Protein AF-A0AAV7V2H5-F1 (afdb_monomer)

Foldseek 3Di:
DPQFEAEDEQAEDQEAEEEQAEGQHAYYENAEYQYAEYENHEHQAHEYEQHEYQEYEYENADHQYYEYENYEHQYYEYENAYYCEAYYEHYYYQEYYYENAEYQEAEAEQHEYQYYEYEQHEHQYHEYENHEYAEYEYYNAEHQEAEYEQHEYAEYEYYNAEHQEYEYENAYYQYYEYEQHEHQAYEYEQAAYQYAEYENADYQHAEYENHEYAEHEYEQHDHQEAEYEQHEYAEEEYEQAYYQAAEYENAYYQEYEYENAEYQYYEYEQHEYQYYEYEQHEYQEHEYEQHEYAEYEYEQHEYQYAEYENADYQYAEYEHAYYQEAEEENAEYQYAEEEQHEHQYHEYEQHEYQEYEYEQHEHQEEEYYQYEYQYEEYYNYEYVYYYYYNYDYVYYDYDDYDD

pLDDT: mean 89.17, std 8.46, range [40.84, 98.25]

Solvent-accessible surface area (backbone atoms only — not comparable to full-atom values): 16074 Å² total; per-residue (Å²): 135,83,86,50,73,42,75,48,69,70,44,74,38,68,66,42,79,47,67,72,44,74,26,53,36,32,40,40,33,45,35,37,23,47,33,34,40,40,34,45,35,39,23,47,34,35,40,40,35,48,34,36,24,46,30,38,39,40,35,44,36,40,23,49,32,32,40,38,34,46,37,36,26,47,32,36,42,38,36,44,35,38,22,43,31,34,41,36,38,43,34,42,28,48,30,40,41,38,34,45,35,38,17,49,34,32,40,38,35,45,36,39,26,49,31,37,40,38,34,44,36,37,21,48,32,36,39,39,34,45,36,36,28,46,35,38,39,40,35,44,35,38,21,48,34,34,39,39,33,46,35,37,30,49,33,40,40,39,34,45,34,38,21,47,32,35,40,38,34,44,35,38,27,50,29,36,40,42,34,45,37,38,22,48,33,34,40,38,35,44,35,40,23,48,30,38,42,36,36,44,37,38,23,49,33,35,42,38,35,44,37,37,28,45,32,38,40,41,33,44,36,38,26,45,35,33,41,40,33,42,37,36,24,48,34,35,39,40,33,45,36,38,19,47,34,32,40,39,33,44,36,38,32,48,30,37,40,40,34,45,36,37,24,48,32,36,39,39,35,43,36,41,21,49,29,37,40,38,36,45,35,37,22,48,33,37,39,39,34,42,35,37,24,45,34,36,42,37,36,45,36,37,27,45,31,35,41,38,35,45,35,39,23,47,31,37,41,35,38,44,32,39,20,46,34,33,41,38,33,46,35,37,25,46,32,36,41,40,34,44,37,37,22,48,33,34,40,39,33,44,34,36,24,48,32,37,40,40,34,44,36,36,25,47,34,35,41,40,34,43,35,36,24,48,33,37,42,42,35,48,37,36,23,76,36,76,49,78,41,66,72,46,56,78,40,78,51,79,45,70,73,46,107

Sequence (403 aa):
MVDSFYGLTDVKGRYVLWTDVKGRYVLWTDVKGGFVLWTEVKGGSVLWTDVKGGSVLWTDVEGGFVLWTDVKGGFVLRTDVKGGFVLRTDVKSGFVLCTDVKGGFVLWTDVKSGFVLWTDVKGGFVLWTGVKGGFVLWTGVKGGFVLWTDVKGRCLLWTDVKGGFVLWTDVKSGFVLWTDVKGGFVLWTDVKSGFVLRTDVKGRYVLWTDVKGGFVLWTDVNGRYVLWTDVKGGFVLWTDVKGGFVLWTDVKGGSVLWTDVKGGFVLWTDVKSGFVLWTDVKGGFVLWTDVEGGLVLWTDVKGGFVLRTDVKGGFVLRTDVKGGFVLWTDVKGGFVLWTDVKGRFVLWTDVKGGFVLWTDVKGGFVLWTGVKGGFVLWTGVKGGFVLWTGVKGGFVLWTDVKG

Radius of gyration: 29.66 Å; Cα contacts (8 Å, |Δi|>4): 1358; chains: 1; bounding box: 69×32×95 Å

Mean predicted aligned error: 6.35 Å

Organism: Pleurodeles waltl (NCBI:txid8319)

Structure (mmCIF, N/CA/C/O backbone):
data_AF-A0AAV7V2H5-F1
#
_entry.id   AF-A0AAV7V2H5-F1
#
loop_
_atom_site.group_PDB
_atom_site.id
_atom_site.type_symbol
_atom_site.label_atom_id
_atom_site.label_alt_id
_atom_site.label_comp_id
_atom_site.label_asym_id
_atom_site.label_entity_id
_atom_site.label_seq_id
_atom_site.pdbx_PDB_ins_code
_atom_site.Cartn_x
_atom_site.Cartn_y
_atom_site.Cartn_z
_atom_site.occupancy
_atom_site.B_iso_or_equiv
_atom_site.auth_seq_id
_atom_site.auth_comp_id
_atom_site.auth_asym_id
_atom_site.auth_atom_id
_atom_site.pdbx_PDB_model_num
ATOM 1 N N . MET A 1 1 ? 16.436 -17.379 -49.171 1.00 40.84 1 MET A N 1
ATOM 2 C CA . MET A 1 1 ? 16.169 -16.267 -48.236 1.00 40.84 1 MET A CA 1
ATOM 3 C C . MET A 1 1 ? 17.506 -15.847 -47.661 1.00 40.84 1 MET A C 1
ATOM 5 O O . MET A 1 1 ? 18.135 -16.669 -47.015 1.00 40.84 1 MET A O 1
ATOM 9 N N . VAL A 1 2 ? 17.988 -14.647 -47.983 1.00 42.12 2 VAL A N 1
ATOM 10 C CA . VAL A 1 2 ? 19.193 -14.095 -47.350 1.00 42.12 2 VAL A CA 1
ATOM 11 C C . VAL A 1 2 ? 18.746 -13.534 -46.002 1.00 42.12 2 VAL A C 1
ATOM 13 O O . VAL A 1 2 ? 17.879 -12.663 -45.967 1.00 42.12 2 VAL A O 1
ATOM 16 N N . ASP A 1 3 ? 19.266 -14.078 -44.906 1.00 50.59 3 ASP A N 1
ATOM 17 C CA . ASP A 1 3 ? 19.029 -13.567 -43.556 1.00 50.59 3 ASP A CA 1
ATOM 18 C C . ASP A 1 3 ? 19.600 -12.146 -43.440 1.00 50.59 3 ASP A C 1
ATOM 20 O O . ASP A 1 3 ? 20.806 -11.951 -43.317 1.00 50.59 3 ASP A O 1
ATOM 24 N N . SER A 1 4 ? 18.743 -11.126 -43.530 1.00 67.19 4 SER A N 1
ATOM 25 C CA . SER A 1 4 ? 19.170 -9.726 -43.467 1.00 67.19 4 SER A CA 1
ATOM 26 C C . SER A 1 4 ? 19.500 -9.329 -42.021 1.00 67.19 4 SER A C 1
ATOM 28 O O . SER A 1 4 ? 18.593 -9.105 -41.206 1.00 67.19 4 SER A O 1
ATOM 30 N N . PHE A 1 5 ? 20.795 -9.254 -41.715 1.00 73.31 5 PHE A N 1
ATOM 31 C CA . PHE A 1 5 ? 21.367 -8.737 -40.471 1.00 73.31 5 PHE A CA 1
ATOM 32 C C . PHE A 1 5 ? 21.775 -7.266 -40.655 1.00 73.31 5 PHE A C 1
ATOM 34 O O . PHE A 1 5 ? 22.492 -6.947 -41.602 1.00 73.31 5 PHE A O 1
ATOM 41 N N . TYR A 1 6 ? 21.337 -6.378 -39.759 1.00 79.56 6 TYR A N 1
ATOM 42 C CA . TYR A 1 6 ? 21.760 -4.975 -39.714 1.00 79.56 6 TYR A CA 1
ATOM 43 C C . TYR A 1 6 ? 22.497 -4.718 -38.394 1.00 79.56 6 TYR A C 1
ATOM 45 O O . TYR A 1 6 ? 21.892 -4.786 -37.327 1.00 79.56 6 TYR A O 1
ATOM 53 N N . GLY A 1 7 ? 23.802 -4.446 -38.447 1.00 80.94 7 GLY A N 1
ATOM 54 C CA . GLY A 1 7 ? 24.637 -4.276 -37.255 1.00 80.94 7 GLY A CA 1
ATOM 55 C C . GLY A 1 7 ? 25.653 -3.149 -37.408 1.00 80.94 7 GLY A C 1
ATOM 56 O O . GLY A 1 7 ? 26.342 -3.085 -38.424 1.00 80.94 7 GLY A O 1
ATOM 57 N N . LEU A 1 8 ? 25.755 -2.275 -36.404 1.00 81.44 8 LEU A N 1
ATOM 58 C CA . LEU A 1 8 ? 26.730 -1.180 -36.345 1.00 81.44 8 LEU A CA 1
ATOM 59 C C . LEU A 1 8 ? 27.410 -1.120 -34.973 1.00 81.44 8 LEU A C 1
ATOM 61 O O . LEU A 1 8 ? 26.755 -1.243 -33.939 1.00 81.44 8 LEU A O 1
ATOM 65 N N . THR A 1 9 ? 28.717 -0.868 -34.979 1.00 86.25 9 THR A N 1
ATOM 66 C CA . THR A 1 9 ? 29.566 -0.792 -33.783 1.00 86.25 9 THR A CA 1
ATOM 67 C C . THR A 1 9 ? 30.399 0.494 -33.804 1.00 86.25 9 THR A C 1
ATOM 69 O O . THR A 1 9 ? 30.778 0.961 -34.878 1.00 86.25 9 THR A O 1
ATOM 72 N N . ASP A 1 10 ? 30.704 1.062 -32.634 1.00 88.25 10 ASP A N 1
ATOM 73 C CA . ASP A 1 10 ? 31.625 2.205 -32.464 1.00 88.25 10 ASP A CA 1
ATOM 74 C C . ASP A 1 10 ? 31.236 3.502 -33.210 1.00 88.25 10 ASP A C 1
ATOM 76 O O . ASP A 1 10 ? 32.075 4.249 -33.725 1.00 88.25 10 ASP A O 1
ATOM 80 N N . VAL A 1 11 ? 29.945 3.837 -33.232 1.00 89.00 11 VAL A N 1
ATOM 81 C CA . VAL A 1 11 ? 29.456 5.055 -33.902 1.00 89.00 11 VAL A CA 1
ATOM 82 C C . VAL A 1 11 ? 29.643 6.289 -33.013 1.00 89.00 11 VAL A C 1
ATOM 84 O O . VAL A 1 11 ? 29.137 6.343 -31.891 1.00 89.00 11 VAL A O 1
ATOM 87 N N . LYS A 1 12 ? 30.325 7.325 -33.523 1.00 90.00 12 LYS A N 1
ATOM 88 C CA . LYS A 1 12 ? 30.563 8.593 -32.810 1.00 90.00 12 LYS A CA 1
ATOM 89 C C . LYS A 1 12 ? 30.179 9.798 -33.666 1.00 90.00 12 LYS A C 1
ATOM 91 O O . LYS A 1 12 ? 30.574 9.878 -34.823 1.00 90.00 12 LYS A O 1
ATOM 96 N N . GLY A 1 13 ? 29.480 10.774 -33.089 1.00 88.25 13 GLY A N 1
ATOM 97 C CA . GLY A 1 13 ? 29.159 12.020 -33.793 1.00 88.25 13 GLY A CA 1
ATOM 98 C C . GLY A 1 13 ? 28.482 13.066 -32.913 1.00 88.25 13 GLY A C 1
ATOM 99 O O . GLY A 1 13 ? 27.953 12.759 -31.851 1.00 88.25 13 GLY A O 1
ATOM 100 N N . ARG A 1 14 ? 28.473 14.334 -33.341 1.00 86.88 14 ARG A N 1
ATOM 101 C CA . ARG A 1 14 ? 27.709 15.381 -32.632 1.00 86.88 14 ARG A CA 1
ATOM 102 C C . ARG A 1 14 ? 26.203 15.105 -32.701 1.00 86.88 14 ARG A C 1
ATOM 104 O O . ARG A 1 14 ? 25.517 15.234 -31.689 1.00 86.88 14 ARG A O 1
ATOM 111 N N . TYR A 1 15 ? 25.746 14.675 -33.874 1.00 90.81 15 TYR A N 1
ATOM 112 C CA . TYR A 1 15 ? 24.390 14.228 -34.170 1.00 90.81 15 TYR A CA 1
ATOM 113 C C . TYR A 1 15 ? 24.478 12.843 -34.798 1.00 90.81 15 TYR A C 1
ATOM 115 O O . TYR A 1 15 ? 25.269 12.648 -35.721 1.00 90.81 15 TYR A O 1
ATOM 123 N N . VAL A 1 16 ? 23.693 11.895 -34.297 1.00 90.81 16 VAL A N 1
ATOM 124 C CA . VAL A 1 16 ? 23.623 10.543 -34.847 1.00 90.81 16 VAL A CA 1
ATOM 125 C C . VAL A 1 16 ? 22.156 10.175 -35.042 1.00 90.81 16 VAL A C 1
ATOM 127 O O . VAL A 1 16 ? 21.385 10.187 -34.083 1.00 90.81 16 VAL A O 1
ATOM 130 N N . LEU A 1 17 ? 21.765 9.925 -36.292 1.00 90.81 17 LEU A N 1
ATOM 131 C CA . LEU A 1 17 ? 20.373 9.763 -36.704 1.00 90.81 17 LEU A CA 1
ATOM 132 C C . LEU A 1 17 ? 20.204 8.492 -37.530 1.00 90.81 17 LEU A C 1
ATOM 134 O O . LEU A 1 17 ? 20.962 8.262 -38.472 1.00 90.81 17 LEU A O 1
ATOM 138 N N . TRP A 1 18 ? 19.159 7.732 -37.213 1.00 92.50 18 TRP A N 1
ATOM 139 C CA . TRP A 1 18 ? 18.682 6.623 -38.028 1.00 92.50 18 TRP A CA 1
ATOM 140 C C . TRP A 1 18 ? 17.173 6.699 -38.228 1.00 92.50 18 TRP A C 1
ATOM 142 O O . TRP A 1 18 ? 16.413 7.005 -37.304 1.00 92.50 18 TRP A O 1
ATOM 152 N N . THR A 1 19 ? 16.760 6.385 -39.447 1.00 90.56 19 THR A N 1
ATOM 153 C CA . THR A 1 19 ? 15.376 6.437 -39.917 1.00 90.56 19 THR A CA 1
ATOM 154 C C . THR A 1 19 ? 15.102 5.200 -40.762 1.00 90.56 19 THR A C 1
ATOM 156 O O . THR A 1 19 ? 15.973 4.805 -41.539 1.00 90.56 19 THR A O 1
ATOM 159 N N . ASP A 1 20 ? 13.911 4.625 -40.627 1.00 90.69 20 ASP A N 1
ATOM 160 C CA . ASP A 1 20 ? 13.424 3.475 -41.401 1.00 90.69 20 ASP A CA 1
ATOM 161 C C . ASP A 1 20 ? 14.406 2.287 -41.451 1.00 90.69 20 ASP A C 1
ATOM 163 O O . ASP A 1 20 ? 14.822 1.808 -42.511 1.00 90.69 20 ASP A O 1
ATOM 167 N N . VAL A 1 21 ? 14.820 1.806 -40.275 1.00 89.69 21 VAL A N 1
ATOM 168 C CA . VAL A 1 21 ? 15.734 0.660 -40.174 1.00 89.69 21 VAL A CA 1
ATOM 169 C C . VAL A 1 21 ? 14.926 -0.625 -40.076 1.00 89.69 21 VAL A C 1
ATOM 171 O O . VAL A 1 21 ? 14.206 -0.843 -39.102 1.00 89.69 21 VAL A O 1
ATOM 174 N N . LYS A 1 22 ? 15.091 -1.515 -41.057 1.00 89.88 22 LYS A N 1
ATOM 175 C CA . LYS A 1 22 ? 14.412 -2.814 -41.109 1.00 89.88 22 LYS A CA 1
ATOM 176 C C . LYS A 1 22 ? 15.419 -3.961 -41.189 1.00 89.88 22 LYS A C 1
ATOM 178 O O . LYS A 1 22 ? 16.345 -3.923 -41.995 1.00 89.88 22 LYS A O 1
ATOM 183 N N . GLY A 1 23 ? 15.218 -5.012 -40.397 1.00 87.69 23 GLY A N 1
ATOM 184 C CA . GLY A 1 23 ? 16.037 -6.226 -40.471 1.00 87.69 23 GLY A CA 1
ATOM 185 C C . GLY A 1 23 ? 15.508 -7.350 -39.587 1.00 87.69 23 GLY A C 1
ATOM 186 O O . GLY A 1 23 ? 14.756 -7.113 -38.651 1.00 87.69 23 GLY A O 1
ATOM 187 N N . ARG A 1 24 ? 15.899 -8.603 -39.846 1.00 87.00 24 ARG A N 1
ATOM 188 C CA . ARG A 1 24 ? 15.522 -9.724 -38.964 1.00 87.00 24 ARG A CA 1
ATOM 189 C C . ARG A 1 24 ? 16.191 -9.574 -37.595 1.00 87.00 24 ARG A C 1
ATOM 191 O O . ARG A 1 24 ? 15.552 -9.794 -36.568 1.00 87.00 24 ARG A O 1
ATOM 198 N N . TYR A 1 25 ? 17.447 -9.139 -37.614 1.00 88.31 25 TYR A N 1
ATOM 199 C CA . TYR A 1 25 ? 18.257 -8.804 -36.451 1.00 88.31 25 TYR A CA 1
ATOM 200 C C . TYR A 1 25 ? 18.827 -7.405 -36.647 1.00 88.31 25 TYR A C 1
ATOM 202 O O . TYR A 1 25 ? 19.444 -7.139 -37.682 1.00 88.31 25 TYR A O 1
ATOM 210 N N . VAL A 1 26 ? 18.607 -6.529 -35.671 1.00 90.75 26 VAL A N 1
ATOM 211 C CA . VAL A 1 26 ? 19.059 -5.141 -35.698 1.00 90.75 26 VAL A CA 1
ATOM 212 C C . VAL A 1 26 ? 19.857 -4.854 -34.424 1.00 90.75 26 VAL A C 1
ATOM 214 O O . VAL A 1 26 ? 19.330 -5.005 -33.321 1.00 90.75 26 VAL A O 1
ATOM 217 N N . LEU A 1 27 ? 21.130 -4.485 -34.569 1.00 91.12 27 LEU A N 1
ATOM 218 C CA . LEU A 1 27 ? 22.079 -4.341 -33.463 1.00 91.12 27 LEU A CA 1
ATOM 219 C C . LEU A 1 27 ? 22.860 -3.026 -33.544 1.00 91.12 27 LEU A C 1
ATOM 221 O O . LEU A 1 27 ? 23.481 -2.724 -34.563 1.00 91.12 27 LEU A O 1
ATOM 225 N N . TRP A 1 28 ? 22.918 -2.305 -32.427 1.00 93.62 28 TRP A N 1
ATOM 226 C CA . TRP A 1 28 ? 23.845 -1.195 -32.227 1.00 93.62 28 TRP A CA 1
ATOM 227 C C . TRP A 1 28 ? 24.652 -1.376 -30.953 1.00 93.62 28 TRP A C 1
ATOM 229 O O . TRP A 1 28 ? 24.076 -1.599 -29.887 1.00 93.62 28 TRP A O 1
ATOM 239 N N . THR A 1 29 ? 25.964 -1.188 -31.059 1.00 91.81 29 THR A N 1
ATOM 240 C CA . THR A 1 29 ? 26.870 -1.164 -29.909 1.00 91.81 29 THR A CA 1
ATOM 241 C C . THR A 1 29 ? 27.720 0.106 -29.911 1.00 91.81 29 THR A C 1
ATOM 243 O O . THR A 1 29 ? 28.061 0.650 -30.965 1.00 91.81 29 THR A O 1
ATOM 246 N N . ASP A 1 30 ? 28.053 0.600 -28.718 1.00 92.06 30 ASP A N 1
ATOM 247 C CA . ASP A 1 30 ? 29.001 1.704 -28.509 1.00 92.06 30 ASP A CA 1
ATOM 248 C C . ASP A 1 30 ? 28.660 3.013 -29.238 1.00 92.06 30 ASP A C 1
ATOM 250 O O . ASP A 1 30 ? 29.531 3.735 -29.730 1.00 92.06 30 ASP A O 1
ATOM 254 N N . VAL A 1 31 ? 27.377 3.371 -29.264 1.00 92.19 31 VAL A N 1
ATOM 255 C CA . VAL A 1 31 ? 26.918 4.620 -29.884 1.00 92.19 31 VAL A CA 1
ATOM 256 C C . VAL A 1 31 ? 27.137 5.801 -28.941 1.00 92.19 31 VAL A C 1
ATOM 258 O O . VAL A 1 31 ? 26.612 5.827 -27.825 1.00 92.19 31 VAL A O 1
ATOM 261 N N . LYS A 1 32 ? 27.878 6.816 -29.391 1.00 90.88 32 LYS A N 1
ATOM 262 C CA . LYS A 1 32 ? 28.159 8.039 -28.626 1.00 90.88 32 LYS A CA 1
ATOM 263 C C . LYS A 1 32 ? 27.816 9.289 -29.432 1.00 90.88 32 LYS A C 1
ATOM 265 O O . LYS A 1 32 ? 28.360 9.498 -30.515 1.00 90.88 32 LYS A O 1
ATOM 270 N N . GLY A 1 33 ? 27.003 10.183 -28.875 1.00 89.00 33 GLY A N 1
ATOM 271 C CA . GLY A 1 33 ? 26.803 11.489 -29.499 1.00 89.00 33 GLY A CA 1
ATOM 272 C C . GLY A 1 33 ? 26.141 12.555 -28.645 1.00 89.00 33 GLY A C 1
ATOM 273 O O . GLY A 1 33 ? 25.597 12.274 -27.588 1.00 89.00 33 GLY A O 1
ATOM 274 N N . GLY A 1 34 ? 26.198 13.813 -29.079 1.00 82.62 34 GLY A N 1
ATOM 275 C CA . GLY A 1 34 ? 25.507 14.905 -28.380 1.00 82.62 34 GLY A CA 1
ATOM 276 C C . GLY A 1 34 ? 23.988 14.716 -28.420 1.00 82.62 34 GLY A C 1
ATOM 277 O O . GLY A 1 34 ? 23.317 14.796 -27.390 1.00 82.62 34 GLY A O 1
ATOM 278 N N . PHE A 1 35 ? 23.475 14.382 -29.601 1.00 88.00 35 PHE A N 1
ATOM 279 C CA . PHE A 1 35 ? 22.086 14.021 -29.856 1.00 88.00 35 PHE A CA 1
ATOM 280 C C . PHE A 1 35 ? 22.041 12.708 -30.640 1.00 88.00 35 PHE A C 1
ATOM 282 O O . PHE A 1 35 ? 22.713 12.583 -31.666 1.00 88.00 35 PHE A O 1
ATOM 289 N N . VAL A 1 36 ? 21.270 11.739 -30.150 1.00 90.94 36 VAL A N 1
ATOM 290 C CA . VAL A 1 36 ? 21.142 10.407 -30.743 1.00 90.94 36 VAL A CA 1
ATOM 291 C C . VAL A 1 36 ? 19.660 10.076 -30.911 1.00 90.94 36 VAL A C 1
ATOM 293 O O . VAL A 1 36 ? 18.912 10.122 -29.933 1.00 90.94 36 VAL A O 1
ATOM 296 N N . LEU A 1 37 ? 19.235 9.760 -32.134 1.00 90.06 37 LEU A N 1
ATOM 297 C CA . LEU A 1 37 ? 17.834 9.508 -32.472 1.00 90.06 37 LEU A CA 1
ATOM 298 C C . LEU A 1 37 ? 17.691 8.288 -33.386 1.00 90.06 37 LEU A C 1
ATOM 300 O O . LEU A 1 37 ? 18.338 8.200 -34.430 1.00 90.06 37 LEU A O 1
ATOM 304 N N . TRP A 1 38 ? 16.784 7.393 -33.004 1.00 94.94 38 TRP A N 1
ATOM 305 C CA . TRP A 1 38 ? 16.260 6.334 -33.860 1.00 94.94 38 TRP A CA 1
ATOM 306 C C . TRP A 1 38 ? 14.767 6.530 -34.071 1.00 94.94 38 TRP A C 1
ATOM 308 O O . TRP A 1 38 ? 14.030 6.740 -33.107 1.00 94.94 38 TRP A O 1
ATOM 318 N N . THR A 1 39 ? 14.343 6.405 -35.322 1.00 92.69 39 THR A N 1
ATOM 319 C CA . THR A 1 39 ? 12.937 6.462 -35.725 1.00 92.69 39 THR A CA 1
ATOM 320 C C . THR A 1 39 ? 12.617 5.281 -36.633 1.00 92.69 39 THR A C 1
ATOM 322 O O . THR A 1 39 ? 13.463 4.880 -37.438 1.00 92.69 39 THR A O 1
ATOM 325 N N . GLU A 1 40 ? 11.415 4.725 -36.487 1.00 92.00 40 GLU A N 1
ATOM 326 C CA . GLU A 1 40 ? 10.887 3.651 -37.336 1.00 92.00 40 GLU A CA 1
ATOM 327 C C . GLU A 1 40 ? 11.832 2.442 -37.433 1.00 92.00 40 GLU A C 1
ATOM 329 O O . GLU A 1 40 ? 12.292 2.050 -38.507 1.00 92.00 40 GLU A O 1
ATOM 334 N N . VAL A 1 41 ? 12.151 1.840 -36.287 1.00 92.12 41 VAL A N 1
ATOM 335 C CA . VAL A 1 41 ? 13.022 0.659 -36.237 1.00 92.12 41 VAL A CA 1
ATOM 336 C C . VAL A 1 41 ? 12.171 -0.595 -36.134 1.00 92.12 41 VAL A C 1
ATOM 338 O O . VAL A 1 41 ? 11.445 -0.777 -35.157 1.00 92.12 41 VAL A O 1
ATOM 341 N N . LYS A 1 42 ? 12.291 -1.494 -37.114 1.00 90.50 42 LYS A N 1
ATOM 342 C CA . LYS A 1 42 ? 11.542 -2.754 -37.154 1.00 90.50 42 LYS A CA 1
ATOM 343 C C . LYS A 1 42 ? 12.463 -3.957 -37.276 1.00 90.50 42 LYS A C 1
ATOM 345 O O . LYS A 1 42 ? 13.288 -4.031 -38.189 1.00 90.50 42 LYS A O 1
ATOM 350 N N . GLY A 1 43 ? 12.262 -4.956 -36.422 1.00 89.06 43 GLY A N 1
ATOM 351 C CA . GLY A 1 43 ? 12.934 -6.235 -36.609 1.00 89.06 43 GLY A CA 1
ATOM 352 C C . GLY A 1 43 ? 12.446 -7.384 -35.747 1.00 89.06 43 GLY A C 1
ATOM 353 O O . GLY A 1 43 ? 11.661 -7.206 -34.830 1.00 89.06 43 GLY A O 1
ATOM 354 N N . GLY A 1 44 ? 12.908 -8.600 -36.038 1.00 83.75 44 GLY A N 1
ATOM 355 C CA . GLY A 1 44 ? 12.620 -9.761 -35.189 1.00 83.75 44 GLY A CA 1
ATOM 356 C C . GLY A 1 44 ? 13.228 -9.583 -33.795 1.00 83.75 44 GLY A C 1
ATOM 357 O O . GLY A 1 44 ? 12.521 -9.692 -32.792 1.00 83.75 44 GLY A O 1
ATOM 358 N N . SER A 1 45 ? 14.508 -9.211 -33.759 1.00 89.62 45 SER A N 1
ATOM 359 C CA . SER A 1 45 ? 15.231 -8.808 -32.550 1.00 89.62 45 SER A CA 1
ATOM 360 C C . SER A 1 45 ? 15.912 -7.459 -32.762 1.00 89.62 45 SER A C 1
ATOM 362 O O . SER A 1 45 ? 16.631 -7.286 -33.747 1.00 89.62 45 SER A O 1
ATOM 364 N N . VAL A 1 46 ? 15.721 -6.529 -31.828 1.00 91.50 46 VAL A N 1
ATOM 365 C CA . VAL A 1 46 ? 16.281 -5.175 -31.866 1.00 91.50 46 VAL A CA 1
ATOM 366 C C . VAL A 1 46 ? 17.036 -4.902 -30.563 1.00 91.50 46 VAL A C 1
ATOM 368 O O . VAL A 1 46 ? 16.454 -4.971 -29.478 1.00 91.50 46 VAL A O 1
ATOM 371 N N . LEU A 1 47 ? 18.336 -4.625 -30.662 1.00 91.62 47 LEU A N 1
ATOM 372 C CA . LEU A 1 47 ? 19.237 -4.492 -29.518 1.00 91.62 47 LEU A CA 1
ATOM 373 C C . LEU A 1 47 ? 20.077 -3.217 -29.608 1.00 91.62 47 LEU A C 1
ATOM 375 O O . LEU A 1 47 ? 20.728 -2.951 -30.617 1.00 91.62 47 LEU A O 1
ATOM 379 N N . TRP A 1 48 ? 20.118 -2.480 -28.501 1.00 94.31 48 TRP A N 1
ATOM 380 C CA . TRP A 1 48 ? 21.073 -1.403 -28.269 1.00 94.31 48 TRP A CA 1
ATOM 381 C C . TRP A 1 48 ? 21.888 -1.672 -27.014 1.00 94.31 48 TRP A C 1
ATOM 383 O O . TRP A 1 48 ? 21.318 -1.879 -25.939 1.00 94.31 48 TRP A O 1
ATOM 393 N N . THR A 1 49 ? 23.205 -1.569 -27.136 1.00 93.25 49 THR A N 1
ATOM 394 C CA . THR A 1 49 ? 24.128 -1.643 -26.008 1.00 93.25 49 THR A CA 1
ATOM 395 C C . THR A 1 49 ? 25.014 -0.401 -25.955 1.00 93.25 49 THR A C 1
ATOM 397 O O . THR A 1 49 ? 25.413 0.160 -26.980 1.00 93.25 49 THR A O 1
ATOM 400 N N . ASP A 1 50 ? 25.317 0.052 -24.740 1.00 92.56 50 ASP A N 1
ATOM 401 C CA . ASP A 1 50 ? 26.315 1.095 -24.478 1.00 92.56 50 ASP A CA 1
ATOM 402 C C . ASP A 1 50 ? 26.047 2.470 -25.118 1.00 92.56 50 ASP A C 1
ATOM 404 O O . ASP A 1 50 ? 26.970 3.233 -25.425 1.00 92.56 50 ASP A O 1
ATOM 408 N N . VAL A 1 51 ? 24.774 2.844 -25.256 1.00 92.50 51 VAL A N 1
ATOM 409 C CA . VAL A 1 51 ? 24.377 4.124 -25.858 1.00 92.50 51 VAL A CA 1
ATOM 410 C C . VAL A 1 51 ? 24.605 5.284 -24.889 1.00 92.50 51 VAL A C 1
ATOM 412 O O . VAL A 1 51 ? 24.022 5.333 -23.802 1.00 92.50 51 VAL A O 1
ATOM 415 N N . LYS A 1 52 ? 25.413 6.268 -25.294 1.00 91.25 52 LYS A N 1
ATOM 416 C CA . LYS A 1 52 ? 25.709 7.465 -24.495 1.00 91.25 52 LYS A CA 1
ATOM 417 C C . LYS A 1 52 ? 25.412 8.738 -25.283 1.00 91.25 52 LYS A C 1
ATOM 419 O O . LYS A 1 52 ? 25.920 8.915 -26.388 1.00 91.25 52 LYS A O 1
ATOM 424 N N . GLY A 1 53 ? 24.677 9.677 -24.694 1.00 88.38 53 GLY A N 1
ATOM 425 C CA . GLY A 1 53 ? 24.552 10.994 -25.308 1.00 88.38 53 GLY A CA 1
ATOM 426 C C . GLY A 1 53 ? 23.929 12.092 -24.468 1.00 88.38 53 GLY A C 1
ATOM 427 O O . GLY A 1 53 ? 23.410 11.841 -23.392 1.00 88.38 53 GLY A O 1
ATOM 428 N N . GLY A 1 54 ? 23.988 13.337 -24.935 1.00 81.31 54 GLY A N 1
ATOM 429 C CA . GLY A 1 54 ? 23.307 14.448 -24.258 1.00 81.31 54 GLY A CA 1
ATOM 430 C C . GLY A 1 54 ? 21.790 14.239 -24.251 1.00 81.31 54 GLY A C 1
ATOM 431 O O . GLY A 1 54 ? 21.157 14.312 -23.199 1.00 81.31 54 GLY A O 1
ATOM 432 N N . SER A 1 55 ? 21.233 13.888 -25.409 1.00 89.50 55 SER A N 1
ATOM 433 C CA . SER A 1 55 ? 19.847 13.438 -25.582 1.00 89.50 55 SER A CA 1
ATOM 434 C C . SER A 1 55 ? 19.809 12.137 -26.379 1.00 89.50 55 SER A C 1
ATOM 436 O O . SER A 1 55 ? 20.487 12.034 -27.401 1.00 89.50 55 SER A O 1
ATOM 438 N N . VAL A 1 56 ? 19.027 11.160 -25.918 1.00 91.56 56 VAL A N 1
ATOM 439 C CA . VAL A 1 56 ? 18.875 9.848 -26.562 1.00 91.56 56 VAL A CA 1
ATOM 440 C C . VAL A 1 56 ? 17.393 9.520 -26.738 1.00 91.56 56 VAL A C 1
ATOM 442 O O . VAL A 1 56 ? 16.653 9.430 -25.755 1.00 91.56 56 VAL A O 1
ATOM 445 N N . LEU A 1 57 ? 16.955 9.376 -27.985 1.00 91.50 57 LEU A N 1
ATOM 446 C CA . LEU A 1 57 ? 15.550 9.250 -28.356 1.00 91.50 57 LEU A CA 1
ATOM 447 C C . LEU A 1 57 ? 15.312 7.991 -29.198 1.00 91.50 57 LEU A C 1
ATOM 449 O O . LEU A 1 57 ? 16.075 7.699 -30.118 1.00 91.50 57 LEU A O 1
ATOM 453 N N . TRP A 1 58 ? 14.220 7.289 -28.905 1.00 94.88 58 TRP A N 1
ATOM 454 C CA . TRP A 1 58 ? 13.676 6.229 -29.754 1.00 94.88 58 TRP A CA 1
ATOM 455 C C . TRP A 1 58 ? 12.193 6.477 -29.998 1.00 94.88 58 TRP A C 1
ATOM 457 O O . TRP A 1 58 ? 11.446 6.656 -29.035 1.00 94.88 58 TRP A O 1
ATOM 467 N N . THR A 1 59 ? 11.773 6.441 -31.256 1.00 93.31 59 THR A N 1
ATOM 468 C CA . THR A 1 59 ? 10.362 6.512 -31.645 1.00 93.31 59 THR A CA 1
ATOM 469 C C . THR A 1 59 ? 10.036 5.350 -32.576 1.00 93.31 59 THR A C 1
ATOM 471 O O . THR A 1 59 ? 10.875 4.955 -33.391 1.00 93.31 59 THR A O 1
ATOM 474 N N . ASP A 1 60 ? 8.835 4.792 -32.443 1.00 93.31 60 ASP A N 1
ATOM 475 C CA . ASP A 1 60 ? 8.310 3.737 -33.319 1.00 93.31 60 ASP A CA 1
ATOM 476 C C . ASP A 1 60 ? 9.249 2.531 -33.439 1.00 93.31 60 ASP A C 1
ATOM 478 O O . ASP A 1 60 ? 9.763 2.196 -34.511 1.00 93.31 60 ASP A O 1
ATOM 482 N N . VAL A 1 61 ? 9.496 1.874 -32.305 1.00 92.50 61 VAL A N 1
ATOM 483 C CA . VAL A 1 61 ? 10.322 0.663 -32.249 1.00 92.50 61 VAL A CA 1
ATOM 484 C C . VAL A 1 61 ? 9.420 -0.558 -32.168 1.00 92.50 61 VAL A C 1
ATOM 486 O O . VAL A 1 61 ? 8.706 -0.744 -31.184 1.00 92.50 61 VAL A O 1
ATOM 489 N N . GLU A 1 62 ? 9.493 -1.431 -33.167 1.00 91.19 62 GLU A N 1
ATOM 490 C CA . GLU A 1 62 ? 8.708 -2.661 -33.223 1.00 91.19 62 GLU A CA 1
ATOM 491 C C . GLU A 1 62 ? 9.616 -3.890 -33.349 1.00 91.19 62 GLU A C 1
ATOM 493 O O . GLU A 1 62 ? 10.462 -3.976 -34.242 1.00 91.19 62 GLU A O 1
ATOM 498 N N . GLY A 1 63 ? 9.403 -4.890 -32.493 1.00 88.19 63 GLY A N 1
ATOM 499 C CA . GLY A 1 63 ? 10.013 -6.194 -32.710 1.00 88.19 63 GLY A CA 1
ATOM 500 C C . GLY A 1 63 ? 9.462 -7.345 -31.886 1.00 88.19 63 GLY A C 1
ATOM 501 O O . GLY A 1 63 ? 8.620 -7.172 -31.016 1.00 88.19 63 GLY A O 1
ATOM 502 N N . GLY A 1 64 ? 9.919 -8.565 -32.163 1.00 78.62 64 GLY A N 1
ATOM 503 C CA . GLY A 1 64 ? 9.612 -9.717 -31.309 1.00 78.62 64 GLY A CA 1
ATOM 504 C C . GLY A 1 64 ? 10.319 -9.600 -29.957 1.00 78.62 64 GLY A C 1
ATOM 505 O O . GLY A 1 64 ? 9.711 -9.803 -28.904 1.00 78.62 64 GLY A O 1
ATOM 506 N N . PHE A 1 65 ? 11.586 -9.191 -29.991 1.00 85.94 65 PHE A N 1
ATOM 507 C CA . PHE A 1 65 ? 12.429 -8.932 -28.830 1.00 85.94 65 PHE A CA 1
ATOM 508 C C . PHE A 1 65 ? 13.084 -7.557 -28.955 1.00 85.94 65 PHE A C 1
ATOM 510 O O . PHE A 1 65 ? 13.755 -7.283 -29.948 1.00 85.94 65 PHE A O 1
ATOM 517 N N . VAL A 1 66 ? 12.912 -6.702 -27.951 1.00 89.94 66 VAL A N 1
ATOM 518 C CA . VAL A 1 66 ? 13.486 -5.356 -27.915 1.00 89.94 66 VAL A CA 1
ATOM 519 C C . VAL A 1 66 ? 14.244 -5.174 -26.605 1.00 89.94 66 VAL A C 1
ATOM 521 O O . VAL A 1 66 ? 13.653 -5.286 -25.529 1.00 89.94 66 VAL A O 1
ATOM 524 N N . LEU A 1 67 ? 15.546 -4.901 -26.681 1.00 89.00 67 LEU A N 1
ATOM 525 C CA . LEU A 1 67 ? 16.418 -4.778 -25.513 1.00 89.00 67 LEU A CA 1
ATOM 526 C C . LEU A 1 67 ? 17.302 -3.533 -25.599 1.00 89.00 67 LEU A C 1
ATOM 528 O O . LEU A 1 67 ? 17.900 -3.229 -26.631 1.00 89.00 67 LEU A O 1
ATOM 532 N N . TRP A 1 68 ? 17.423 -2.846 -24.467 1.00 93.88 68 TRP A N 1
ATOM 533 C CA . TRP A 1 68 ? 18.408 -1.791 -24.269 1.00 93.88 68 TRP A CA 1
ATOM 534 C C . TRP A 1 68 ? 19.215 -2.029 -23.002 1.00 93.88 68 TRP A C 1
ATOM 536 O O . TRP A 1 68 ? 18.628 -2.172 -21.927 1.00 93.88 68 TRP A O 1
ATOM 546 N N . THR A 1 69 ? 20.535 -1.954 -23.120 1.00 92.56 69 THR A N 1
ATOM 547 C CA . THR A 1 69 ? 21.463 -2.036 -21.990 1.00 92.56 69 THR A CA 1
ATOM 548 C C . THR A 1 69 ? 22.382 -0.817 -21.958 1.00 92.56 69 THR A C 1
ATOM 550 O O . THR A 1 69 ? 22.724 -0.246 -22.998 1.00 92.56 69 THR A O 1
ATOM 553 N N . ASP A 1 70 ? 22.761 -0.391 -20.753 1.00 92.19 70 ASP A N 1
ATOM 554 C CA . ASP A 1 70 ? 23.754 0.664 -20.515 1.00 92.19 70 ASP A CA 1
ATOM 555 C C . ASP A 1 70 ? 23.473 1.994 -21.230 1.00 92.19 70 ASP A C 1
ATOM 557 O O . ASP A 1 70 ? 24.336 2.597 -21.875 1.00 92.19 70 ASP A O 1
ATOM 561 N N . VAL A 1 71 ? 22.251 2.502 -21.073 1.00 91.50 71 VAL A N 1
ATOM 562 C CA . VAL A 1 71 ? 21.842 3.776 -21.674 1.00 91.50 71 VAL A CA 1
ATOM 563 C C . VAL A 1 71 ? 22.144 4.934 -20.730 1.00 91.50 71 VAL A C 1
ATOM 565 O O . VAL A 1 71 ? 21.560 5.044 -19.646 1.00 91.50 71 VAL A O 1
ATOM 568 N N . LYS A 1 72 ? 23.007 5.853 -21.166 1.00 90.38 72 LYS A N 1
ATOM 569 C CA . LYS A 1 72 ? 23.393 7.043 -20.397 1.00 90.38 72 LYS A CA 1
ATOM 570 C C . LYS A 1 72 ? 23.074 8.318 -21.165 1.00 90.38 72 LYS A C 1
ATOM 572 O O . LYS A 1 72 ? 23.463 8.455 -22.321 1.00 90.38 72 LYS A O 1
ATOM 577 N N . GLY A 1 73 ? 22.446 9.292 -20.514 1.00 86.81 73 GLY A N 1
ATOM 578 C CA . GLY A 1 73 ? 22.345 10.618 -21.115 1.00 86.81 73 GLY A CA 1
ATOM 579 C C . GLY A 1 73 ? 21.731 11.710 -20.264 1.00 86.81 73 GLY A C 1
ATOM 580 O O . GLY A 1 73 ? 21.254 11.446 -19.175 1.00 86.81 73 GLY A O 1
ATOM 581 N N . GLY A 1 74 ? 21.744 12.958 -20.722 1.00 74.25 74 GLY A N 1
ATOM 582 C CA . GLY A 1 74 ? 21.049 14.044 -20.017 1.00 74.25 74 GLY A CA 1
ATOM 583 C C . GLY A 1 74 ? 19.532 13.839 -20.051 1.00 74.25 74 GLY A C 1
ATOM 584 O O . GLY A 1 74 ? 18.865 13.871 -19.015 1.00 74.25 74 GLY A O 1
ATOM 585 N N . PHE A 1 75 ? 19.018 13.522 -21.237 1.00 82.88 75 PHE A N 1
ATOM 586 C CA . PHE A 1 75 ? 17.609 13.266 -21.512 1.00 82.88 75 PHE A CA 1
ATOM 587 C C . PHE A 1 75 ? 17.444 11.947 -22.269 1.00 82.88 75 PHE A C 1
ATOM 589 O O . PHE A 1 75 ? 18.131 11.713 -23.263 1.00 82.88 75 PHE A O 1
ATOM 596 N N . VAL A 1 76 ? 16.543 11.081 -21.805 1.00 89.50 76 VAL A N 1
ATOM 597 C CA . VAL A 1 76 ? 16.207 9.831 -22.490 1.00 89.50 76 VAL A CA 1
ATOM 598 C C . VAL A 1 76 ? 14.701 9.742 -22.702 1.00 89.50 76 VAL A C 1
ATOM 600 O O . VAL A 1 76 ? 13.955 9.679 -21.727 1.00 89.50 76 VAL A O 1
ATOM 603 N N . LEU A 1 77 ? 14.268 9.678 -23.960 1.00 87.44 77 LEU A N 1
ATOM 604 C CA . LEU A 1 77 ? 12.860 9.562 -24.341 1.00 87.44 77 LEU A CA 1
ATOM 605 C C . LEU A 1 77 ? 12.626 8.317 -25.192 1.00 87.44 77 LEU A C 1
ATOM 607 O O . LEU A 1 77 ? 13.443 7.961 -26.044 1.00 87.44 77 LEU A O 1
ATOM 611 N N . ARG A 1 78 ? 11.491 7.663 -24.950 1.00 90.12 78 ARG A N 1
ATOM 612 C CA . ARG A 1 78 ? 10.974 6.579 -25.779 1.00 90.12 78 ARG A CA 1
ATOM 613 C C . ARG A 1 78 ? 9.486 6.735 -25.985 1.00 90.12 78 ARG A C 1
ATOM 615 O O . ARG A 1 78 ? 8.772 6.933 -25.004 1.00 90.12 78 ARG A O 1
ATOM 622 N N . THR A 1 79 ? 9.053 6.582 -27.222 1.00 91.06 79 THR A N 1
ATOM 623 C CA . THR A 1 79 ? 7.640 6.577 -27.589 1.00 91.06 79 THR A CA 1
ATOM 624 C C . THR A 1 79 ? 7.365 5.385 -28.495 1.00 91.06 79 THR A C 1
ATOM 626 O O . THR A 1 79 ? 8.242 4.962 -29.253 1.00 91.06 79 THR A O 1
ATOM 629 N N . ASP A 1 80 ? 6.165 4.821 -28.379 1.00 92.38 80 ASP A N 1
ATOM 630 C CA . ASP A 1 80 ? 5.643 3.802 -29.293 1.00 92.38 80 ASP A CA 1
ATOM 631 C C . ASP A 1 80 ? 6.552 2.574 -29.438 1.00 92.38 80 ASP A C 1
ATOM 633 O O . ASP A 1 80 ? 7.000 2.198 -30.522 1.00 92.38 80 ASP A O 1
ATOM 637 N N . VAL A 1 81 ? 6.825 1.918 -28.309 1.00 92.12 81 VAL A N 1
ATOM 638 C CA . VAL A 1 81 ? 7.620 0.685 -28.278 1.00 92.12 81 VAL A CA 1
ATOM 639 C C . VAL A 1 81 ? 6.691 -0.521 -28.238 1.00 92.12 81 VAL A C 1
ATOM 641 O O . VAL A 1 81 ? 5.933 -0.693 -27.280 1.00 92.12 81 VAL A O 1
ATOM 644 N N . LYS A 1 82 ? 6.786 -1.408 -29.230 1.00 90.81 82 LYS A N 1
ATOM 645 C CA . LYS A 1 82 ? 6.015 -2.656 -29.285 1.00 90.81 82 LYS A CA 1
ATOM 646 C C . LYS A 1 82 ? 6.936 -3.868 -29.356 1.00 90.81 82 LYS A C 1
ATOM 648 O O . LYS A 1 82 ? 7.820 -3.945 -30.205 1.00 90.81 82 LYS A O 1
ATOM 653 N N . GLY A 1 83 ? 6.701 -4.820 -28.461 1.00 87.81 83 GLY A N 1
ATOM 654 C CA . GLY A 1 83 ? 7.511 -6.019 -28.289 1.00 87.81 83 GLY A CA 1
ATOM 655 C C . GLY A 1 83 ? 6.680 -7.269 -28.011 1.00 87.81 83 GLY A C 1
ATOM 656 O O . GLY A 1 83 ? 5.628 -7.186 -27.390 1.00 87.81 83 GLY A O 1
ATOM 657 N N . GLY A 1 84 ? 7.176 -8.457 -28.349 1.00 76.50 84 GLY A N 1
ATOM 658 C CA . GLY A 1 84 ? 6.836 -9.646 -27.553 1.00 76.50 84 GLY A CA 1
ATOM 659 C C . GLY A 1 84 ? 7.482 -9.534 -26.166 1.00 76.50 84 GLY A C 1
ATOM 660 O O . GLY A 1 84 ? 6.809 -9.631 -25.139 1.00 76.50 84 GLY A O 1
ATOM 661 N N . PHE A 1 85 ? 8.773 -9.200 -26.160 1.00 79.62 85 PHE A N 1
ATOM 662 C CA . PHE A 1 85 ? 9.576 -8.873 -24.984 1.00 79.62 85 PHE A CA 1
ATOM 663 C C . PHE A 1 85 ? 10.160 -7.466 -25.124 1.00 79.62 85 PHE A C 1
ATOM 665 O O . PHE A 1 85 ? 10.785 -7.157 -26.136 1.00 79.62 85 PHE A O 1
ATOM 672 N N . VAL A 1 86 ? 9.979 -6.630 -24.104 1.00 90.06 86 VAL A N 1
ATOM 673 C CA . VAL A 1 86 ? 10.557 -5.285 -24.010 1.00 90.06 86 VAL A CA 1
ATOM 674 C C . VAL A 1 86 ? 11.376 -5.211 -22.728 1.00 90.06 86 VAL A C 1
ATOM 676 O O . VAL A 1 86 ? 10.822 -5.194 -21.630 1.00 90.06 86 VAL A O 1
ATOM 679 N N . LEU A 1 87 ? 12.696 -5.185 -22.860 1.00 88.44 87 LEU A N 1
ATOM 680 C CA . LEU A 1 87 ? 13.629 -5.255 -21.743 1.00 88.44 87 LEU A CA 1
ATOM 681 C C . LEU A 1 87 ? 14.510 -4.012 -21.695 1.00 88.44 87 LEU A C 1
ATOM 683 O O . LEU A 1 87 ? 15.008 -3.530 -22.717 1.00 88.44 87 LEU A O 1
ATOM 687 N N . ARG A 1 88 ? 14.756 -3.512 -20.489 1.00 89.50 88 ARG A N 1
ATOM 688 C CA . ARG A 1 88 ? 15.726 -2.448 -20.275 1.00 89.50 88 ARG A CA 1
ATOM 689 C C . ARG A 1 88 ? 16.500 -2.646 -18.991 1.00 89.50 88 ARG A C 1
ATOM 691 O O . ARG A 1 88 ? 15.893 -2.855 -17.944 1.00 89.50 88 ARG A O 1
ATOM 698 N N . THR A 1 89 ? 17.809 -2.462 -19.084 1.00 89.25 89 THR A N 1
ATOM 699 C CA . THR A 1 89 ? 18.714 -2.477 -17.938 1.00 89.25 89 THR A CA 1
ATOM 700 C C . THR A 1 89 ? 19.615 -1.243 -17.949 1.00 89.25 89 THR A C 1
ATOM 702 O O . THR A 1 89 ? 19.874 -0.648 -19.001 1.00 89.25 89 THR A O 1
ATOM 705 N N . ASP A 1 90 ? 20.063 -0.841 -16.761 1.00 91.38 90 ASP A N 1
ATOM 706 C CA . ASP A 1 90 ? 21.122 0.148 -16.545 1.00 91.38 90 ASP A CA 1
ATOM 707 C C . ASP A 1 90 ? 20.903 1.490 -17.246 1.00 91.38 90 ASP A C 1
ATOM 709 O O . ASP A 1 90 ? 21.608 1.894 -18.175 1.00 91.38 90 ASP A O 1
ATOM 713 N N . VAL A 1 91 ? 19.925 2.239 -16.745 1.00 91.62 91 VAL A N 1
ATOM 714 C CA . VAL A 1 91 ? 19.608 3.573 -17.257 1.00 91.62 91 VAL A CA 1
ATOM 715 C C . VAL A 1 91 ? 20.113 4.626 -16.303 1.00 91.62 91 VAL A C 1
ATOM 717 O O . VAL A 1 91 ? 19.723 4.647 -15.137 1.00 91.62 91 VAL A O 1
ATOM 720 N N . LYS A 1 92 ? 20.922 5.559 -16.798 1.00 92.12 92 LYS A N 1
ATOM 721 C CA . LYS A 1 92 ? 21.348 6.719 -16.009 1.00 92.12 92 LYS A CA 1
ATOM 722 C C . LYS A 1 92 ? 21.080 7.996 -16.783 1.00 92.12 92 LYS A C 1
ATOM 724 O O . LYS A 1 92 ? 21.707 8.223 -17.817 1.00 92.12 92 LYS A O 1
ATOM 729 N N . SER A 1 93 ? 20.187 8.842 -16.278 1.00 90.62 93 SER A N 1
ATOM 730 C CA . SER A 1 93 ? 19.951 10.137 -16.914 1.00 90.62 93 SER A CA 1
ATOM 731 C C . SER A 1 93 ? 19.469 11.245 -15.994 1.00 90.62 93 SER A C 1
ATOM 733 O O . SER A 1 93 ? 19.069 10.987 -14.869 1.00 90.62 93 SER A O 1
ATOM 735 N N . GLY A 1 94 ? 19.468 12.492 -16.464 1.00 79.81 94 GLY A N 1
ATOM 736 C CA . GLY A 1 94 ? 18.752 13.575 -15.780 1.00 79.81 94 GLY A CA 1
ATOM 737 C C . GLY A 1 94 ? 17.233 13.375 -15.835 1.00 79.81 94 GLY A C 1
ATOM 738 O O . GLY A 1 94 ? 16.560 13.538 -14.817 1.00 79.81 94 GLY A O 1
ATOM 739 N N . PHE A 1 95 ? 16.735 12.944 -16.999 1.00 86.38 95 PHE A N 1
ATOM 740 C CA . PHE A 1 95 ? 15.320 12.692 -17.281 1.00 86.38 95 PHE A CA 1
ATOM 741 C C . PHE A 1 95 ? 15.121 11.370 -18.037 1.00 86.38 95 PHE A C 1
ATOM 743 O O . PHE A 1 95 ? 15.853 11.087 -18.993 1.00 86.38 95 PHE A O 1
ATOM 750 N N . VAL A 1 96 ? 14.126 10.574 -17.641 1.00 92.00 96 VAL A N 1
ATOM 751 C CA . VAL A 1 96 ? 13.635 9.403 -18.389 1.00 92.00 96 VAL A CA 1
ATOM 752 C C . VAL A 1 96 ? 12.140 9.567 -18.651 1.00 92.00 96 VAL A C 1
ATOM 754 O O . VAL A 1 96 ? 11.359 9.650 -17.708 1.00 92.00 96 VAL A O 1
ATOM 757 N N . LEU A 1 97 ? 11.742 9.563 -19.919 1.00 91.88 97 LEU A N 1
ATOM 758 C CA . LEU A 1 97 ? 10.347 9.578 -20.353 1.00 91.88 97 LEU A CA 1
ATOM 759 C C . LEU A 1 97 ? 10.085 8.359 -21.232 1.00 91.88 97 LEU A C 1
ATOM 761 O O . LEU A 1 97 ? 10.845 8.095 -22.167 1.00 91.88 97 LEU A O 1
ATOM 765 N N . CYS A 1 98 ? 9.041 7.597 -20.938 1.00 91.81 98 CYS A N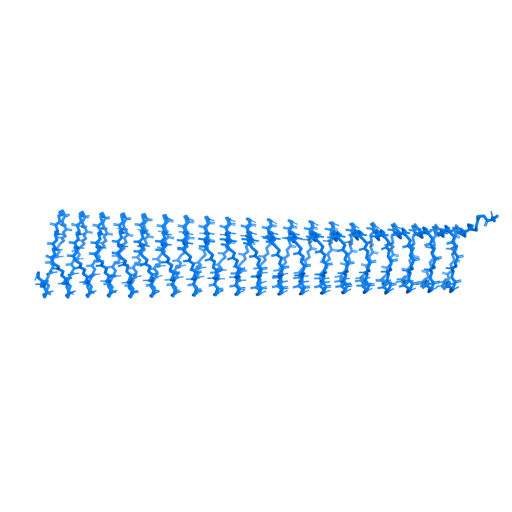 1
ATOM 766 C CA . CYS A 1 98 ? 8.655 6.430 -21.723 1.00 91.81 98 CYS A CA 1
ATOM 767 C C . CYS A 1 98 ? 7.138 6.382 -21.868 1.00 91.81 98 CYS A C 1
ATOM 769 O O . CYS A 1 98 ? 6.435 6.265 -20.866 1.00 91.81 98 CYS A O 1
ATOM 771 N N . THR A 1 99 ? 6.656 6.445 -23.102 1.00 93.75 99 THR A N 1
ATOM 772 C CA . THR A 1 99 ? 5.227 6.442 -23.421 1.00 93.75 99 THR A CA 1
ATOM 773 C C . THR A 1 99 ? 4.894 5.280 -24.351 1.00 93.75 99 THR A C 1
ATOM 775 O O . THR A 1 99 ? 5.748 4.819 -25.115 1.00 93.75 99 THR A O 1
ATOM 778 N N . ASP A 1 100 ? 3.662 4.782 -24.259 1.00 94.81 100 ASP A N 1
ATOM 779 C CA . ASP A 1 100 ? 3.085 3.808 -25.193 1.00 94.81 100 ASP A CA 1
ATOM 780 C C . ASP A 1 100 ? 3.921 2.536 -25.383 1.00 94.81 100 ASP A C 1
ATOM 782 O O . ASP A 1 100 ? 4.215 2.092 -26.495 1.00 94.81 100 ASP A O 1
ATOM 786 N N . VAL A 1 101 ? 4.289 1.905 -24.268 1.00 94.56 101 VAL A N 1
ATOM 787 C CA . VAL A 1 101 ? 5.021 0.634 -24.282 1.00 94.56 101 VAL A CA 1
ATOM 788 C C . VAL A 1 101 ? 4.034 -0.530 -24.256 1.00 94.56 101 VAL A C 1
ATOM 790 O O . VAL A 1 101 ? 3.268 -0.682 -23.303 1.00 94.56 101 VAL A O 1
ATOM 793 N N . LYS A 1 102 ? 4.069 -1.392 -25.273 1.00 93.50 102 LYS A N 1
ATOM 794 C CA . LYS A 1 102 ? 3.234 -2.598 -25.371 1.00 93.50 102 LYS A CA 1
ATOM 795 C C . LYS A 1 102 ? 4.115 -3.839 -25.484 1.00 93.50 102 LYS A C 1
ATOM 797 O O . LYS A 1 102 ? 4.930 -3.933 -26.395 1.00 93.50 102 LYS A O 1
ATOM 802 N N . GLY A 1 103 ? 3.939 -4.791 -24.573 1.00 90.56 103 GLY A N 1
ATOM 803 C CA . GLY A 1 103 ? 4.736 -6.016 -24.515 1.00 90.56 103 GLY A CA 1
ATOM 804 C C . GLY A 1 103 ? 3.934 -7.234 -24.072 1.00 90.56 103 GLY A C 1
ATOM 805 O O . GLY A 1 103 ? 3.032 -7.100 -23.259 1.00 90.56 103 GLY A O 1
ATOM 806 N N . GLY A 1 104 ? 4.273 -8.446 -24.507 1.00 84.31 104 GLY A N 1
ATOM 807 C CA . GLY A 1 104 ? 3.873 -9.644 -23.751 1.00 84.31 104 GLY A CA 1
ATOM 808 C C . GLY A 1 104 ? 4.531 -9.641 -22.363 1.00 84.31 104 GLY A C 1
ATOM 809 O O . GLY A 1 104 ? 3.869 -9.846 -21.343 1.00 84.31 104 GLY A O 1
ATOM 810 N N . PHE A 1 105 ? 5.818 -9.293 -22.340 1.00 89.06 105 PHE A N 1
ATOM 811 C CA . PHE A 1 105 ? 6.640 -9.098 -21.150 1.00 89.06 105 PHE A CA 1
ATOM 812 C C . PHE A 1 105 ? 7.370 -7.752 -21.230 1.00 89.06 105 PHE A C 1
ATOM 814 O O . PHE A 1 105 ? 8.044 -7.472 -22.222 1.00 89.06 105 PHE A O 1
ATOM 821 N N . VAL A 1 106 ? 7.250 -6.924 -20.194 1.00 93.75 106 VAL A N 1
ATOM 822 C CA . VAL A 1 106 ? 7.913 -5.619 -20.077 1.00 93.75 106 VAL A CA 1
ATOM 823 C C . VAL A 1 106 ? 8.716 -5.595 -18.778 1.00 93.75 106 VAL A C 1
ATOM 825 O O . VAL A 1 106 ? 8.140 -5.755 -17.704 1.00 93.75 106 VAL A O 1
ATOM 828 N N . LEU A 1 107 ? 10.029 -5.374 -18.858 1.00 92.69 107 LEU A N 1
ATOM 829 C CA . LEU A 1 107 ? 10.918 -5.319 -17.694 1.00 92.69 107 LEU A CA 1
ATOM 830 C C . LEU A 1 107 ? 11.849 -4.115 -17.759 1.00 92.69 107 LEU A C 1
ATOM 832 O O . LEU A 1 107 ? 12.487 -3.850 -18.779 1.00 92.69 107 LEU A O 1
ATOM 836 N N . TRP A 1 108 ? 11.965 -3.443 -16.622 1.00 94.50 108 TRP A N 1
ATOM 837 C CA . TRP A 1 108 ? 12.855 -2.315 -16.403 1.00 94.50 108 TRP A CA 1
ATOM 838 C C . TRP A 1 108 ? 13.673 -2.547 -15.144 1.00 94.50 108 TRP A C 1
ATOM 840 O O . TRP A 1 108 ? 13.100 -2.683 -14.065 1.00 94.50 108 TRP A O 1
ATOM 850 N N . THR A 1 109 ? 14.995 -2.543 -15.271 1.00 94.50 109 THR A N 1
ATOM 851 C CA . THR A 1 109 ? 15.911 -2.703 -14.141 1.00 94.50 109 THR A CA 1
ATOM 852 C C . THR A 1 109 ? 16.888 -1.534 -14.056 1.00 94.50 109 THR A C 1
ATOM 854 O O . THR A 1 109 ? 17.271 -0.940 -15.068 1.00 94.50 109 THR A O 1
ATOM 857 N N . ASP A 1 110 ? 17.277 -1.187 -12.829 1.00 94.81 110 ASP A N 1
ATOM 858 C CA . ASP A 1 110 ? 18.367 -0.252 -12.531 1.00 94.81 110 ASP A CA 1
ATOM 859 C C . ASP A 1 110 ? 18.239 1.116 -13.217 1.00 94.81 110 ASP A C 1
ATOM 861 O O . ASP A 1 110 ? 19.166 1.641 -13.842 1.00 94.81 110 ASP A O 1
ATOM 865 N N . VAL A 1 111 ? 17.069 1.736 -13.062 1.00 94.69 111 VAL A N 1
ATOM 866 C CA . VAL A 1 111 ? 16.804 3.084 -13.574 1.00 94.69 111 VAL A CA 1
ATOM 867 C C . VAL A 1 111 ? 17.189 4.119 -12.524 1.00 94.69 111 VAL A C 1
ATOM 869 O O . VAL A 1 111 ? 16.600 4.170 -11.447 1.00 94.69 111 VAL A O 1
ATOM 872 N N . LYS A 1 112 ? 18.157 4.982 -12.835 1.00 94.94 112 LYS A N 1
ATOM 873 C CA . LYS A 1 112 ? 18.604 6.086 -11.977 1.00 94.94 112 LYS A CA 1
ATOM 874 C C . LYS A 1 112 ? 18.397 7.412 -12.693 1.00 94.94 112 LYS A C 1
ATOM 876 O O . LYS A 1 112 ? 19.062 7.673 -13.697 1.00 94.94 112 LYS A O 1
ATOM 881 N N . SER A 1 113 ? 17.509 8.261 -12.176 1.00 93.38 113 SER A N 1
ATOM 882 C CA . SER A 1 113 ? 17.269 9.565 -12.795 1.00 93.38 113 SER A CA 1
ATOM 883 C C . SER A 1 113 ? 16.810 10.671 -11.855 1.00 93.38 113 SER A C 1
ATOM 885 O O . SER A 1 113 ? 16.266 10.407 -10.793 1.00 93.38 113 SER A O 1
ATOM 887 N N . GLY A 1 114 ? 17.004 11.935 -12.235 1.00 87.12 114 GLY A N 1
ATOM 888 C CA . GLY A 1 114 ? 16.417 13.064 -11.509 1.00 87.12 114 GLY A CA 1
ATOM 889 C C . GLY A 1 114 ? 14.888 13.049 -11.588 1.00 87.12 114 GLY A C 1
ATOM 890 O O . GLY A 1 114 ? 14.215 13.212 -10.567 1.00 87.12 114 GLY A O 1
ATOM 891 N N . PHE A 1 115 ? 14.362 12.774 -12.781 1.00 93.19 115 PHE A N 1
ATOM 892 C CA . PHE A 1 115 ? 12.938 12.696 -13.079 1.00 93.19 115 PHE A CA 1
ATOM 893 C C . PHE A 1 115 ? 12.639 11.478 -13.949 1.00 93.19 115 PHE A C 1
ATOM 895 O O . PHE A 1 115 ? 13.326 11.232 -14.941 1.00 93.19 115 PHE A O 1
ATOM 902 N N . VAL A 1 116 ? 11.583 10.745 -13.612 1.00 93.94 116 VAL A N 1
ATOM 903 C CA . VAL A 1 116 ? 11.143 9.595 -14.390 1.00 93.94 116 VAL A CA 1
ATOM 904 C C . VAL A 1 116 ? 9.631 9.609 -14.584 1.00 93.94 116 VAL A C 1
ATOM 906 O O . VAL A 1 116 ? 8.884 9.769 -13.621 1.00 93.94 116 VAL A O 1
ATOM 909 N N . LEU A 1 117 ? 9.192 9.384 -15.819 1.00 93.94 117 LEU A N 1
ATOM 910 C CA . LEU A 1 117 ? 7.789 9.242 -16.188 1.00 93.94 117 LEU A CA 1
ATOM 911 C C . LEU A 1 117 ? 7.594 8.031 -17.100 1.00 93.94 117 LEU A C 1
ATOM 913 O O . LEU A 1 117 ? 8.232 7.928 -18.151 1.00 93.94 117 LEU A O 1
ATOM 917 N N . TRP A 1 118 ? 6.658 7.167 -16.721 1.00 95.88 118 TRP A N 1
ATOM 918 C CA . TRP A 1 118 ? 6.093 6.143 -17.591 1.00 95.88 118 TRP A CA 1
ATOM 919 C C . TRP A 1 118 ? 4.604 6.381 -17.789 1.00 95.88 118 TRP A C 1
ATOM 921 O O . TRP A 1 118 ? 3.872 6.510 -16.807 1.00 95.88 118 TRP A O 1
ATOM 931 N N . THR A 1 119 ? 4.162 6.371 -19.042 1.00 95.94 119 THR A N 1
ATOM 932 C CA . THR A 1 119 ? 2.747 6.472 -19.402 1.00 95.94 119 THR A CA 1
ATOM 933 C C . THR A 1 119 ? 2.340 5.323 -20.320 1.00 95.94 119 THR A C 1
ATOM 935 O O . THR A 1 119 ? 3.120 4.869 -21.159 1.00 95.94 119 THR A O 1
ATOM 938 N N . ASP A 1 120 ? 1.112 4.837 -20.149 1.00 96.44 120 ASP A N 1
ATOM 939 C CA . ASP A 1 120 ? 0.468 3.870 -21.047 1.00 96.44 120 ASP A CA 1
ATOM 940 C C . ASP A 1 120 ? 1.263 2.577 -21.285 1.00 96.44 120 ASP A C 1
ATOM 942 O O . ASP A 1 120 ? 1.377 2.067 -22.403 1.00 96.44 120 ASP A O 1
ATOM 946 N N . VAL A 1 121 ? 1.781 1.994 -20.204 1.00 96.56 121 VAL A N 1
ATOM 947 C CA . VAL A 1 121 ? 2.498 0.714 -20.256 1.00 96.56 121 VAL A CA 1
ATOM 948 C C . VAL A 1 121 ? 1.509 -0.444 -20.177 1.00 96.56 121 VAL A C 1
ATOM 950 O O . VAL A 1 121 ? 0.761 -0.578 -19.207 1.00 96.56 121 VAL A O 1
ATOM 953 N N . LYS A 1 122 ? 1.509 -1.311 -21.189 1.00 95.19 122 LYS A N 1
ATOM 954 C CA . LYS A 1 122 ? 0.603 -2.460 -21.295 1.00 95.19 122 LYS A CA 1
ATOM 955 C C . LYS A 1 122 ? 1.388 -3.744 -21.515 1.00 95.19 122 LYS A C 1
ATOM 957 O O . LYS A 1 122 ? 2.192 -3.822 -22.442 1.00 95.19 122 LYS A O 1
ATOM 962 N N . GLY A 1 123 ? 1.094 -4.780 -20.736 1.00 92.94 123 GLY A N 1
ATOM 963 C CA . GLY A 1 123 ? 1.583 -6.112 -21.065 1.00 92.94 123 GLY A CA 1
ATOM 964 C C . GLY A 1 123 ? 1.029 -7.261 -20.248 1.00 92.94 123 GLY A C 1
ATOM 965 O O . GLY A 1 123 ? 0.299 -7.051 -19.292 1.00 92.94 123 GLY A O 1
ATOM 966 N N . GLY A 1 124 ? 1.347 -8.498 -20.626 1.00 89.56 124 GLY A N 1
ATOM 967 C CA . GLY A 1 124 ? 0.981 -9.669 -19.820 1.00 89.56 124 GLY A CA 1
ATOM 968 C C . GLY A 1 124 ? 1.662 -9.620 -18.450 1.00 89.56 124 GLY A C 1
ATOM 969 O O . GLY A 1 124 ? 1.000 -9.730 -17.418 1.00 89.56 124 GLY A O 1
ATOM 970 N N . PHE A 1 125 ? 2.966 -9.345 -18.466 1.00 92.12 125 PHE A N 1
ATOM 971 C CA . PHE A 1 125 ? 3.808 -9.125 -17.294 1.00 92.12 125 PHE A CA 1
ATOM 972 C C . PHE A 1 125 ? 4.497 -7.767 -17.404 1.00 92.12 125 PHE A C 1
ATOM 974 O O . PHE A 1 125 ? 5.107 -7.472 -18.432 1.00 92.12 125 PHE A O 1
ATOM 981 N N . VAL A 1 126 ? 4.418 -6.955 -16.353 1.00 96.06 126 VAL A N 1
ATOM 982 C CA . VAL A 1 126 ? 5.058 -5.639 -16.295 1.00 96.06 126 VAL A CA 1
ATOM 983 C C . VAL A 1 126 ? 5.829 -5.500 -14.984 1.00 96.06 126 VAL A C 1
ATOM 985 O O . VAL A 1 126 ? 5.240 -5.540 -13.906 1.00 96.06 126 VAL A O 1
ATOM 988 N N . LEU A 1 127 ? 7.153 -5.389 -15.069 1.00 95.44 127 LEU A N 1
ATOM 989 C CA . LEU A 1 127 ? 8.054 -5.421 -13.922 1.00 95.44 127 LEU A CA 1
ATOM 990 C C . LEU A 1 127 ? 8.993 -4.209 -13.921 1.00 95.44 127 LEU A C 1
ATOM 992 O O . LEU A 1 127 ? 9.640 -3.904 -14.924 1.00 95.44 127 LEU A O 1
ATOM 996 N N . TRP A 1 128 ? 9.129 -3.575 -12.760 1.00 97.12 128 TRP A N 1
ATOM 997 C CA . TRP A 1 128 ? 10.167 -2.587 -12.478 1.00 97.12 128 TRP A CA 1
ATOM 998 C C . TRP A 1 128 ? 10.963 -2.999 -11.251 1.00 97.12 128 TRP A C 1
ATOM 1000 O O . TRP A 1 128 ? 10.381 -3.265 -10.202 1.00 97.12 128 TRP A O 1
ATOM 1010 N N . THR A 1 129 ? 12.287 -2.987 -11.364 1.00 95.94 129 THR A N 1
ATOM 1011 C CA . THR A 1 129 ? 13.196 -3.292 -10.262 1.00 95.94 129 THR A CA 1
ATOM 1012 C C . THR A 1 129 ? 14.275 -2.214 -10.145 1.00 95.94 129 THR A C 1
ATOM 1014 O O . THR A 1 129 ? 14.817 -1.726 -11.140 1.00 95.94 129 THR A O 1
ATOM 1017 N N . GLY A 1 130 ? 14.581 -1.784 -8.921 1.00 94.75 130 GLY A N 1
ATOM 1018 C CA . GLY A 1 130 ? 15.710 -0.882 -8.670 1.00 94.75 130 GLY A CA 1
ATOM 1019 C C . GLY A 1 130 ? 15.558 0.516 -9.283 1.00 94.75 130 GLY A C 1
ATOM 1020 O O . GLY A 1 130 ? 16.520 1.074 -9.817 1.00 94.75 130 GLY A O 1
ATOM 1021 N N . VAL A 1 131 ? 14.366 1.111 -9.201 1.00 96.06 131 VAL A N 1
ATOM 1022 C CA . VAL A 1 131 ? 14.120 2.475 -9.694 1.00 96.06 131 VAL A CA 1
ATOM 1023 C C . VAL A 1 131 ? 14.494 3.493 -8.620 1.00 96.06 131 VAL A C 1
ATOM 1025 O O . VAL A 1 131 ? 13.945 3.490 -7.519 1.00 96.06 131 VAL A O 1
ATOM 1028 N N . LYS A 1 132 ? 15.418 4.400 -8.935 1.00 94.94 132 LYS A N 1
ATOM 1029 C CA . LYS A 1 132 ? 15.850 5.485 -8.051 1.00 94.94 132 LYS A CA 1
ATOM 1030 C C . LYS A 1 132 ? 15.688 6.825 -8.749 1.00 94.94 132 LYS A C 1
ATOM 1032 O O . LYS A 1 132 ? 16.311 7.051 -9.787 1.00 94.94 132 LYS A O 1
ATOM 1037 N N . GLY A 1 133 ? 14.945 7.750 -8.150 1.00 91.50 133 GLY A N 1
ATOM 1038 C CA . GLY A 1 133 ? 14.934 9.109 -8.671 1.00 91.50 133 GLY A CA 1
ATOM 1039 C C . GLY A 1 133 ? 14.394 10.199 -7.771 1.00 91.50 133 GLY A C 1
ATOM 1040 O O . GLY A 1 133 ? 13.876 9.941 -6.696 1.00 91.50 133 GLY A O 1
ATOM 1041 N N . GLY A 1 134 ? 14.562 11.455 -8.178 1.00 90.00 134 GLY A N 1
ATOM 1042 C CA . GLY A 1 134 ? 14.014 12.588 -7.432 1.00 90.00 134 GLY A CA 1
ATOM 1043 C C . GLY A 1 134 ? 12.487 12.558 -7.448 1.00 90.00 134 GLY A C 1
ATOM 1044 O O . GLY A 1 134 ? 11.860 12.516 -6.390 1.00 90.00 134 GLY A O 1
ATOM 1045 N N . PHE A 1 135 ? 11.918 12.526 -8.649 1.00 93.31 135 PHE A N 1
ATOM 1046 C CA . PHE A 1 135 ? 10.485 12.430 -8.904 1.00 93.31 135 PHE A CA 1
ATOM 1047 C C . PHE A 1 135 ? 10.214 11.256 -9.845 1.00 93.31 135 PHE A C 1
ATOM 1049 O O . PHE A 1 135 ? 10.880 11.142 -10.875 1.00 93.31 135 PHE A O 1
ATOM 1056 N N . VAL A 1 136 ? 9.273 10.380 -9.493 1.00 95.75 136 VAL A N 1
ATOM 1057 C CA . VAL A 1 136 ? 8.943 9.194 -10.294 1.00 95.75 136 VAL A CA 1
ATOM 1058 C C . VAL A 1 136 ? 7.429 9.059 -10.421 1.00 95.75 136 VAL A C 1
ATOM 1060 O O . VAL A 1 136 ? 6.724 9.011 -9.413 1.00 95.75 136 VAL A O 1
ATOM 1063 N N . LEU A 1 137 ? 6.945 8.990 -11.658 1.00 95.38 137 LEU A N 1
ATOM 1064 C CA . LEU A 1 137 ? 5.529 8.932 -11.997 1.00 95.38 137 LEU A CA 1
ATOM 1065 C C . LEU A 1 137 ? 5.238 7.751 -12.928 1.00 95.38 137 LEU A C 1
ATOM 1067 O O . LEU A 1 137 ? 5.894 7.576 -13.955 1.00 95.38 137 LEU A O 1
ATOM 1071 N N . TRP A 1 138 ? 4.213 6.977 -12.585 1.00 97.50 138 TRP A N 1
ATOM 1072 C CA . TRP A 1 138 ? 3.588 5.993 -13.462 1.00 97.50 138 TRP A CA 1
ATOM 1073 C C . TRP A 1 138 ? 2.120 6.342 -13.687 1.00 97.50 138 TRP A C 1
ATOM 1075 O O . TRP A 1 138 ? 1.367 6.542 -12.728 1.00 97.50 138 TRP A O 1
ATOM 1085 N N . THR A 1 139 ? 1.704 6.358 -14.949 1.00 96.88 139 THR A N 1
ATOM 1086 C CA . THR A 1 139 ? 0.311 6.566 -15.342 1.00 96.88 139 THR A CA 1
ATOM 1087 C C . THR A 1 139 ? -0.144 5.487 -16.322 1.00 96.88 139 THR A C 1
ATOM 1089 O O . THR A 1 139 ? 0.592 5.084 -17.224 1.00 96.88 139 THR A O 1
ATOM 1092 N N . GLY A 1 140 ? -1.358 4.968 -16.129 1.00 96.31 140 GLY A N 1
ATOM 1093 C CA . GLY A 1 140 ? -1.984 4.060 -17.093 1.00 96.31 140 GLY A CA 1
ATOM 1094 C C . GLY A 1 140 ? -1.253 2.726 -17.274 1.00 96.31 140 GLY A C 1
ATOM 1095 O O . GLY A 1 140 ? -1.067 2.267 -18.402 1.00 96.31 140 GLY A O 1
ATOM 1096 N N . VAL A 1 141 ? -0.847 2.079 -16.181 1.00 97.56 141 VAL A N 1
ATOM 1097 C CA . VAL A 1 141 ? -0.170 0.774 -16.236 1.00 97.56 141 VAL A CA 1
ATOM 1098 C C . VAL A 1 141 ? -1.199 -0.351 -16.219 1.00 97.56 141 VAL A C 1
ATOM 1100 O O . VAL A 1 141 ? -2.010 -0.443 -15.297 1.00 97.56 141 VAL A O 1
ATOM 1103 N N . LYS A 1 142 ? -1.167 -1.235 -17.219 1.00 96.81 142 LYS A N 1
ATOM 1104 C CA . LYS A 1 142 ? -2.089 -2.375 -17.312 1.00 96.81 142 LYS A CA 1
ATOM 1105 C C . LYS A 1 142 ? -1.346 -3.682 -17.556 1.00 96.81 142 LYS A C 1
ATOM 1107 O O . LYS A 1 142 ? -0.565 -3.775 -18.500 1.00 96.81 142 LYS A O 1
ATOM 1112 N N . GLY A 1 143 ? -1.667 -4.720 -16.789 1.00 94.94 143 GLY A N 1
ATOM 1113 C CA . GLY A 1 143 ? -1.205 -6.059 -17.130 1.00 94.94 143 GLY A CA 1
ATOM 1114 C C . GLY A 1 143 ? -1.813 -7.211 -16.353 1.00 94.94 143 GLY A C 1
ATOM 1115 O O . GLY A 1 143 ? -2.544 -7.007 -15.396 1.00 94.94 143 GLY A O 1
ATOM 1116 N N . GLY A 1 144 ? -1.542 -8.446 -16.770 1.00 93.56 144 GLY A N 1
ATOM 1117 C CA . GLY A 1 144 ? -1.961 -9.629 -16.008 1.00 93.56 144 GLY A CA 1
ATOM 1118 C C . GLY A 1 144 ? -1.272 -9.676 -14.642 1.00 93.56 144 GLY A C 1
ATOM 1119 O O . GLY A 1 144 ? -1.928 -9.867 -13.616 1.00 93.56 144 GLY A O 1
ATOM 1120 N N . PHE A 1 145 ? 0.032 -9.407 -14.639 1.00 95.50 145 PHE A N 1
ATOM 1121 C CA . PHE A 1 145 ? 0.881 -9.296 -13.460 1.00 95.50 145 PHE A CA 1
ATOM 1122 C C . PHE A 1 145 ? 1.693 -8.000 -13.524 1.00 95.50 145 PHE A C 1
ATOM 1124 O O . PHE A 1 145 ? 2.368 -7.742 -14.522 1.00 95.50 145 PHE A O 1
ATOM 1131 N N . VAL A 1 146 ? 1.634 -7.193 -12.468 1.00 97.50 146 VAL A N 1
ATOM 1132 C CA . VAL A 1 146 ? 2.335 -5.912 -12.377 1.00 97.50 146 VAL A CA 1
ATOM 1133 C C . VAL A 1 146 ? 3.114 -5.847 -11.065 1.00 97.50 146 VAL A C 1
ATOM 1135 O O . VAL A 1 146 ? 2.536 -6.032 -9.995 1.00 97.50 146 VAL A O 1
ATOM 1138 N N . LEU A 1 147 ? 4.419 -5.589 -11.142 1.00 97.06 147 LEU A N 1
ATOM 1139 C CA . LEU A 1 147 ? 5.319 -5.610 -9.992 1.00 97.06 147 LEU A CA 1
ATOM 1140 C C . LEU A 1 147 ? 6.274 -4.417 -9.991 1.00 97.06 147 LEU A C 1
ATOM 1142 O O . LEU A 1 147 ? 6.940 -4.137 -10.988 1.00 97.06 147 LEU A O 1
ATOM 1146 N N . TRP A 1 148 ? 6.409 -3.792 -8.828 1.00 98.19 148 TRP A N 1
ATOM 1147 C CA . TRP A 1 148 ? 7.485 -2.860 -8.515 1.00 98.19 148 TRP A CA 1
ATOM 1148 C C . TRP A 1 148 ? 8.288 -3.366 -7.325 1.00 98.19 148 TRP A C 1
ATOM 1150 O O . TRP A 1 148 ? 7.712 -3.640 -6.274 1.00 98.19 148 TRP A O 1
ATOM 1160 N N . THR A 1 149 ? 9.609 -3.416 -7.466 1.00 97.75 149 THR A N 1
ATOM 1161 C CA . THR A 1 149 ? 10.533 -3.728 -6.374 1.00 97.75 149 THR A CA 1
ATOM 1162 C C . THR A 1 149 ? 11.612 -2.654 -6.247 1.00 97.75 149 THR A C 1
ATOM 1164 O O . THR A 1 149 ? 12.091 -2.099 -7.242 1.00 97.75 149 THR A O 1
ATOM 1167 N N . ASP A 1 150 ? 12.010 -2.350 -5.010 1.00 97.44 150 ASP A N 1
ATOM 1168 C CA . ASP A 1 150 ? 13.120 -1.437 -4.707 1.00 97.44 150 ASP A CA 1
ATOM 1169 C C . ASP A 1 150 ? 12.971 -0.036 -5.327 1.00 97.44 150 ASP A C 1
ATOM 1171 O O . ASP A 1 150 ? 13.896 0.513 -5.939 1.00 97.44 150 ASP A O 1
ATOM 1175 N N . VAL A 1 151 ? 11.802 0.581 -5.147 1.00 97.62 151 VAL A N 1
ATOM 1176 C CA . VAL A 1 151 ? 11.534 1.930 -5.660 1.00 97.62 151 VAL A CA 1
ATOM 1177 C C . VAL A 1 151 ? 11.893 2.978 -4.613 1.00 97.62 151 VAL A C 1
ATOM 1179 O O . VAL A 1 151 ? 11.345 2.996 -3.509 1.00 97.62 151 VAL A O 1
ATOM 1182 N N . LYS A 1 152 ? 12.801 3.893 -4.959 1.00 97.25 152 LYS A N 1
ATOM 1183 C CA . LYS A 1 152 ? 13.279 4.946 -4.053 1.00 97.25 152 LYS A CA 1
ATOM 1184 C C . LYS A 1 152 ? 13.189 6.316 -4.706 1.00 97.25 152 LYS A C 1
ATOM 1186 O O . LYS A 1 152 ? 13.668 6.506 -5.821 1.00 97.25 152 LYS A O 1
ATOM 1191 N N . GLY A 1 153 ? 12.666 7.303 -3.987 1.00 94.25 153 GLY A N 1
ATOM 1192 C CA . GLY A 1 153 ? 12.726 8.680 -4.467 1.00 94.25 153 GLY A CA 1
ATOM 1193 C C . GLY A 1 153 ? 12.260 9.738 -3.489 1.00 94.25 153 GLY A C 1
ATOM 1194 O O . GLY A 1 153 ? 11.890 9.407 -2.373 1.00 94.25 153 GLY A O 1
ATOM 1195 N N . ARG A 1 154 ? 12.264 11.021 -3.864 1.00 95.81 154 ARG A N 1
ATOM 1196 C CA . ARG A 1 154 ? 11.699 12.071 -2.988 1.00 95.81 154 ARG A CA 1
ATOM 1197 C C . ARG A 1 154 ? 10.178 12.137 -3.085 1.00 95.81 154 ARG A C 1
ATOM 1199 O O . ARG A 1 154 ? 9.535 12.322 -2.058 1.00 95.81 154 ARG A O 1
ATOM 1206 N N . CYS A 1 155 ? 9.641 11.939 -4.286 1.00 96.31 155 CYS A N 1
ATOM 1207 C CA . CYS A 1 155 ? 8.210 11.880 -4.562 1.00 96.31 155 CYS A CA 1
ATOM 1208 C C . CYS A 1 155 ? 7.917 10.744 -5.548 1.00 96.31 155 CYS A C 1
ATOM 1210 O O . CYS A 1 155 ? 8.567 10.660 -6.596 1.00 96.31 155 CYS A O 1
ATOM 1212 N N . LEU A 1 156 ? 6.964 9.879 -5.200 1.00 97.62 156 LEU A N 1
ATOM 1213 C CA . LEU A 1 156 ? 6.524 8.752 -6.018 1.00 97.62 156 LEU A CA 1
ATOM 1214 C C . LEU A 1 156 ? 5.007 8.815 -6.229 1.00 97.62 156 LEU A C 1
ATOM 1216 O O . LEU A 1 156 ? 4.252 8.952 -5.263 1.00 97.62 156 LEU A O 1
ATOM 1220 N N . LEU A 1 157 ? 4.561 8.682 -7.475 1.00 97.50 157 LEU A N 1
ATOM 1221 C CA . LEU A 1 157 ? 3.147 8.730 -7.836 1.00 97.50 157 LEU A CA 1
ATOM 1222 C C . LEU A 1 157 ? 2.785 7.597 -8.803 1.00 97.50 157 LEU A C 1
ATOM 1224 O O . LEU A 1 157 ? 3.423 7.411 -9.838 1.00 97.50 157 LEU A O 1
ATOM 1228 N N . TRP A 1 158 ? 1.722 6.871 -8.470 1.00 98.25 158 TRP A N 1
ATOM 1229 C CA . TRP A 1 158 ? 1.072 5.899 -9.342 1.00 98.25 158 TRP A CA 1
ATOM 1230 C C . TRP A 1 158 ? -0.385 6.288 -9.567 1.00 98.25 158 TRP A C 1
ATOM 1232 O O . TRP A 1 158 ? -1.126 6.553 -8.617 1.00 98.25 158 TRP A O 1
ATOM 1242 N N . THR A 1 159 ? -0.794 6.278 -10.829 1.00 97.81 159 THR A N 1
ATOM 1243 C CA . THR A 1 159 ? -2.160 6.585 -11.264 1.00 97.81 159 THR A CA 1
ATOM 1244 C C . THR A 1 159 ? -2.628 5.518 -12.251 1.00 97.81 159 THR A C 1
ATOM 1246 O O . THR A 1 159 ? -1.849 5.056 -13.092 1.00 97.81 159 THR A O 1
ATOM 1249 N N . ASP A 1 160 ? -3.890 5.101 -12.138 1.00 97.75 160 ASP A N 1
ATOM 1250 C CA . ASP A 1 160 ? -4.531 4.159 -13.063 1.00 97.75 160 ASP A CA 1
ATOM 1251 C C . ASP A 1 160 ? -3.763 2.840 -13.257 1.00 97.75 160 ASP A C 1
ATOM 1253 O O . ASP A 1 160 ? -3.450 2.423 -14.379 1.00 97.75 160 ASP A O 1
ATOM 1257 N N . VAL A 1 161 ? -3.473 2.145 -12.157 1.00 97.94 161 VAL A N 1
ATOM 1258 C CA . VAL A 1 161 ? -2.806 0.837 -12.205 1.00 97.94 161 VAL A CA 1
ATOM 1259 C C . VAL A 1 161 ? -3.847 -0.274 -12.204 1.00 97.94 161 VAL A C 1
ATOM 1261 O O . VAL A 1 161 ? -4.650 -0.385 -11.277 1.00 97.94 161 VAL A O 1
ATOM 1264 N N . LYS A 1 162 ? -3.837 -1.126 -13.232 1.00 97.38 162 LYS A N 1
ATOM 1265 C CA . LYS A 1 162 ? -4.800 -2.226 -13.379 1.00 97.38 162 LYS A CA 1
ATOM 1266 C C . LYS A 1 162 ? -4.094 -3.551 -13.629 1.00 97.38 162 LYS A C 1
ATOM 1268 O O . LYS A 1 162 ? -3.295 -3.655 -14.556 1.00 97.38 162 LYS A O 1
ATOM 1273 N N . GLY A 1 163 ? -4.452 -4.592 -12.883 1.00 95.38 163 GLY A N 1
ATOM 1274 C CA . GLY A 1 163 ? -4.003 -5.932 -13.239 1.00 95.38 163 GLY A CA 1
ATOM 1275 C C . GLY A 1 163 ? -4.624 -7.091 -12.484 1.00 95.38 163 GLY A C 1
ATOM 1276 O O . GLY A 1 163 ? -5.346 -6.899 -11.518 1.00 95.38 163 GLY A O 1
ATOM 1277 N N . GLY A 1 164 ? -4.374 -8.320 -12.934 1.00 94.19 164 GLY A N 1
ATOM 1278 C CA . GLY A 1 164 ? -4.810 -9.514 -12.199 1.00 94.19 164 GLY A CA 1
ATOM 1279 C C . GLY A 1 164 ? -4.135 -9.586 -10.827 1.00 94.19 164 GLY A C 1
ATOM 1280 O O . GLY A 1 164 ? -4.810 -9.730 -9.807 1.00 94.19 164 GLY A O 1
ATOM 1281 N N . PHE A 1 165 ? -2.819 -9.380 -10.823 1.00 96.06 165 PHE A N 1
ATOM 1282 C CA . PHE A 1 165 ? -1.968 -9.263 -9.644 1.00 96.06 165 PHE A CA 1
ATOM 1283 C C . PHE A 1 165 ? -1.187 -7.955 -9.710 1.00 96.06 165 PHE A C 1
ATOM 1285 O O . PHE A 1 165 ? -0.574 -7.659 -10.736 1.00 96.06 165 PHE A O 1
ATOM 1292 N N . VAL A 1 166 ? -1.198 -7.188 -8.624 1.00 97.75 166 VAL A N 1
ATOM 1293 C CA . VAL A 1 166 ? -0.470 -5.924 -8.527 1.00 97.75 166 VAL A CA 1
ATOM 1294 C C . VAL A 1 166 ? 0.294 -5.887 -7.205 1.00 97.75 166 VAL A C 1
ATOM 1296 O O . VAL A 1 166 ? -0.309 -5.979 -6.136 1.00 97.75 166 VAL A O 1
ATOM 1299 N N . LEU A 1 167 ? 1.619 -5.787 -7.277 1.00 97.44 167 LEU A N 1
ATOM 1300 C CA . LEU A 1 167 ? 2.510 -5.898 -6.126 1.00 97.44 167 LEU A CA 1
ATOM 1301 C C . LEU A 1 167 ? 3.520 -4.747 -6.095 1.00 97.44 167 LEU A C 1
ATOM 1303 O O . LEU A 1 167 ? 4.148 -4.418 -7.099 1.00 97.44 167 LEU A O 1
ATOM 1307 N N . TRP A 1 168 ? 3.710 -4.173 -4.913 1.00 98.19 168 TRP A N 1
ATOM 1308 C CA . TRP A 1 168 ? 4.815 -3.271 -4.613 1.00 98.19 168 TRP A CA 1
ATOM 1309 C C . TRP A 1 168 ? 5.592 -3.788 -3.412 1.00 98.19 168 TRP A C 1
ATOM 1311 O O . TRP A 1 168 ? 4.994 -4.066 -2.373 1.00 98.19 168 TRP A O 1
ATOM 1321 N N . THR A 1 169 ? 6.914 -3.832 -3.535 1.00 97.88 169 THR A N 1
ATOM 1322 C CA . THR A 1 169 ? 7.824 -4.193 -2.447 1.00 97.88 169 THR A CA 1
ATOM 1323 C C . THR A 1 169 ? 8.926 -3.143 -2.303 1.00 97.88 169 THR A C 1
ATOM 1325 O O . THR A 1 169 ? 9.416 -2.591 -3.294 1.00 97.88 169 THR A O 1
ATOM 1328 N N . ASP A 1 170 ? 9.329 -2.856 -1.064 1.00 97.69 170 ASP A N 1
ATOM 1329 C CA . ASP A 1 170 ? 10.450 -1.959 -0.748 1.00 97.69 170 ASP A CA 1
ATOM 1330 C C . ASP A 1 170 ? 10.321 -0.548 -1.352 1.00 97.69 170 ASP A C 1
ATOM 1332 O O . ASP A 1 170 ? 11.218 -0.033 -2.031 1.00 97.69 170 ASP A O 1
ATOM 1336 N N . VAL A 1 171 ? 9.206 0.125 -1.067 1.00 97.75 171 VAL A N 1
ATOM 1337 C CA . VAL A 1 171 ? 8.968 1.500 -1.528 1.00 97.75 171 VAL A CA 1
ATOM 1338 C C . VAL A 1 171 ? 9.438 2.494 -0.469 1.00 97.75 171 VAL A C 1
ATOM 1340 O O . VAL A 1 171 ? 8.929 2.507 0.652 1.00 97.75 171 VAL A O 1
ATOM 1343 N N . LYS A 1 172 ? 10.401 3.361 -0.811 1.00 97.62 172 LYS A N 1
ATOM 1344 C CA . LYS A 1 172 ? 10.975 4.349 0.124 1.00 97.62 172 LYS A CA 1
ATOM 1345 C C . LYS A 1 172 ? 10.905 5.762 -0.449 1.00 97.62 172 LYS A C 1
ATOM 1347 O O . LYS A 1 172 ? 11.526 6.038 -1.476 1.00 97.62 172 LYS A O 1
ATOM 1352 N N . SER A 1 173 ? 10.190 6.674 0.217 1.00 96.06 173 SER A N 1
ATOM 1353 C CA . SER A 1 173 ? 10.091 8.057 -0.267 1.00 96.06 173 SER A CA 1
ATOM 1354 C C . SER A 1 173 ? 9.815 9.133 0.776 1.00 96.06 173 SER A C 1
ATOM 1356 O O . SER A 1 173 ? 9.370 8.836 1.871 1.00 96.06 173 SER A O 1
ATOM 1358 N N . GLY A 1 174 ? 10.013 10.408 0.438 1.00 93.50 174 GLY A N 1
ATOM 1359 C CA . GLY A 1 174 ? 9.464 11.514 1.230 1.00 93.50 174 GLY A CA 1
ATOM 1360 C C . GLY A 1 174 ? 7.936 11.577 1.137 1.00 93.50 174 GLY A C 1
ATOM 1361 O O . GLY A 1 174 ? 7.272 11.744 2.157 1.00 93.50 174 GLY A O 1
ATOM 1362 N N . PHE A 1 175 ? 7.399 11.356 -0.064 1.00 96.69 175 PHE A N 1
ATOM 1363 C CA . PHE A 1 175 ? 5.971 11.392 -0.372 1.00 96.69 175 PHE A CA 1
ATOM 1364 C C . PHE A 1 175 ? 5.598 10.254 -1.323 1.00 96.69 175 PHE A C 1
ATOM 1366 O O . PHE A 1 175 ? 6.258 10.068 -2.350 1.00 96.69 175 PHE A O 1
ATOM 1373 N N . VAL A 1 176 ? 4.520 9.531 -1.019 1.00 97.06 176 VAL A N 1
ATOM 1374 C CA . VAL A 1 176 ? 3.953 8.529 -1.922 1.00 97.06 176 VAL A CA 1
ATOM 1375 C C . VAL A 1 176 ? 2.450 8.690 -2.090 1.00 97.06 176 VAL A C 1
ATOM 1377 O O . VAL A 1 176 ? 1.714 8.767 -1.106 1.00 97.06 176 VAL A O 1
ATOM 1380 N N . LEU A 1 177 ? 2.003 8.654 -3.345 1.00 97.19 177 LEU A N 1
ATOM 1381 C CA . LEU A 1 177 ? 0.596 8.674 -3.720 1.00 97.19 177 LEU A CA 1
ATOM 1382 C C . LEU A 1 177 ? 0.262 7.518 -4.675 1.00 97.19 177 LEU A C 1
ATOM 1384 O O . LEU A 1 177 ? 0.916 7.326 -5.700 1.00 97.19 177 LEU A O 1
ATOM 1388 N N . TRP A 1 178 ? -0.786 6.768 -4.340 1.00 97.94 178 TRP A N 1
ATOM 1389 C CA . TRP A 1 178 ? -1.434 5.809 -5.235 1.00 97.94 178 TRP A CA 1
ATOM 1390 C C . TRP A 1 178 ? -2.883 6.218 -5.474 1.00 97.94 178 TRP A C 1
ATOM 1392 O O . TRP A 1 178 ? -3.622 6.442 -4.519 1.00 97.94 178 TRP A O 1
ATOM 1402 N N . THR A 1 179 ? -3.292 6.252 -6.736 1.00 97.75 179 THR A N 1
ATOM 1403 C CA . THR A 1 179 ? -4.669 6.560 -7.139 1.00 97.75 179 THR A CA 1
ATOM 1404 C C . THR A 1 179 ? -5.160 5.522 -8.143 1.00 97.75 179 THR A C 1
ATOM 1406 O O . THR A 1 179 ? -4.400 5.079 -9.012 1.00 97.75 179 THR A O 1
ATOM 1409 N N . ASP A 1 180 ? -6.421 5.111 -8.009 1.00 97.75 180 ASP A N 1
ATOM 1410 C CA . ASP A 1 180 ? -7.096 4.210 -8.949 1.00 97.75 180 ASP A CA 1
ATOM 1411 C C . ASP A 1 180 ? -6.365 2.877 -9.185 1.00 97.75 180 ASP A C 1
ATOM 1413 O O . ASP A 1 180 ? -6.097 2.459 -10.317 1.00 97.75 180 ASP A O 1
ATOM 1417 N N . VAL A 1 181 ? -6.070 2.162 -8.099 1.00 97.81 181 VAL A N 1
ATOM 1418 C CA . VAL A 1 181 ? -5.440 0.839 -8.174 1.00 97.81 181 VAL A CA 1
ATOM 1419 C C . VAL A 1 181 ? -6.513 -0.241 -8.195 1.00 97.81 181 VAL A C 1
ATOM 1421 O O . VAL A 1 181 ? -7.282 -0.391 -7.244 1.00 97.81 181 VAL A O 1
ATOM 1424 N N . LYS A 1 182 ? -6.561 -1.031 -9.270 1.00 97.19 182 LYS A N 1
ATOM 1425 C CA . LYS A 1 182 ? -7.557 -2.094 -9.447 1.00 97.19 182 LYS A CA 1
ATOM 1426 C C . LYS A 1 182 ? -6.888 -3.437 -9.731 1.00 97.19 182 LYS A C 1
ATOM 1428 O O . LYS A 1 182 ? -6.109 -3.547 -10.675 1.00 97.19 182 LYS A O 1
ATOM 1433 N N . GLY A 1 183 ? -7.248 -4.483 -8.990 1.00 94.75 183 GLY A N 1
ATOM 1434 C CA . GLY A 1 183 ? -6.812 -5.827 -9.353 1.00 94.75 183 GLY A CA 1
ATOM 1435 C C . GLY A 1 183 ? -7.460 -6.992 -8.625 1.00 94.75 183 GLY A C 1
ATOM 1436 O O . GLY A 1 183 ? -8.195 -6.813 -7.667 1.00 94.75 183 GLY A O 1
ATOM 1437 N N . GLY A 1 184 ? -7.229 -8.217 -9.094 1.00 93.56 184 GLY A N 1
ATOM 1438 C CA . GLY A 1 184 ? -7.715 -9.415 -8.401 1.00 93.56 184 GLY A CA 1
ATOM 1439 C C . GLY A 1 184 ? -7.044 -9.569 -7.034 1.00 93.56 1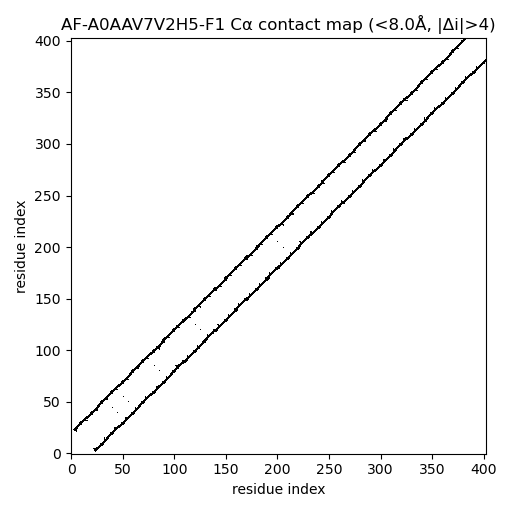84 GLY A C 1
ATOM 1440 O O . GLY A 1 184 ? -7.718 -9.741 -6.018 1.00 93.56 184 GLY A O 1
ATOM 1441 N N . PHE A 1 185 ? -5.723 -9.433 -7.021 1.00 96.25 185 PHE A N 1
ATOM 1442 C CA . PHE A 1 185 ? -4.880 -9.429 -5.834 1.00 96.25 185 PHE A CA 1
ATOM 1443 C C . PHE A 1 185 ? -4.006 -8.177 -5.840 1.00 96.25 185 PHE A C 1
ATOM 1445 O O . PHE A 1 185 ? -3.321 -7.908 -6.828 1.00 96.25 185 PHE A O 1
ATOM 1452 N N . VAL A 1 186 ? -4.031 -7.417 -4.749 1.00 97.50 186 VAL A N 1
ATOM 1453 C CA . VAL A 1 186 ? -3.266 -6.181 -4.610 1.00 97.50 186 VAL A CA 1
ATOM 1454 C C . VAL A 1 186 ? -2.506 -6.210 -3.287 1.00 97.50 186 VAL A C 1
ATOM 1456 O O . VAL A 1 186 ? -3.118 -6.356 -2.229 1.00 97.50 186 VAL A O 1
ATOM 1459 N N . LEU A 1 187 ? -1.180 -6.097 -3.346 1.00 97.12 187 LEU A N 1
ATOM 1460 C CA . LEU A 1 187 ? -0.303 -6.233 -2.185 1.00 97.12 187 LEU A CA 1
ATOM 1461 C C . LEU A 1 187 ? 0.753 -5.127 -2.149 1.00 97.12 187 LEU A C 1
ATOM 1463 O O . LEU A 1 187 ? 1.384 -4.803 -3.155 1.00 97.12 187 LEU A O 1
ATOM 1467 N N . TRP A 1 188 ? 0.971 -4.583 -0.957 1.00 97.88 188 TRP A N 1
ATOM 1468 C CA . TRP A 1 188 ? 2.095 -3.708 -0.657 1.00 97.88 188 TRP A CA 1
ATOM 1469 C C . TRP A 1 188 ? 2.865 -4.220 0.546 1.00 97.88 188 TRP A C 1
ATOM 1471 O O . TRP A 1 188 ? 2.268 -4.446 1.598 1.00 97.88 188 TRP A O 1
ATOM 1481 N N . THR A 1 189 ? 4.182 -4.321 0.397 1.00 97.56 189 THR A N 1
ATOM 1482 C CA . THR A 1 189 ? 5.101 -4.704 1.467 1.00 97.56 189 THR A CA 1
ATOM 1483 C C . THR A 1 189 ? 6.197 -3.653 1.627 1.00 97.56 189 THR A C 1
ATOM 1485 O O . THR A 1 189 ? 6.679 -3.079 0.644 1.00 97.56 189 THR A O 1
ATOM 1488 N N . ASP A 1 190 ? 6.593 -3.385 2.871 1.00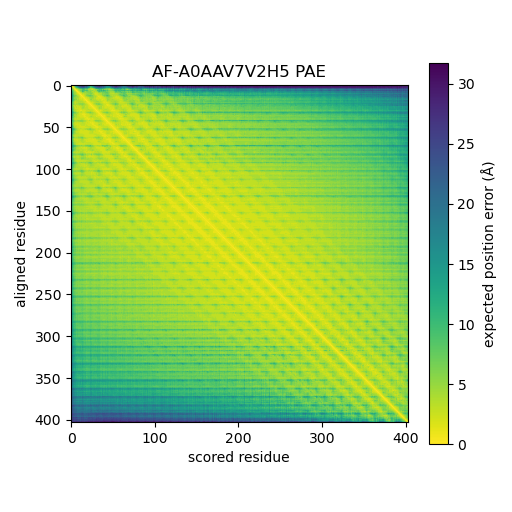 97.50 190 ASP A N 1
ATOM 1489 C CA . ASP A 1 190 ? 7.735 -2.526 3.209 1.00 97.50 190 ASP A CA 1
ATOM 1490 C C . ASP A 1 190 ? 7.663 -1.116 2.610 1.00 97.50 190 ASP A C 1
ATOM 1492 O O . ASP A 1 190 ? 8.567 -0.640 1.912 1.00 97.50 190 ASP A O 1
ATOM 1496 N N . VAL A 1 191 ? 6.579 -0.404 2.915 1.00 97.19 191 VAL A N 1
ATOM 1497 C CA . VAL A 1 191 ? 6.397 0.985 2.483 1.00 97.19 191 VAL A CA 1
ATOM 1498 C C . VAL A 1 191 ? 6.877 1.921 3.584 1.00 97.19 191 VAL A C 1
ATOM 1500 O O . VAL A 1 191 ? 6.285 1.982 4.659 1.00 97.19 191 VAL A O 1
ATOM 1503 N N . LYS A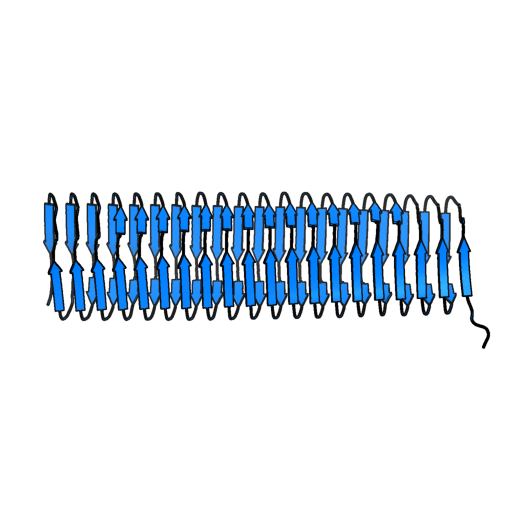 1 192 ? 7.931 2.697 3.315 1.00 97.31 192 LYS A N 1
ATOM 1504 C CA . LYS A 1 192 ? 8.467 3.697 4.249 1.00 97.31 192 LYS A CA 1
ATOM 1505 C C . LYS A 1 192 ? 8.383 5.087 3.637 1.00 97.31 192 LYS A C 1
ATOM 1507 O O . LYS A 1 192 ? 9.087 5.371 2.665 1.00 97.31 192 LYS A O 1
ATOM 1512 N N . SER A 1 193 ? 7.562 5.970 4.204 1.00 95.44 193 SER A N 1
ATOM 1513 C CA . SER A 1 193 ? 7.488 7.344 3.712 1.00 95.44 193 SER A CA 1
ATOM 1514 C C . SER A 1 193 ? 7.092 8.395 4.735 1.00 95.44 193 SER A C 1
ATOM 1516 O O . SER A 1 193 ? 6.350 8.104 5.653 1.00 95.44 193 SER A O 1
ATOM 1518 N N . GLY A 1 194 ? 7.548 9.640 4.574 1.00 91.69 194 GLY A N 1
ATOM 1519 C CA . GLY A 1 194 ? 7.061 10.754 5.394 1.00 91.69 194 GLY A CA 1
ATOM 1520 C C . GLY A 1 194 ? 5.545 10.945 5.269 1.00 91.69 194 GLY A C 1
ATOM 1521 O O . GLY A 1 194 ? 4.869 11.153 6.277 1.00 91.69 194 GLY A O 1
ATOM 1522 N N . PHE A 1 195 ? 5.012 10.789 4.056 1.00 95.31 195 PHE A N 1
ATOM 1523 C CA . PHE A 1 195 ? 3.592 10.922 3.750 1.00 95.31 195 PHE A CA 1
ATOM 1524 C C . PHE A 1 195 ? 3.141 9.837 2.766 1.00 95.31 195 PHE A C 1
ATOM 1526 O O . PHE A 1 195 ? 3.726 9.685 1.695 1.00 95.31 195 PHE A O 1
ATOM 1533 N N . VAL A 1 196 ? 2.084 9.105 3.113 1.00 96.06 196 VAL A N 1
ATOM 1534 C CA . VAL A 1 196 ? 1.470 8.070 2.274 1.00 96.06 196 VAL A CA 1
ATOM 1535 C C . VAL A 1 196 ? -0.004 8.400 2.081 1.00 96.06 196 VAL A C 1
ATOM 1537 O O . VAL A 1 196 ? -0.753 8.434 3.054 1.00 96.06 196 VAL A O 1
ATOM 1540 N N . LEU A 1 197 ? -0.429 8.579 0.831 1.00 95.81 197 LEU A N 1
ATOM 1541 C CA . LEU A 1 197 ? -1.831 8.762 0.464 1.00 95.81 197 LEU A CA 1
ATOM 1542 C C . LEU A 1 197 ? -2.266 7.718 -0.555 1.00 95.81 197 LEU A C 1
ATOM 1544 O O . LEU A 1 197 ? -1.550 7.416 -1.514 1.00 95.81 197 LEU A O 1
ATOM 1548 N N . ARG A 1 198 ? -3.457 7.164 -0.341 1.00 94.94 198 ARG A N 1
ATOM 1549 C CA . ARG A 1 198 ? -4.067 6.197 -1.245 1.00 94.94 198 ARG A CA 1
ATOM 1550 C C . ARG A 1 198 ? -5.538 6.459 -1.423 1.00 94.94 198 ARG A C 1
ATOM 1552 O O . ARG A 1 198 ? -6.248 6.577 -0.429 1.00 94.94 198 ARG A O 1
ATOM 1559 N N . THR A 1 199 ? -5.967 6.451 -2.674 1.00 96.06 199 THR A N 1
ATOM 1560 C CA . THR A 1 199 ? -7.365 6.634 -3.044 1.00 96.06 199 THR A CA 1
ATOM 1561 C C . THR A 1 199 ? -7.785 5.559 -4.041 1.00 96.06 199 THR A C 1
ATOM 1563 O O . THR A 1 199 ? -6.996 5.138 -4.895 1.00 96.06 199 THR A O 1
ATOM 1566 N N . ASP A 1 200 ? -9.031 5.101 -3.929 1.00 97.00 200 ASP A N 1
ATOM 1567 C CA . ASP A 1 200 ? -9.663 4.183 -4.881 1.00 97.00 200 ASP A CA 1
ATOM 1568 C C . ASP A 1 200 ? -8.899 2.871 -5.102 1.00 97.00 200 ASP A C 1
ATOM 1570 O O . ASP A 1 200 ? -8.532 2.502 -6.224 1.00 97.00 200 ASP A O 1
ATOM 1574 N N . VAL A 1 201 ? -8.692 2.116 -4.023 1.00 97.25 201 VAL A N 1
ATOM 1575 C CA . VAL A 1 201 ? -8.086 0.782 -4.106 1.00 97.25 201 VAL A CA 1
ATOM 1576 C C . VAL A 1 201 ? -9.179 -0.275 -4.156 1.00 97.25 201 VAL A C 1
ATOM 1578 O O . VAL A 1 201 ? -9.947 -0.439 -3.210 1.00 97.25 201 VAL A O 1
ATOM 1581 N N . LYS A 1 202 ? -9.243 -1.030 -5.255 1.00 96.81 202 LYS A N 1
ATOM 1582 C CA . LYS A 1 202 ? -10.270 -2.056 -5.466 1.00 96.81 202 LYS A CA 1
ATOM 1583 C C . LYS A 1 202 ? -9.639 -3.404 -5.804 1.00 96.81 202 LYS A C 1
ATOM 1585 O O . LYS A 1 202 ? -8.896 -3.513 -6.778 1.00 96.81 202 LYS A O 1
ATOM 1590 N N . GLY A 1 203 ? -9.993 -4.453 -5.066 1.00 95.19 203 GLY A N 1
ATOM 1591 C CA . GLY A 1 203 ? -9.604 -5.805 -5.452 1.00 95.19 203 GLY A CA 1
ATOM 1592 C C . GLY A 1 203 ? -10.231 -6.931 -4.654 1.00 95.19 203 GLY A C 1
ATOM 1593 O O . GLY A 1 203 ? -10.813 -6.702 -3.608 1.00 95.19 203 GLY A O 1
ATOM 1594 N N . ARG A 1 204 ? -10.154 -8.180 -5.131 1.00 96.06 204 ARG A N 1
ATOM 1595 C CA . ARG A 1 204 ? -10.716 -9.306 -4.355 1.00 96.06 204 ARG A CA 1
ATOM 1596 C C . ARG A 1 204 ? -9.940 -9.485 -3.048 1.00 96.06 204 ARG A C 1
ATOM 1598 O O . ARG A 1 204 ? -10.566 -9.661 -2.004 1.00 96.06 204 ARG A O 1
ATOM 1605 N N . TYR A 1 205 ? -8.617 -9.407 -3.122 1.00 96.75 205 TYR A N 1
ATOM 1606 C CA . TYR A 1 205 ? -7.712 -9.412 -1.979 1.00 96.75 205 TYR A CA 1
ATOM 1607 C C . TYR A 1 205 ? -6.899 -8.127 -1.989 1.00 96.75 205 TYR A C 1
ATOM 1609 O O . TYR A 1 205 ? -6.283 -7.805 -3.007 1.00 96.75 205 TYR A O 1
ATOM 1617 N N . VAL A 1 206 ? -6.895 -7.415 -0.868 1.00 97.75 206 VAL A N 1
ATOM 1618 C CA . VAL A 1 206 ? -6.125 -6.187 -0.705 1.00 97.75 206 VAL A CA 1
ATOM 1619 C C . VAL A 1 206 ? -5.347 -6.268 0.606 1.00 97.75 206 VAL A C 1
ATOM 1621 O O . VAL A 1 206 ? -5.947 -6.363 1.675 1.00 97.75 206 VAL A O 1
ATOM 1624 N N . LEU A 1 207 ? -4.018 -6.304 0.513 1.00 97.31 207 LEU A N 1
ATOM 1625 C CA . LEU A 1 207 ? -3.126 -6.586 1.635 1.00 97.31 207 LEU A CA 1
ATOM 1626 C C . LEU A 1 207 ? -2.027 -5.526 1.757 1.00 97.31 207 LEU A C 1
ATOM 1628 O O . LEU A 1 207 ? -1.401 -5.128 0.772 1.00 97.31 207 LEU A O 1
ATOM 1632 N N . TRP A 1 208 ? -1.768 -5.112 2.990 1.00 96.94 208 TRP A N 1
ATOM 1633 C CA . TRP A 1 208 ? -0.666 -4.235 3.355 1.00 96.94 208 TRP A CA 1
ATOM 1634 C C . TRP A 1 208 ? 0.120 -4.816 4.512 1.00 96.94 208 TRP A C 1
ATOM 1636 O O . TRP A 1 208 ? -0.462 -5.159 5.539 1.00 96.94 208 TRP A O 1
ATOM 1646 N N . THR A 1 209 ? 1.439 -4.834 4.365 1.00 96.81 209 THR A N 1
ATOM 1647 C CA . THR A 1 209 ? 2.364 -5.223 5.426 1.00 96.81 209 THR A CA 1
ATOM 1648 C C . THR A 1 209 ? 3.467 -4.179 5.573 1.00 96.81 209 THR A C 1
ATOM 1650 O O . THR A 1 209 ? 3.959 -3.628 4.583 1.00 96.81 209 THR A O 1
ATOM 1653 N N . ASP A 1 210 ? 3.855 -3.895 6.816 1.00 96.88 210 ASP A N 1
ATOM 1654 C CA . ASP A 1 210 ? 4.986 -3.022 7.145 1.00 96.88 210 ASP A CA 1
ATOM 1655 C C . ASP A 1 210 ? 4.901 -1.617 6.525 1.00 96.88 210 ASP A C 1
ATOM 1657 O O . ASP A 1 210 ? 5.803 -1.146 5.823 1.00 96.88 210 ASP A O 1
ATOM 166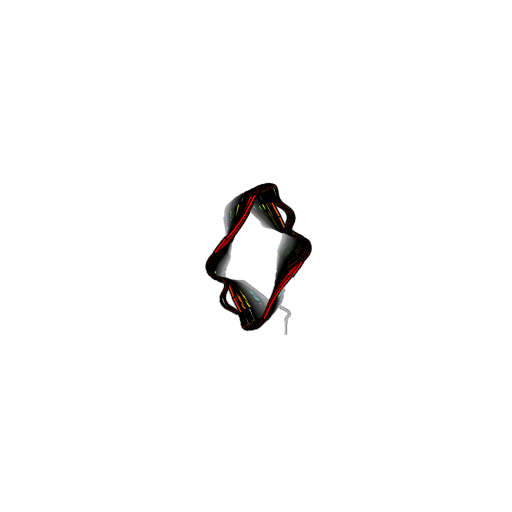1 N N . VAL A 1 211 ? 3.819 -0.897 6.822 1.00 96.19 211 VAL A N 1
ATOM 1662 C CA . VAL A 1 211 ? 3.660 0.499 6.392 1.00 96.19 211 VAL A CA 1
ATOM 1663 C C . VAL A 1 211 ? 4.137 1.424 7.504 1.00 96.19 211 VAL A C 1
ATOM 1665 O O . VAL A 1 211 ? 3.576 1.441 8.595 1.00 96.19 211 VAL A O 1
ATOM 1668 N N . LYS A 1 212 ? 5.169 2.224 7.234 1.00 95.44 212 LYS A N 1
ATOM 1669 C CA . LYS A 1 212 ? 5.752 3.164 8.197 1.00 95.44 212 LYS A CA 1
ATOM 1670 C C . LYS A 1 212 ? 5.751 4.578 7.624 1.00 95.44 212 LYS A C 1
ATOM 1672 O O . LYS A 1 212 ? 6.342 4.805 6.566 1.00 95.44 212 LYS A O 1
ATOM 1677 N N . GLY A 1 213 ? 5.163 5.540 8.332 1.00 92.50 213 GLY A N 1
ATOM 1678 C CA . GLY A 1 213 ? 5.236 6.932 7.902 1.00 92.50 213 GLY A CA 1
ATOM 1679 C C . GLY A 1 213 ? 4.804 8.001 8.889 1.00 92.50 213 GLY A C 1
ATOM 1680 O O . GLY A 1 213 ? 4.272 7.699 9.942 1.00 92.50 213 GLY A O 1
ATOM 1681 N N . GLY A 1 214 ? 5.063 9.271 8.580 1.00 90.75 214 GLY A N 1
ATOM 1682 C CA . GLY A 1 214 ? 4.612 10.383 9.425 1.00 90.75 214 GLY A CA 1
ATOM 1683 C C . GLY A 1 214 ? 3.092 10.536 9.372 1.00 90.75 214 GLY A C 1
ATOM 1684 O O . GLY A 1 214 ? 2.430 10.546 10.408 1.00 90.75 214 GLY A O 1
ATOM 1685 N N . PHE A 1 215 ? 2.556 10.563 8.153 1.00 94.00 215 PHE A N 1
ATOM 1686 C CA . PHE A 1 215 ? 1.128 10.614 7.852 1.00 94.00 215 PHE A CA 1
ATOM 1687 C C . PHE A 1 215 ? 0.759 9.483 6.901 1.00 94.00 215 PHE A C 1
ATOM 1689 O O . PHE A 1 215 ? 1.433 9.282 5.887 1.00 94.00 215 PHE A O 1
ATOM 1696 N N . VAL A 1 216 ? -0.313 8.761 7.214 1.00 96.00 216 VAL A N 1
ATOM 1697 C CA . VAL A 1 216 ? -0.771 7.629 6.410 1.00 96.00 216 VAL A CA 1
ATOM 1698 C C . VAL A 1 216 ? -2.290 7.704 6.243 1.00 96.00 216 VAL A C 1
ATOM 1700 O O . VAL A 1 216 ? -3.028 7.613 7.222 1.00 96.00 216 VAL A O 1
ATOM 1703 N N . LEU A 1 217 ? -2.750 7.903 5.007 1.00 95.81 217 LEU A N 1
ATOM 1704 C CA . LEU A 1 217 ? -4.157 8.098 4.658 1.00 95.81 217 LEU A CA 1
ATOM 1705 C C . LEU A 1 217 ? -4.600 7.103 3.582 1.00 95.81 217 LEU A C 1
ATOM 1707 O O . LEU A 1 217 ? -3.993 7.011 2.512 1.00 95.81 217 LEU A O 1
ATOM 1711 N N . TRP A 1 218 ? -5.700 6.407 3.858 1.00 96.50 218 TRP A N 1
ATOM 1712 C CA . TRP A 1 218 ? -6.413 5.570 2.900 1.00 96.50 218 TRP A CA 1
ATOM 1713 C C . TRP A 1 218 ? -7.864 6.017 2.748 1.00 96.50 218 TRP A C 1
ATOM 1715 O O . TRP A 1 218 ? -8.579 6.190 3.739 1.00 96.50 218 TRP A O 1
ATOM 1725 N N . THR A 1 219 ? -8.307 6.133 1.501 1.00 96.69 219 THR A N 1
ATOM 1726 C CA . THR A 1 219 ? -9.693 6.429 1.139 1.00 96.69 219 THR A CA 1
ATOM 1727 C C . THR A 1 219 ? -10.201 5.422 0.111 1.00 96.69 219 THR A C 1
ATOM 1729 O O . THR A 1 219 ? -9.444 4.958 -0.749 1.00 96.69 219 THR A O 1
ATOM 1732 N N . ASP A 1 220 ? -11.481 5.062 0.217 1.00 97.25 220 ASP A N 1
ATOM 1733 C CA . ASP A 1 220 ? -12.194 4.213 -0.744 1.00 97.25 220 ASP A CA 1
ATOM 1734 C C . ASP A 1 220 ? -11.496 2.877 -1.031 1.00 97.25 220 ASP A C 1
ATOM 1736 O O . ASP A 1 220 ? -11.152 2.536 -2.170 1.00 97.25 220 ASP A O 1
ATOM 1740 N N . VAL A 1 221 ? -11.293 2.088 0.025 1.00 97.38 221 VAL A N 1
ATOM 1741 C CA . VAL A 1 221 ? -10.717 0.744 -0.087 1.00 97.38 221 VAL A CA 1
ATOM 1742 C C . VAL A 1 221 ? -11.835 -0.285 -0.135 1.00 97.38 221 VAL A C 1
ATOM 1744 O O . VAL A 1 221 ? -12.603 -0.423 0.815 1.00 97.38 221 VAL A O 1
ATOM 1747 N N . ASN A 1 222 ? -11.914 -1.050 -1.222 1.00 96.75 222 ASN A N 1
ATOM 1748 C CA . ASN A 1 222 ? -12.939 -2.072 -1.404 1.00 96.75 222 ASN A CA 1
ATOM 1749 C C . ASN A 1 222 ? -12.329 -3.429 -1.767 1.00 96.75 222 ASN A C 1
ATOM 1751 O O . ASN A 1 222 ? -11.573 -3.541 -2.738 1.00 96.75 222 ASN A O 1
ATOM 1755 N N . GLY A 1 223 ? -12.721 -4.476 -1.045 1.00 95.31 223 GLY A N 1
ATOM 1756 C CA . GLY A 1 223 ? -12.413 -5.834 -1.463 1.00 95.31 223 GLY A CA 1
ATOM 1757 C C . GLY A 1 223 ? -13.223 -6.932 -0.807 1.00 95.31 223 GLY A C 1
ATOM 1758 O O . GLY A 1 223 ? -14.085 -6.686 0.018 1.00 95.31 223 GLY A O 1
ATOM 1759 N N . ARG A 1 224 ? -12.986 -8.195 -1.169 1.00 95.38 224 ARG A N 1
ATOM 1760 C CA . ARG A 1 224 ? -13.599 -9.305 -0.418 1.00 95.38 224 ARG A CA 1
ATOM 1761 C C . ARG A 1 224 ? -12.849 -9.528 0.892 1.00 95.38 224 ARG A C 1
ATOM 1763 O O . ARG A 1 224 ? -13.487 -9.723 1.922 1.00 95.38 224 ARG A O 1
ATOM 1770 N N . TYR A 1 225 ? -11.524 -9.462 0.828 1.00 96.12 225 TYR A N 1
ATOM 1771 C CA . TYR A 1 225 ? -10.615 -9.540 1.964 1.00 96.12 225 TYR A CA 1
ATOM 1772 C C . TYR A 1 225 ? -9.724 -8.308 1.962 1.00 96.12 225 TYR A C 1
ATOM 1774 O O . TYR A 1 225 ? -9.071 -8.028 0.953 1.00 96.12 225 TYR A O 1
ATOM 1782 N N . VAL A 1 226 ? -9.704 -7.593 3.080 1.00 97.50 226 VAL A N 1
ATOM 1783 C CA . VAL A 1 226 ? -8.907 -6.383 3.247 1.00 97.50 226 VAL A CA 1
ATOM 1784 C C . VAL A 1 226 ? -8.119 -6.501 4.551 1.00 97.50 226 VAL A C 1
ATOM 1786 O O . VAL A 1 226 ? -8.716 -6.643 5.616 1.00 97.50 226 VAL A O 1
ATOM 1789 N N . LEU A 1 227 ? -6.790 -6.515 4.464 1.00 97.06 227 LEU A N 1
ATOM 1790 C CA . LEU A 1 227 ? -5.905 -6.789 5.597 1.00 97.06 227 LEU A CA 1
ATOM 1791 C C . LEU A 1 227 ? -4.773 -5.763 5.672 1.00 97.06 227 LEU A C 1
ATOM 1793 O O . LEU A 1 227 ? -4.079 -5.515 4.687 1.00 97.06 227 LEU A O 1
ATOM 1797 N N . TRP A 1 228 ? -4.563 -5.214 6.863 1.00 97.50 228 TRP A N 1
ATOM 1798 C CA . TRP A 1 228 ? -3.401 -4.408 7.214 1.00 97.50 228 TRP A CA 1
ATOM 1799 C C . TRP A 1 228 ? -2.653 -5.030 8.385 1.00 97.50 228 TRP A C 1
ATOM 1801 O O . TRP A 1 228 ? -3.255 -5.376 9.401 1.00 97.50 228 TRP A O 1
ATOM 1811 N N . THR A 1 229 ? -1.334 -5.097 8.261 1.00 97.00 229 THR A N 1
ATOM 1812 C CA . THR A 1 229 ? -0.433 -5.614 9.289 1.00 97.00 229 THR A CA 1
ATOM 1813 C C . THR A 1 229 ? 0.737 -4.651 9.465 1.00 97.00 229 THR A C 1
ATOM 1815 O O . THR A 1 229 ? 1.286 -4.154 8.478 1.00 97.00 229 THR A O 1
ATOM 1818 N N . ASP A 1 230 ? 1.111 -4.373 10.714 1.00 96.88 230 ASP A N 1
ATOM 1819 C CA . ASP A 1 230 ? 2.262 -3.535 11.069 1.00 96.88 230 ASP A CA 1
ATOM 1820 C C . ASP A 1 230 ? 2.213 -2.123 10.466 1.00 96.88 230 ASP A C 1
ATOM 1822 O O . ASP A 1 230 ? 3.109 -1.681 9.735 1.00 96.88 230 ASP A O 1
ATOM 1826 N N . VAL A 1 231 ? 1.159 -1.377 10.797 1.00 96.44 231 VAL A N 1
ATOM 1827 C CA . VAL A 1 231 ? 1.013 0.022 10.375 1.00 96.44 231 VAL A CA 1
ATOM 1828 C C . VAL A 1 231 ? 1.515 0.940 11.480 1.00 96.44 231 VAL A C 1
ATOM 1830 O O . VAL A 1 231 ? 0.975 0.952 12.583 1.00 96.44 231 VAL A O 1
ATOM 1833 N N . LYS A 1 232 ? 2.539 1.745 11.188 1.00 95.12 232 LYS A N 1
ATOM 1834 C CA . LYS A 1 232 ? 3.115 2.706 12.135 1.00 95.12 232 LYS A CA 1
ATOM 1835 C C . LYS A 1 232 ? 3.096 4.116 11.563 1.00 95.12 232 LYS A C 1
ATOM 1837 O O . LYS A 1 232 ? 3.681 4.347 10.504 1.00 95.12 232 LYS A O 1
ATOM 1842 N N . GLY A 1 233 ? 2.527 5.074 12.289 1.00 92.44 233 GLY A N 1
ATOM 1843 C CA . GLY A 1 233 ? 2.714 6.473 11.929 1.00 92.44 233 GLY A CA 1
ATOM 1844 C C . GLY A 1 233 ? 2.250 7.522 12.921 1.00 92.44 233 GLY A C 1
ATOM 1845 O O . GLY A 1 233 ? 1.523 7.225 13.854 1.00 92.44 233 GLY A O 1
ATOM 1846 N N . GLY A 1 234 ? 2.695 8.766 12.744 1.00 90.38 234 GLY A N 1
ATOM 1847 C CA . GLY A 1 234 ? 2.298 9.873 13.623 1.00 90.38 234 GLY A CA 1
ATOM 1848 C C . GLY A 1 234 ? 0.787 10.106 13.585 1.00 90.38 234 GLY A C 1
ATOM 1849 O O . GLY A 1 234 ? 0.136 10.140 14.628 1.00 90.38 234 GLY A O 1
ATOM 1850 N N . PHE A 1 235 ? 0.233 10.167 12.376 1.00 94.62 235 PHE A N 1
ATOM 1851 C CA . PHE A 1 235 ? -1.198 10.243 12.111 1.00 94.62 235 PHE A CA 1
ATOM 1852 C C . PHE A 1 235 ? -1.601 9.176 11.094 1.00 94.62 235 PHE A C 1
ATOM 1854 O O . PHE A 1 235 ? -0.987 9.064 10.028 1.00 94.62 235 PHE A O 1
ATOM 1861 N N . VAL A 1 236 ? -2.638 8.408 11.413 1.00 95.94 236 VAL A N 1
ATOM 1862 C CA . VAL A 1 236 ? -3.137 7.327 10.565 1.00 95.94 236 VAL A CA 1
ATOM 1863 C C . VAL A 1 236 ? -4.652 7.449 10.418 1.00 95.94 236 VAL A C 1
ATOM 1865 O O . VAL A 1 236 ? -5.363 7.507 11.419 1.00 95.94 236 VAL A O 1
ATOM 1868 N N . LEU A 1 237 ? -5.151 7.496 9.183 1.00 95.12 237 LEU A N 1
ATOM 1869 C CA . LEU A 1 237 ? -6.574 7.655 8.885 1.00 95.12 237 LEU A CA 1
ATOM 1870 C C . LEU A 1 237 ? -7.021 6.692 7.779 1.00 95.12 237 LEU A C 1
ATOM 1872 O O . LEU A 1 237 ? -6.424 6.630 6.703 1.00 95.12 237 LEU A O 1
ATOM 1876 N N . TRP A 1 238 ? -8.116 5.985 8.040 1.00 97.19 238 TRP A N 1
ATOM 1877 C CA . TRP A 1 238 ? -8.855 5.209 7.048 1.00 97.19 238 TRP A CA 1
ATOM 1878 C C . TRP A 1 238 ? -10.266 5.756 6.895 1.00 97.19 238 TRP A C 1
ATOM 1880 O O . TRP A 1 238 ? -10.957 5.977 7.888 1.00 97.19 238 TRP A O 1
ATOM 1890 N N . THR A 1 239 ? -10.702 5.899 5.649 1.00 96.56 239 THR A N 1
ATOM 1891 C CA . THR A 1 239 ? -12.048 6.346 5.286 1.00 96.56 239 THR A CA 1
ATOM 1892 C C . THR A 1 239 ? -12.642 5.403 4.239 1.00 96.56 239 THR A C 1
ATOM 1894 O O . THR A 1 239 ? -11.927 4.924 3.354 1.00 96.56 239 THR A O 1
ATOM 1897 N N . ASP A 1 240 ? -13.936 5.101 4.360 1.00 96.88 240 ASP A N 1
ATOM 1898 C CA . ASP A 1 240 ? -14.696 4.309 3.384 1.00 96.88 240 ASP A CA 1
ATOM 1899 C C . ASP A 1 240 ? -14.095 2.926 3.069 1.00 96.88 240 ASP A C 1
ATOM 1901 O O . ASP A 1 240 ? -13.906 2.530 1.915 1.00 96.88 240 ASP A O 1
ATOM 1905 N N . VAL A 1 241 ? -13.825 2.141 4.113 1.00 97.12 241 VAL A N 1
ATOM 1906 C CA . VAL A 1 241 ? -13.325 0.767 3.957 1.00 97.12 241 VAL A CA 1
ATOM 1907 C C . VAL A 1 241 ? -14.491 -0.212 3.869 1.00 97.12 241 VAL A C 1
ATOM 1909 O O . VAL A 1 241 ? -15.279 -0.347 4.804 1.00 97.12 241 VAL A O 1
ATOM 1912 N N . LYS A 1 242 ? -14.594 -0.934 2.752 1.00 95.94 242 LYS A N 1
ATOM 1913 C CA . LYS A 1 242 ? -15.662 -1.904 2.476 1.00 95.94 242 LYS A CA 1
ATOM 1914 C C . LYS A 1 242 ? -15.067 -3.292 2.237 1.00 95.94 242 LYS A C 1
ATOM 1916 O O . LYS A 1 242 ? -14.206 -3.457 1.374 1.00 95.94 242 LYS A O 1
ATOM 1921 N N . GLY A 1 243 ? -15.531 -4.293 2.986 1.00 93.94 243 GLY A N 1
ATOM 1922 C CA . GLY A 1 243 ? -15.007 -5.650 2.874 1.00 93.94 243 GLY A CA 1
ATOM 1923 C C . GLY A 1 243 ? -15.952 -6.780 3.258 1.00 93.94 243 GLY A C 1
ATOM 1924 O O . GLY A 1 243 ? -16.821 -6.615 4.097 1.00 93.94 243 GLY A O 1
ATOM 1925 N N . GLY A 1 244 ? -15.780 -7.976 2.695 1.00 89.19 244 GLY A N 1
ATOM 1926 C CA . GLY A 1 244 ? -16.404 -9.178 3.273 1.00 89.19 244 GLY A CA 1
ATOM 1927 C C . GLY A 1 244 ? -15.772 -9.517 4.628 1.00 89.19 244 GLY A C 1
ATOM 1928 O O . GLY A 1 244 ? -16.471 -9.730 5.618 1.00 89.19 244 GLY A O 1
ATOM 1929 N N . PHE A 1 245 ? -14.443 -9.492 4.656 1.00 93.75 245 PHE A N 1
ATOM 1930 C CA . PHE A 1 245 ? -13.593 -9.633 5.829 1.00 93.75 245 PHE A CA 1
ATOM 1931 C C . PHE A 1 245 ? -12.596 -8.474 5.859 1.00 93.75 245 PHE A C 1
ATOM 1933 O O . PHE A 1 245 ? -11.913 -8.227 4.860 1.00 93.75 245 PHE A O 1
ATOM 1940 N N . VAL A 1 246 ? -12.520 -7.774 6.986 1.00 95.94 246 VAL A N 1
ATOM 1941 C CA . VAL A 1 246 ? -11.631 -6.630 7.184 1.00 95.94 246 VAL A CA 1
ATOM 1942 C C . VAL A 1 246 ? -10.847 -6.821 8.479 1.00 95.94 246 VAL A C 1
ATOM 1944 O O . VAL A 1 246 ? -11.450 -7.018 9.533 1.00 95.94 246 VAL A O 1
ATOM 1947 N N . LEU A 1 247 ? -9.519 -6.780 8.400 1.00 95.06 247 LEU A N 1
ATOM 1948 C CA . LEU A 1 247 ? -8.628 -7.028 9.532 1.00 95.06 247 LEU A CA 1
ATOM 1949 C C . LEU A 1 247 ? -7.508 -5.985 9.596 1.00 95.06 247 LEU A C 1
ATOM 1951 O O . LEU A 1 247 ? -6.839 -5.711 8.601 1.00 95.06 247 LEU A O 1
ATOM 1955 N N . TRP A 1 248 ? -7.283 -5.450 10.790 1.00 97.12 248 TRP A N 1
ATOM 1956 C CA . TRP A 1 248 ? -6.101 -4.673 11.141 1.00 97.12 248 TRP A CA 1
ATOM 1957 C C . TRP A 1 248 ? -5.364 -5.336 12.297 1.00 97.12 248 TRP A C 1
ATOM 1959 O O . TRP A 1 248 ? -5.981 -5.651 13.312 1.00 97.12 248 TRP A O 1
ATOM 1969 N N . THR A 1 249 ? -4.050 -5.466 12.161 1.00 96.19 249 THR A N 1
ATOM 1970 C CA . THR A 1 249 ? -3.158 -6.001 13.191 1.00 96.19 249 THR A CA 1
ATOM 1971 C C . THR A 1 249 ? -1.967 -5.071 13.375 1.00 96.19 249 THR A C 1
ATOM 1973 O O . THR A 1 249 ? -1.400 -4.584 12.392 1.00 96.19 249 THR A O 1
ATOM 1976 N N . ASP A 1 250 ? -1.585 -4.828 14.629 1.00 96.12 250 ASP A N 1
ATOM 1977 C CA . ASP A 1 250 ? -0.400 -4.049 14.998 1.00 96.12 250 ASP A CA 1
ATOM 1978 C C . ASP A 1 250 ? -0.407 -2.616 14.444 1.00 96.12 250 ASP A C 1
ATOM 1980 O O . ASP A 1 250 ? 0.511 -2.167 13.748 1.00 96.12 250 ASP A O 1
ATOM 1984 N N . VAL A 1 251 ? -1.447 -1.856 14.787 1.00 95.88 251 VAL A N 1
ATOM 1985 C CA . VAL A 1 251 ? -1.560 -0.446 14.393 1.00 95.88 251 VAL A CA 1
ATOM 1986 C C . VAL A 1 251 ? -1.026 0.445 15.507 1.00 95.88 251 VAL A C 1
ATOM 1988 O O . VAL A 1 251 ? -1.570 0.475 16.609 1.00 95.88 251 VAL A O 1
ATOM 1991 N N . LYS A 1 252 ? 0.036 1.203 15.228 1.00 94.06 252 LYS A N 1
ATOM 1992 C CA . LYS A 1 252 ? 0.683 2.089 16.203 1.00 94.06 252 LYS A CA 1
ATOM 1993 C C . LYS A 1 252 ? 0.750 3.527 15.692 1.00 94.06 252 LYS A C 1
ATOM 1995 O O . LYS A 1 252 ? 1.202 3.762 14.572 1.00 94.06 252 LYS A O 1
ATOM 2000 N N . GLY A 1 253 ? 0.382 4.504 16.520 1.00 91.69 253 GLY A N 1
ATOM 2001 C CA . GLY A 1 253 ? 0.539 5.904 16.136 1.00 91.69 253 GLY A CA 1
ATOM 2002 C C . GLY A 1 253 ? 0.326 6.954 17.216 1.00 91.69 253 GLY A C 1
ATOM 2003 O O . GLY A 1 253 ? 0.102 6.628 18.372 1.00 91.69 253 GLY A O 1
ATOM 2004 N N . GLY A 1 254 ? 0.446 8.232 16.854 1.00 87.38 254 GLY A N 1
ATOM 2005 C CA . GLY A 1 254 ? 0.079 9.341 17.744 1.00 87.38 254 GLY A CA 1
ATOM 2006 C C . GLY A 1 254 ? -1.430 9.598 17.737 1.00 87.38 254 GLY A C 1
ATOM 2007 O O . GLY A 1 254 ? -2.033 9.876 18.774 1.00 87.38 254 GLY A O 1
ATOM 2008 N N . SER A 1 255 ? -2.045 9.477 16.563 1.00 93.12 255 SER A N 1
ATOM 2009 C CA . SER A 1 255 ? -3.491 9.534 16.352 1.00 93.12 255 SER A CA 1
ATOM 2010 C C . SER A 1 255 ? -3.900 8.521 15.294 1.00 93.12 255 SER A C 1
ATOM 2012 O O . SER A 1 255 ? -3.270 8.447 14.237 1.00 93.12 255 SER A O 1
ATOM 2014 N N . VAL A 1 256 ? -4.953 7.752 15.570 1.00 95.06 256 VAL A N 1
ATOM 2015 C CA . VAL A 1 256 ? -5.453 6.720 14.659 1.00 95.06 256 VAL A CA 1
ATOM 2016 C C . VAL A 1 256 ? -6.971 6.825 14.524 1.00 95.06 256 VAL A C 1
ATOM 2018 O O . VAL A 1 256 ? -7.696 6.786 15.518 1.00 95.06 256 VAL A O 1
ATOM 2021 N N . LEU A 1 257 ? -7.444 7.014 13.295 1.00 94.50 257 LEU A N 1
ATOM 2022 C CA . LEU A 1 257 ? -8.837 7.303 12.980 1.00 94.50 257 LEU A CA 1
ATOM 2023 C C . LEU A 1 257 ? -9.371 6.325 11.926 1.00 94.50 257 LEU A C 1
ATOM 2025 O O . LEU A 1 257 ? -8.728 6.078 10.904 1.00 94.50 257 LEU A O 1
ATOM 2029 N N . TRP A 1 258 ? -10.585 5.827 12.138 1.00 96.69 258 TRP A N 1
ATOM 2030 C CA . TRP A 1 258 ? -11.342 5.058 11.152 1.00 96.69 258 TRP A CA 1
ATOM 2031 C C . TRP A 1 258 ? -12.732 5.654 10.972 1.00 96.69 258 TRP A C 1
ATOM 2033 O O . TRP A 1 258 ? -13.451 5.850 11.952 1.00 96.69 258 TRP A O 1
ATOM 2043 N N . THR A 1 259 ? -13.143 5.873 9.727 1.00 95.44 259 THR A N 1
ATOM 2044 C CA . THR A 1 259 ? -14.497 6.316 9.383 1.00 95.44 259 THR A CA 1
ATOM 2045 C C . THR A 1 259 ? -15.108 5.413 8.315 1.00 95.44 259 THR A C 1
ATOM 2047 O O . THR A 1 259 ? -14.426 4.963 7.392 1.00 95.44 259 THR A O 1
ATOM 2050 N N . ASP A 1 260 ? -16.406 5.135 8.442 1.00 96.00 260 ASP A N 1
ATOM 2051 C CA . ASP A 1 260 ? -17.188 4.388 7.449 1.00 96.00 260 ASP A CA 1
ATOM 2052 C C . ASP A 1 260 ? -16.640 2.991 7.114 1.00 96.00 260 ASP A C 1
ATOM 2054 O O . ASP A 1 260 ? -16.555 2.578 5.954 1.00 96.00 260 ASP A O 1
ATOM 2058 N N . VAL A 1 261 ? -16.314 2.212 8.145 1.00 95.88 261 VAL A N 1
ATOM 2059 C CA . VAL A 1 261 ? -15.876 0.821 7.971 1.00 95.88 261 VAL A CA 1
ATOM 2060 C C . VAL A 1 261 ? -17.086 -0.103 7.887 1.00 95.88 261 VAL A C 1
ATOM 2062 O O . VAL A 1 261 ? -17.884 -0.190 8.820 1.00 95.88 261 VAL A O 1
ATOM 2065 N N . LYS A 1 262 ? -17.221 -0.833 6.779 1.00 94.25 262 LYS A N 1
ATOM 2066 C CA . LYS A 1 262 ? -18.340 -1.744 6.521 1.00 94.25 262 LYS A CA 1
ATOM 2067 C C . LYS A 1 262 ? -17.827 -3.135 6.156 1.00 94.25 262 LYS A C 1
ATOM 2069 O O . LYS A 1 262 ? -17.083 -3.273 5.186 1.00 94.25 262 LYS A O 1
ATOM 2074 N N . GLY A 1 263 ? -18.281 -4.177 6.853 1.00 92.00 263 GLY A N 1
ATOM 2075 C CA . GLY A 1 263 ? -18.019 -5.537 6.393 1.00 92.00 263 GLY A CA 1
ATOM 2076 C C . GLY A 1 263 ? -18.732 -6.680 7.097 1.00 92.00 263 GLY A C 1
ATOM 2077 O O . GLY A 1 263 ? -19.363 -6.494 8.123 1.00 92.00 263 GLY A O 1
ATOM 2078 N N . GLY A 1 264 ? -18.672 -7.889 6.536 1.00 84.69 264 GLY A N 1
ATOM 2079 C CA . GLY A 1 264 ? -19.282 -9.072 7.163 1.00 84.69 264 GLY A CA 1
ATOM 2080 C C . GLY A 1 264 ? -18.615 -9.410 8.499 1.00 84.69 264 GLY A C 1
ATOM 2081 O O . GLY A 1 264 ? -19.294 -9.593 9.509 1.00 84.69 264 GLY A O 1
ATOM 2082 N N . PHE A 1 265 ? -17.284 -9.402 8.496 1.00 89.31 265 PHE A N 1
ATOM 2083 C CA . PHE A 1 265 ? -16.422 -9.548 9.664 1.00 89.31 265 PHE A CA 1
ATOM 2084 C C . PHE A 1 265 ? -15.427 -8.394 9.698 1.00 89.31 265 PHE A C 1
ATOM 2086 O O . PHE A 1 265 ? -14.776 -8.118 8.689 1.00 89.31 265 PHE A O 1
ATOM 2093 N N . VAL A 1 266 ? -15.306 -7.738 10.848 1.00 93.81 266 VAL A N 1
ATOM 2094 C CA . VAL A 1 266 ? -14.393 -6.615 11.049 1.00 93.81 266 VAL A CA 1
ATOM 2095 C C . VAL A 1 266 ? -13.626 -6.825 12.355 1.00 93.81 266 VAL A C 1
ATOM 2097 O O . VAL A 1 266 ? -14.238 -6.959 13.415 1.00 93.81 266 VAL A O 1
ATOM 2100 N N . LEU A 1 267 ? -12.299 -6.888 12.271 1.00 92.75 267 LEU A N 1
ATOM 2101 C CA . LEU A 1 267 ? -11.411 -7.209 13.386 1.00 92.75 267 LEU A CA 1
ATOM 2102 C C . LEU A 1 267 ? -10.264 -6.195 13.487 1.00 92.75 267 LEU A C 1
ATOM 2104 O O . LEU A 1 267 ? -9.606 -5.887 12.496 1.00 92.75 267 LEU A O 1
ATOM 2108 N N . TRP A 1 268 ? -10.004 -5.720 14.700 1.00 95.62 268 TRP A N 1
ATOM 2109 C CA . TRP A 1 268 ? -8.794 -4.983 15.058 1.00 95.62 268 TRP A CA 1
ATOM 2110 C C . TRP A 1 268 ? -8.061 -5.702 16.185 1.00 95.62 268 TRP A C 1
ATOM 2112 O O . TRP A 1 268 ? -8.684 -6.044 17.190 1.00 95.62 268 TRP A O 1
ATOM 2122 N N . THR A 1 269 ? -6.752 -5.873 16.043 1.00 94.12 269 THR A N 1
ATOM 2123 C CA . THR A 1 269 ? -5.875 -6.430 17.076 1.00 94.12 269 THR A CA 1
ATOM 2124 C C . THR A 1 269 ? -4.676 -5.507 17.293 1.00 94.12 269 THR A C 1
ATOM 2126 O O . THR A 1 269 ? -4.112 -4.980 16.330 1.00 94.12 269 THR A O 1
ATOM 2129 N N . ASP A 1 270 ? -4.292 -5.300 18.552 1.00 94.56 270 ASP A N 1
ATOM 2130 C CA . ASP A 1 270 ? -3.092 -4.549 18.945 1.00 94.56 270 ASP A CA 1
ATOM 2131 C C . ASP A 1 270 ? -3.049 -3.115 18.393 1.00 94.56 270 ASP A C 1
ATOM 2133 O O . ASP A 1 270 ? -2.162 -2.726 17.624 1.00 94.56 270 ASP A O 1
ATOM 2137 N N . VAL A 1 271 ? -4.019 -2.295 18.803 1.00 94.75 271 VAL A N 1
ATOM 2138 C CA . VAL A 1 271 ? -4.077 -0.875 18.432 1.00 94.75 271 VAL A CA 1
ATOM 2139 C C . VAL A 1 271 ? -3.503 -0.030 19.563 1.00 94.75 271 VAL A C 1
ATOM 2141 O O . VAL A 1 271 ? -4.075 0.014 20.647 1.00 94.75 271 VAL A O 1
ATOM 2144 N N . LYS A 1 272 ? -2.404 0.687 19.310 1.00 93.62 272 LYS A N 1
ATOM 2145 C CA . LYS A 1 272 ? -1.751 1.557 20.302 1.00 93.62 272 LYS A CA 1
ATOM 2146 C C . LYS A 1 272 ? -1.624 2.986 19.800 1.00 93.62 272 LYS A C 1
ATOM 2148 O O . LYS A 1 272 ? -0.881 3.233 18.849 1.00 93.62 272 LYS A O 1
ATOM 2153 N N . SER A 1 273 ? -2.293 3.943 20.440 1.00 92.88 273 SER A N 1
ATOM 2154 C CA . SER A 1 273 ? -2.146 5.351 20.062 1.00 92.88 273 SER A CA 1
ATOM 2155 C C . SER A 1 273 ? -2.545 6.349 21.139 1.00 92.88 273 SER A C 1
ATOM 2157 O O . SER A 1 273 ? -3.414 6.077 21.948 1.00 92.88 273 SER A O 1
ATOM 2159 N N . GLY A 1 274 ? -1.949 7.545 21.138 1.00 82.69 274 GLY A N 1
ATOM 2160 C CA . GLY A 1 274 ? -2.350 8.623 22.052 1.00 82.69 274 GLY A CA 1
ATOM 2161 C C . GLY A 1 274 ? -3.835 8.985 21.919 1.00 82.69 274 GLY A C 1
ATOM 2162 O O . GLY A 1 274 ? -4.523 9.164 22.925 1.00 82.69 274 GLY A O 1
ATOM 2163 N N . PHE A 1 275 ? -4.336 9.008 20.685 1.00 89.94 275 PHE A N 1
ATOM 2164 C CA . PHE A 1 275 ? -5.743 9.221 20.351 1.00 89.94 275 PHE A CA 1
ATOM 2165 C C . PHE A 1 275 ? -6.253 8.137 19.402 1.00 89.94 275 PHE A C 1
ATOM 2167 O O . PHE A 1 275 ? -5.597 7.832 18.400 1.00 89.94 275 PHE A O 1
ATOM 2174 N N . VAL A 1 276 ? -7.429 7.581 19.684 1.00 92.06 276 VAL A N 1
ATOM 2175 C CA . VAL A 1 276 ? -8.081 6.607 18.810 1.00 92.06 276 VAL A CA 1
ATOM 2176 C C . VAL A 1 276 ? -9.555 6.941 18.627 1.00 92.06 276 VAL A C 1
ATOM 2178 O O . VAL A 1 276 ? -10.273 7.124 19.609 1.00 92.06 276 VAL A O 1
ATOM 2181 N N . LEU A 1 277 ? -10.012 6.988 17.376 1.00 90.25 277 LEU A N 1
ATOM 2182 C CA . LEU A 1 277 ? -11.407 7.250 17.028 1.00 90.25 277 LEU A CA 1
ATOM 2183 C C . LEU A 1 277 ? -11.895 6.274 15.961 1.00 90.25 277 LEU A C 1
ATOM 2185 O O . LEU A 1 277 ? -11.260 6.093 14.924 1.00 90.25 277 LEU A O 1
ATOM 2189 N N . TRP A 1 278 ? -13.075 5.714 16.187 1.00 94.06 278 TRP A N 1
ATOM 2190 C CA . TRP A 1 278 ? -13.828 4.988 15.173 1.00 94.06 278 TRP A CA 1
ATOM 2191 C C . TRP A 1 278 ? -15.230 5.573 15.039 1.00 94.06 278 TRP A C 1
ATOM 2193 O O . TRP A 1 278 ? -15.953 5.669 16.032 1.00 94.06 278 TRP A O 1
ATOM 2203 N N . THR A 1 279 ? -15.631 5.843 13.803 1.00 92.75 279 THR A N 1
ATOM 2204 C CA . THR A 1 279 ? -16.952 6.365 13.450 1.00 92.75 279 THR A CA 1
ATOM 2205 C C . THR A 1 279 ? -17.598 5.466 12.401 1.00 92.75 279 THR A C 1
ATOM 2207 O O . THR A 1 279 ? -16.944 5.042 11.446 1.00 92.75 279 THR A O 1
ATOM 2210 N N . ASP A 1 280 ? -18.893 5.186 12.558 1.00 94.12 280 ASP A N 1
ATOM 2211 C CA . ASP A 1 280 ? -19.713 4.498 11.552 1.00 94.12 280 ASP A CA 1
ATOM 2212 C C . ASP A 1 280 ? -19.245 3.079 11.182 1.00 94.12 280 ASP A C 1
ATOM 2214 O O . ASP A 1 280 ? -19.279 2.655 10.023 1.00 94.12 280 ASP A O 1
ATOM 2218 N N . VAL A 1 281 ? -18.857 2.293 12.187 1.00 94.06 281 VAL A N 1
ATOM 2219 C CA . VAL A 1 281 ? -18.453 0.894 11.988 1.00 94.06 281 VAL A CA 1
ATOM 2220 C C . VAL A 1 281 ? -19.681 -0.011 11.897 1.00 94.06 281 VAL A C 1
ATOM 2222 O O . VAL A 1 281 ? -20.449 -0.128 12.853 1.00 94.06 281 VAL A O 1
ATOM 2225 N N . LYS A 1 282 ? -19.853 -0.704 10.769 1.00 91.38 282 LYS A N 1
ATOM 2226 C CA . LYS A 1 282 ? -20.968 -1.631 10.535 1.00 91.38 282 LYS A CA 1
ATOM 2227 C C . LYS A 1 282 ? -20.461 -3.020 10.147 1.00 91.38 282 LYS A C 1
ATOM 2229 O O . LYS A 1 282 ? -19.702 -3.149 9.189 1.00 91.38 282 LYS A O 1
ATOM 2234 N N . GLY A 1 283 ? -20.944 -4.070 10.811 1.00 89.56 283 GLY A N 1
ATOM 2235 C CA . GLY A 1 283 ? -20.686 -5.427 10.336 1.00 89.56 283 GLY A CA 1
ATOM 2236 C C . GLY A 1 283 ? -21.429 -6.563 11.017 1.00 89.56 283 GLY A C 1
ATOM 2237 O O . GLY A 1 283 ? -22.009 -6.386 12.074 1.00 89.56 283 GLY A O 1
ATOM 2238 N N . GLY A 1 284 ? -21.441 -7.751 10.410 1.00 78.50 284 GLY A N 1
ATOM 2239 C CA . GLY A 1 284 ? -22.075 -8.931 11.017 1.00 78.50 284 GLY A CA 1
ATOM 2240 C C . GLY A 1 284 ? -21.415 -9.299 12.349 1.00 78.50 284 GLY A C 1
ATOM 2241 O O . GLY A 1 284 ? -22.098 -9.467 13.360 1.00 78.50 284 GLY A O 1
ATOM 2242 N N . PHE A 1 285 ? -20.084 -9.315 12.353 1.00 84.25 285 PHE A N 1
ATOM 2243 C CA . PHE A 1 285 ? -19.235 -9.490 13.527 1.00 84.25 285 PHE A CA 1
ATOM 2244 C C . PHE A 1 285 ? -18.218 -8.357 13.593 1.00 84.25 285 PHE A C 1
ATOM 2246 O O . PHE A 1 285 ? -17.537 -8.079 12.605 1.00 84.25 285 PHE A O 1
ATOM 2253 N N . VAL A 1 286 ? -18.107 -7.721 14.756 1.00 90.75 286 VAL A N 1
ATOM 2254 C CA . VAL A 1 286 ? -17.171 -6.626 14.994 1.00 90.75 286 VAL A CA 1
ATOM 2255 C C . VAL A 1 286 ? -16.403 -6.895 16.286 1.00 90.75 286 VAL A C 1
ATOM 2257 O O . VAL A 1 286 ? -17.003 -6.954 17.361 1.00 90.75 286 VAL A O 1
ATOM 2260 N N . LEU A 1 287 ? -15.088 -7.078 16.180 1.00 88.75 287 LEU A N 1
ATOM 2261 C CA . LEU A 1 287 ? -14.207 -7.443 17.288 1.00 88.75 287 LEU A CA 1
ATOM 2262 C C . LEU A 1 287 ? -13.026 -6.470 17.382 1.00 88.75 287 LEU A C 1
ATOM 2264 O O . LEU A 1 287 ? -12.411 -6.130 16.375 1.00 88.75 287 LEU A O 1
ATOM 2268 N N . TRP A 1 288 ? -12.698 -6.047 18.599 1.00 92.31 288 TRP A N 1
ATOM 2269 C CA . TRP A 1 288 ? -11.426 -5.395 18.897 1.00 92.31 288 TRP A CA 1
ATOM 2270 C C . TRP A 1 288 ? -10.749 -6.091 20.077 1.00 92.31 288 TRP A C 1
ATOM 2272 O O . TRP A 1 288 ? -11.411 -6.361 21.080 1.00 92.31 288 TRP A O 1
ATOM 2282 N N . THR A 1 289 ? -9.446 -6.314 19.974 1.00 90.31 289 THR A N 1
ATOM 2283 C CA . THR A 1 289 ? -8.606 -6.847 21.051 1.00 90.31 289 THR A CA 1
ATOM 2284 C C . THR A 1 289 ? -7.403 -5.933 21.263 1.00 90.31 289 THR A C 1
ATOM 2286 O O . THR A 1 289 ? -6.874 -5.374 20.298 1.00 90.31 289 THR A O 1
ATOM 2289 N N . ASP A 1 290 ? -6.989 -5.763 22.519 1.00 92.44 290 ASP A N 1
ATOM 2290 C CA . ASP A 1 290 ? -5.774 -5.032 22.898 1.00 92.44 290 ASP A CA 1
ATOM 2291 C C . ASP A 1 290 ? -5.717 -3.606 22.326 1.00 92.44 290 ASP A C 1
ATOM 2293 O O . ASP A 1 290 ? -4.842 -3.237 21.537 1.00 92.44 290 ASP A O 1
ATOM 2297 N N . VAL A 1 291 ? -6.686 -2.779 22.728 1.00 91.88 291 VAL A N 1
ATOM 2298 C CA . VAL A 1 291 ? -6.737 -1.361 22.348 1.00 91.88 291 VAL A CA 1
ATOM 2299 C C . VAL A 1 291 ? -6.195 -0.511 23.489 1.00 91.88 291 VAL A C 1
ATOM 2301 O O . VAL A 1 291 ? -6.790 -0.453 24.562 1.00 91.88 291 VAL A O 1
ATOM 2304 N N . GLU A 1 292 ? -5.106 0.205 23.247 1.00 89.00 292 GLU A N 1
ATOM 2305 C CA . GLU A 1 292 ? -4.441 1.059 24.226 1.00 89.00 292 GLU A CA 1
ATOM 2306 C C . GLU A 1 292 ? -4.333 2.501 23.716 1.00 89.00 292 GLU A C 1
ATOM 2308 O O . GLU A 1 292 ? -3.797 2.754 22.634 1.00 89.00 292 GLU A O 1
ATOM 2313 N N . GLY A 1 293 ? -4.799 3.470 24.507 1.00 87.38 293 GLY A N 1
ATOM 2314 C CA . GLY A 1 293 ? -4.595 4.873 24.168 1.00 87.38 293 GLY A CA 1
ATOM 2315 C C . GLY A 1 293 ? -4.947 5.903 25.225 1.00 87.38 293 GLY A C 1
ATOM 2316 O O . GLY A 1 293 ? -5.638 5.613 26.184 1.00 87.38 293 GLY A O 1
ATOM 2317 N N . GLY A 1 294 ? -4.473 7.140 25.078 1.00 76.38 294 GLY A N 1
ATOM 2318 C CA . GLY A 1 294 ? -4.798 8.218 26.023 1.00 76.38 294 GLY A CA 1
ATOM 2319 C C . GLY A 1 294 ? -6.290 8.569 26.003 1.00 76.38 294 GLY A C 1
ATOM 2320 O O . GLY A 1 294 ? -6.931 8.647 27.053 1.00 76.38 294 GLY A O 1
ATOM 2321 N N . LEU A 1 295 ? -6.845 8.713 24.801 1.00 84.06 295 LEU A N 1
ATOM 2322 C CA . LEU A 1 295 ? -8.260 8.958 24.536 1.00 84.06 295 LEU A CA 1
ATOM 2323 C C . LEU A 1 295 ? -8.756 7.965 23.481 1.00 84.06 295 LEU A C 1
ATOM 2325 O O . LEU A 1 295 ? -8.177 7.874 22.399 1.00 84.06 295 LEU A O 1
ATOM 2329 N N . VAL A 1 296 ? -9.827 7.239 23.796 1.00 89.69 296 VAL A N 1
ATOM 2330 C CA . VAL A 1 296 ? -10.391 6.191 22.944 1.00 89.69 296 VAL A CA 1
ATOM 2331 C C . VAL A 1 296 ? -11.892 6.431 22.765 1.00 89.69 296 VAL A C 1
ATOM 2333 O O . VAL A 1 296 ? -12.656 6.403 23.731 1.00 89.69 296 VAL A O 1
ATOM 2336 N N . LEU A 1 297 ? -12.306 6.700 21.528 1.00 85.50 297 LEU A N 1
ATOM 2337 C CA . LEU A 1 297 ? -13.653 7.127 21.158 1.00 85.50 297 LEU A CA 1
ATOM 2338 C C . LEU A 1 297 ? -14.272 6.175 20.131 1.00 85.50 297 LEU A C 1
ATOM 2340 O O . LEU A 1 297 ? -13.638 5.810 19.139 1.00 85.50 297 LEU A O 1
ATOM 2344 N N . TRP A 1 298 ? -15.545 5.836 20.320 1.00 90.19 298 TRP A N 1
ATOM 2345 C CA . TRP A 1 298 ? -16.327 5.119 19.315 1.00 90.19 298 TRP A CA 1
ATOM 2346 C C . TRP A 1 298 ? -17.727 5.693 19.170 1.00 90.19 298 TRP A C 1
ATOM 2348 O O . TRP A 1 298 ? -18.432 5.861 20.163 1.00 90.19 298 TRP A O 1
ATOM 2358 N N . THR A 1 299 ? -18.153 5.890 17.931 1.00 88.62 299 THR A N 1
ATOM 2359 C CA . THR A 1 299 ? -19.485 6.388 17.590 1.00 88.62 299 THR A CA 1
ATOM 2360 C C . THR A 1 299 ? -20.115 5.504 16.513 1.00 88.62 299 THR A C 1
ATOM 2362 O O . THR A 1 299 ? -19.437 4.990 15.618 1.00 88.62 299 THR A O 1
ATOM 2365 N N . ASP A 1 300 ? -21.425 5.277 16.622 1.00 91.31 300 ASP A N 1
ATOM 2366 C CA . ASP A 1 300 ? -22.229 4.580 15.610 1.00 91.31 300 ASP A CA 1
ATOM 2367 C C . ASP A 1 300 ? -21.746 3.165 15.239 1.00 91.31 300 ASP A C 1
ATOM 2369 O O . ASP A 1 300 ? -21.658 2.781 14.068 1.00 91.31 300 ASP A O 1
ATOM 2373 N N . VAL A 1 301 ? -21.485 2.333 16.249 1.00 90.88 301 VAL A N 1
ATOM 2374 C CA . VAL A 1 301 ? -21.071 0.938 16.039 1.00 90.88 301 VAL A CA 1
ATOM 2375 C C . VAL A 1 301 ? -22.290 0.025 15.927 1.00 90.88 301 VAL A C 1
ATOM 2377 O O . VAL A 1 301 ? -23.055 -0.127 16.882 1.00 90.88 301 VAL A O 1
ATOM 2380 N N . LYS A 1 302 ? -22.448 -0.648 14.786 1.00 87.62 302 LYS A N 1
ATOM 2381 C CA . LYS A 1 302 ? -23.581 -1.540 14.508 1.00 87.62 302 LYS A CA 1
ATOM 2382 C C . LYS A 1 302 ? -23.105 -2.936 14.104 1.00 87.62 302 LYS A C 1
ATOM 2384 O O . LYS A 1 302 ? -22.302 -3.069 13.184 1.00 87.62 302 LYS A O 1
ATOM 2389 N N . GLY A 1 303 ? -23.654 -3.981 14.720 1.00 86.44 303 GLY A N 1
ATOM 2390 C CA . GLY A 1 303 ? -23.438 -5.339 14.238 1.00 86.44 303 GLY A CA 1
ATOM 2391 C C . GLY A 1 303 ? -24.321 -6.435 14.813 1.00 86.44 303 GLY A C 1
ATOM 2392 O O . GLY A 1 303 ? -25.149 -6.194 15.680 1.00 86.44 303 GLY A O 1
ATOM 2393 N N . GLY A 1 304 ? -24.182 -7.658 14.303 1.00 71.25 304 GLY A N 1
ATOM 2394 C CA . GLY A 1 304 ? -24.830 -8.834 14.894 1.00 71.25 304 GLY A CA 1
ATOM 2395 C C . GLY A 1 304 ? -24.165 -9.209 16.219 1.00 71.25 304 GLY A C 1
ATOM 2396 O O . GLY A 1 304 ? -24.837 -9.354 17.239 1.00 71.25 304 GLY A O 1
ATOM 2397 N N . PHE A 1 305 ? -22.836 -9.255 16.214 1.00 78.06 305 PHE A N 1
ATOM 2398 C CA . PHE A 1 305 ? -21.993 -9.468 17.386 1.00 78.06 305 PHE A CA 1
ATOM 2399 C C . PHE A 1 305 ? -20.976 -8.340 17.499 1.00 78.06 305 PHE A C 1
ATOM 2401 O O . PHE A 1 305 ? -20.307 -8.003 16.523 1.00 78.06 305 PHE A O 1
ATOM 2408 N N . VAL A 1 306 ? -20.856 -7.768 18.692 1.00 86.62 306 VAL A N 1
ATOM 2409 C CA . VAL A 1 306 ? -19.913 -6.694 18.994 1.00 86.62 306 VAL A CA 1
ATOM 2410 C C . VAL A 1 306 ? -19.137 -7.069 20.251 1.00 86.62 306 VAL A C 1
ATOM 2412 O O . VAL A 1 306 ? -19.688 -7.019 21.348 1.00 86.62 306 VAL A O 1
ATOM 2415 N N . LEU A 1 307 ? -17.875 -7.456 20.087 1.00 83.44 307 LEU A N 1
ATOM 2416 C CA . LEU A 1 307 ? -17.010 -7.934 21.165 1.00 83.44 307 LEU A CA 1
ATOM 2417 C C . LEU A 1 307 ? -15.793 -7.024 21.326 1.00 83.44 307 LEU A C 1
ATOM 2419 O O . LEU A 1 307 ? -15.209 -6.579 20.338 1.00 83.44 307 LEU A O 1
ATOM 2423 N N . ARG A 1 308 ? -15.403 -6.769 22.574 1.00 86.69 308 ARG A N 1
ATOM 2424 C CA . ARG A 1 308 ? -14.156 -6.092 22.920 1.00 86.69 308 ARG A CA 1
ATOM 2425 C C . ARG A 1 308 ? -13.494 -6.676 24.145 1.00 86.69 308 ARG A C 1
ATOM 2427 O O . ARG A 1 308 ? -14.169 -6.911 25.146 1.00 86.69 308 ARG A O 1
ATOM 2434 N N . THR A 1 309 ? -12.180 -6.802 24.053 1.00 85.44 309 THR A N 1
ATOM 2435 C CA . THR A 1 309 ? -11.319 -7.280 25.130 1.00 85.44 309 THR A CA 1
ATOM 2436 C C . THR A 1 309 ? -10.132 -6.334 25.296 1.00 85.44 309 THR A C 1
ATOM 2438 O O . THR A 1 309 ? -9.671 -5.730 24.324 1.00 85.44 309 THR A O 1
ATOM 2441 N N . ASP A 1 310 ? -9.664 -6.179 26.534 1.00 89.44 310 ASP A N 1
ATOM 2442 C CA . ASP A 1 310 ? -8.414 -5.485 26.871 1.00 89.44 310 ASP A CA 1
ATOM 2443 C C . ASP A 1 310 ? -8.321 -4.046 26.343 1.00 89.44 310 ASP A C 1
ATOM 2445 O O . ASP A 1 310 ? -7.356 -3.635 25.696 1.00 89.44 310 ASP A O 1
ATOM 2449 N N . VAL A 1 311 ? -9.338 -3.240 26.651 1.00 88.38 311 VAL A N 1
ATOM 2450 C CA . VAL A 1 311 ? -9.353 -1.812 26.307 1.00 88.38 311 VAL A CA 1
ATOM 2451 C C . VAL A 1 311 ? -8.759 -0.996 27.451 1.00 88.38 311 VAL A C 1
ATOM 2453 O O . VAL A 1 311 ? -9.295 -0.989 28.558 1.00 88.38 311 VAL A O 1
ATOM 2456 N N . LYS A 1 312 ? -7.688 -0.247 27.190 1.00 85.31 312 LYS A N 1
ATOM 2457 C CA . LYS A 1 312 ? -7.017 0.618 28.167 1.00 85.31 312 LYS A CA 1
ATOM 2458 C C . LYS A 1 312 ? -6.959 2.055 27.668 1.00 85.31 312 LYS A C 1
ATOM 2460 O O . LYS A 1 312 ? -6.469 2.307 26.571 1.00 85.31 312 LYS A O 1
ATOM 2465 N N . GLY A 1 313 ? -7.366 3.007 28.502 1.00 83.19 313 GLY A N 1
ATOM 2466 C CA . GLY A 1 313 ? -7.067 4.403 28.218 1.00 83.19 313 GLY A CA 1
ATOM 2467 C C . GLY A 1 313 ? -7.417 5.420 29.284 1.00 83.19 313 GLY A C 1
ATOM 2468 O O . GLY A 1 313 ? -8.169 5.131 30.198 1.00 83.19 313 GLY A O 1
ATOM 2469 N N . GLY A 1 314 ? -6.871 6.632 29.192 1.00 67.56 314 GLY A N 1
ATOM 2470 C CA . GLY A 1 314 ? -7.200 7.710 30.135 1.00 67.56 314 GLY A CA 1
ATOM 2471 C C . GLY A 1 314 ? -8.693 8.055 30.101 1.00 67.56 314 GLY A C 1
ATOM 2472 O O . GLY A 1 314 ? -9.340 8.128 31.146 1.00 67.56 314 GLY A O 1
ATOM 2473 N N . PHE A 1 315 ? -9.242 8.166 28.893 1.00 74.06 315 PHE A N 1
ATOM 2474 C CA . PHE A 1 315 ? -10.656 8.402 28.620 1.00 74.06 315 PHE A CA 1
ATOM 2475 C C . PHE A 1 315 ? -11.173 7.387 27.600 1.00 74.06 315 PHE A C 1
ATOM 2477 O O . PHE A 1 315 ? -10.593 7.231 26.526 1.00 74.06 315 PHE A O 1
ATOM 2484 N N . VAL A 1 316 ? -12.282 6.726 27.922 1.00 83.69 316 VAL A N 1
ATOM 2485 C CA . VAL A 1 316 ? -12.946 5.728 27.078 1.00 83.69 316 VAL A CA 1
ATOM 2486 C C . VAL A 1 316 ? -14.403 6.159 26.905 1.00 83.69 316 VAL A C 1
ATOM 2488 O O . VAL A 1 316 ? -15.187 6.068 27.849 1.00 83.69 316 VAL A O 1
ATOM 2491 N N . LEU A 1 317 ? -14.768 6.645 25.717 1.00 82.19 317 LEU A N 1
ATOM 2492 C CA . LEU A 1 317 ? -16.128 7.095 25.397 1.00 82.19 317 LEU A CA 1
ATOM 2493 C C . LEU A 1 317 ? -16.745 6.220 24.317 1.00 82.19 317 LEU A C 1
ATOM 2495 O O . LEU A 1 317 ? -16.104 5.902 23.309 1.00 82.19 317 LEU A O 1
ATOM 2499 N N . ARG A 1 318 ? -18.036 5.936 24.466 1.00 84.25 318 ARG A N 1
ATOM 2500 C CA . ARG A 1 318 ? -18.811 5.350 23.388 1.00 84.25 318 ARG A CA 1
ATOM 2501 C C . ARG A 1 318 ? -20.243 5.834 23.326 1.00 84.25 318 ARG A C 1
ATOM 2503 O O . ARG A 1 318 ? -20.913 5.900 24.353 1.00 84.25 318 ARG A O 1
ATOM 2510 N N . THR A 1 319 ? -20.708 6.039 22.100 1.00 83.56 319 THR A N 1
ATOM 2511 C CA . THR A 1 319 ? -22.091 6.391 21.789 1.00 83.56 319 THR A CA 1
ATOM 2512 C C . THR A 1 319 ? -22.661 5.465 20.711 1.00 83.56 319 THR A C 1
ATOM 2514 O O . THR A 1 319 ? -21.926 4.914 19.884 1.00 83.56 319 THR A O 1
ATOM 2517 N N . ASP A 1 320 ? -23.979 5.275 20.735 1.00 88.62 320 ASP A N 1
ATOM 2518 C CA . ASP A 1 320 ? -24.768 4.645 19.669 1.00 88.62 320 ASP A CA 1
ATOM 2519 C C . ASP A 1 320 ? -24.297 3.257 19.240 1.00 88.62 320 ASP A C 1
ATOM 2521 O O . ASP A 1 320 ? -23.855 3.003 18.115 1.00 88.62 320 ASP A O 1
ATOM 2525 N N . VAL A 1 321 ? -24.454 2.305 20.151 1.00 87.56 321 VAL A N 1
ATOM 2526 C CA . VAL A 1 321 ? -24.035 0.923 19.936 1.00 87.56 321 VAL A CA 1
ATOM 2527 C C . VAL A 1 321 ? -25.248 0.061 19.712 1.00 87.56 321 VAL A C 1
ATOM 2529 O O . VAL A 1 321 ? -26.125 -0.006 20.569 1.00 87.56 321 VAL A O 1
ATOM 2532 N N . LYS A 1 322 ? -25.276 -0.678 18.607 1.00 85.44 322 LYS A N 1
ATOM 2533 C CA . LYS A 1 322 ? -26.360 -1.620 18.324 1.00 85.44 322 LYS A CA 1
ATOM 2534 C C . LYS A 1 322 ? -25.787 -2.994 17.999 1.00 85.44 322 LYS A C 1
ATOM 2536 O O . LYS A 1 322 ? -25.002 -3.128 17.067 1.00 85.44 322 LYS A O 1
ATOM 2541 N N . GLY A 1 323 ? -26.176 -3.995 18.780 1.00 83.06 323 GLY A N 1
ATOM 2542 C CA . GLY A 1 323 ? -25.695 -5.371 18.688 1.00 83.06 323 GLY A CA 1
ATOM 2543 C C . GLY A 1 323 ? -26.818 -6.388 18.865 1.00 83.06 323 GLY A C 1
ATOM 2544 O O . GLY A 1 323 ? -27.712 -6.161 19.665 1.00 83.06 323 GLY A O 1
ATOM 2545 N N . GLY A 1 324 ? -26.785 -7.546 18.209 1.00 69.12 324 GLY A N 1
ATOM 2546 C CA . GLY A 1 324 ? -27.527 -8.708 18.722 1.00 69.12 324 GLY A CA 1
ATOM 2547 C C . GLY A 1 324 ? -26.937 -9.156 20.064 1.00 69.12 324 GLY A C 1
ATOM 2548 O O . GLY A 1 324 ? -27.652 -9.285 21.056 1.00 69.12 324 GLY A O 1
ATOM 2549 N N . PHE A 1 325 ? -25.614 -9.286 20.097 1.00 74.94 325 PHE A N 1
ATOM 2550 C CA . PHE A 1 325 ? -24.806 -9.568 21.278 1.00 74.94 325 PHE A CA 1
ATOM 2551 C C . PHE A 1 325 ? -23.725 -8.492 21.431 1.00 74.94 325 PHE A C 1
ATOM 2553 O O . PHE A 1 325 ? -23.020 -8.185 20.468 1.00 74.94 325 PHE A O 1
ATOM 2560 N N . VAL A 1 326 ? -23.598 -7.912 22.623 1.00 83.50 326 VAL A N 1
ATOM 2561 C CA . VAL A 1 326 ? -22.600 -6.888 22.952 1.00 83.50 326 VAL A CA 1
ATOM 2562 C C . VAL A 1 326 ? -21.829 -7.345 24.189 1.00 83.50 326 VAL A C 1
ATOM 2564 O O . VAL A 1 326 ? -22.423 -7.462 25.256 1.00 83.50 326 VAL A O 1
ATOM 2567 N N . LEU A 1 327 ? -20.523 -7.589 24.062 1.00 83.19 327 LEU A N 1
ATOM 2568 C CA . LEU A 1 327 ? -19.663 -8.056 25.156 1.00 83.19 327 LEU A CA 1
ATOM 2569 C C . LEU A 1 327 ? -18.396 -7.209 25.289 1.00 83.19 327 LEU A C 1
ATOM 2571 O O . LEU A 1 327 ? -17.763 -6.842 24.298 1.00 83.19 327 LEU A O 1
ATOM 2575 N N . TRP A 1 328 ? -18.049 -6.934 26.541 1.00 84.69 328 TRP A N 1
ATOM 2576 C CA . TRP A 1 328 ? -16.914 -6.136 26.977 1.00 84.69 328 TRP A CA 1
ATOM 2577 C C . TRP A 1 328 ? -16.198 -6.825 28.112 1.00 84.69 328 TRP A C 1
ATOM 2579 O O . TRP A 1 328 ? -16.831 -7.129 29.122 1.00 84.69 328 TRP A O 1
ATOM 2589 N N . THR A 1 329 ? -14.892 -6.994 27.976 1.00 84.19 329 THR A N 1
ATOM 2590 C CA . THR A 1 329 ? -14.045 -7.532 29.034 1.00 84.19 329 THR A CA 1
ATOM 2591 C C . THR A 1 329 ? -12.828 -6.634 29.239 1.00 84.19 329 THR A C 1
ATOM 2593 O O . THR A 1 329 ? -12.333 -6.012 28.295 1.00 84.19 329 THR A O 1
ATOM 2596 N N . ASP A 1 330 ? -12.368 -6.533 30.485 1.00 87.88 330 ASP A N 1
ATOM 2597 C CA . ASP A 1 330 ? -11.099 -5.894 30.857 1.00 87.88 330 ASP A CA 1
ATOM 2598 C C . ASP A 1 330 ? -10.933 -4.439 30.388 1.00 87.88 330 ASP A C 1
ATOM 2600 O O . ASP A 1 330 ? -9.868 -4.014 29.934 1.00 87.88 330 ASP A O 1
ATOM 2604 N N . VAL A 1 331 ? -11.987 -3.634 30.543 1.00 86.56 331 VAL A N 1
ATO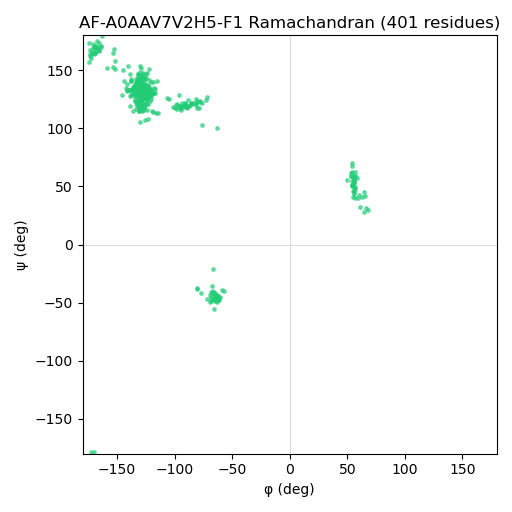M 2605 C CA . VAL A 1 331 ? -11.942 -2.198 30.230 1.00 86.56 331 VAL A CA 1
ATOM 2606 C C . VAL A 1 331 ? -11.335 -1.426 31.400 1.00 86.56 331 VAL A C 1
ATOM 2608 O O . VAL A 1 331 ? -11.866 -1.453 32.508 1.00 86.56 331 VAL A O 1
ATOM 2611 N N . LYS A 1 332 ? -10.250 -0.688 31.169 1.00 84.75 332 LYS A N 1
ATOM 2612 C CA . LYS A 1 332 ? -9.569 0.125 32.186 1.00 84.75 332 LYS A CA 1
ATOM 2613 C C . LYS A 1 332 ? -9.439 1.569 31.722 1.00 84.75 332 LYS A C 1
ATOM 2615 O O . LYS A 1 332 ? -8.865 1.816 30.664 1.00 84.75 332 LYS A O 1
ATOM 2620 N N . GLY A 1 333 ? -9.872 2.525 32.539 1.00 82.12 333 GLY A N 1
ATOM 2621 C CA . GLY A 1 333 ? -9.563 3.922 32.267 1.00 82.12 333 GLY A CA 1
ATOM 2622 C C . GLY A 1 333 ? -9.861 4.927 33.362 1.00 82.12 333 GLY A C 1
ATOM 2623 O O . GLY A 1 333 ? -10.566 4.624 34.307 1.00 82.12 333 GLY A O 1
ATOM 2624 N N . GLY A 1 334 ? -9.312 6.137 33.267 1.00 72.31 334 GLY A N 1
ATOM 2625 C CA . GLY A 1 334 ? -9.591 7.201 34.240 1.00 72.31 334 GLY A CA 1
ATOM 2626 C C . GLY A 1 334 ? -11.071 7.595 34.236 1.00 72.31 334 GLY A C 1
ATOM 2627 O O . GLY A 1 334 ? -11.700 7.678 35.291 1.00 72.31 334 GLY A O 1
ATOM 2628 N N . PHE A 1 335 ? -11.636 7.742 33.040 1.00 77.00 335 PHE A N 1
ATOM 2629 C CA . PHE A 1 335 ? -13.044 8.034 32.797 1.00 77.00 335 PHE A CA 1
ATOM 2630 C C . PHE A 1 335 ? -13.604 7.077 31.742 1.00 77.00 335 PHE A C 1
ATOM 2632 O O . PHE A 1 335 ? -13.020 6.924 30.668 1.00 77.00 335 PHE A O 1
ATOM 2639 N N . VAL A 1 336 ? -14.736 6.444 32.038 1.00 83.25 336 VAL A N 1
ATOM 2640 C CA . VAL A 1 336 ? -15.395 5.470 31.164 1.00 83.25 336 VAL A CA 1
ATOM 2641 C C . VAL A 1 336 ? -16.870 5.856 31.014 1.00 83.25 336 VAL A C 1
ATOM 2643 O O . VAL A 1 336 ? -17.606 5.854 31.998 1.00 83.25 336 VAL A O 1
ATOM 2646 N N . LEU A 1 337 ? -17.309 6.177 29.794 1.00 83.31 337 LEU A N 1
ATOM 2647 C CA . LEU A 1 337 ? -18.682 6.601 29.492 1.00 83.31 337 LEU A CA 1
ATOM 2648 C C . LEU A 1 337 ? -19.282 5.806 28.328 1.00 83.31 337 LEU A C 1
ATOM 2650 O O . LEU A 1 337 ? -18.690 5.707 27.253 1.00 83.31 337 LEU A O 1
ATOM 2654 N N . TRP A 1 338 ? -20.493 5.297 28.545 1.00 85.00 338 TRP A N 1
ATOM 2655 C CA . TRP A 1 338 ? -21.311 4.591 27.562 1.00 85.00 338 TRP A CA 1
ATOM 2656 C C . TRP A 1 338 ? -22.675 5.249 27.439 1.00 85.00 338 TRP A C 1
ATOM 2658 O O . TRP A 1 338 ? -23.370 5.393 28.442 1.00 85.00 338 TRP A O 1
ATOM 2668 N N . THR A 1 339 ? -23.090 5.564 26.219 1.00 85.81 339 THR A N 1
ATOM 2669 C CA . THR A 1 339 ? -24.436 6.063 25.935 1.00 85.81 339 THR A CA 1
ATOM 2670 C C . THR A 1 339 ? -25.089 5.246 24.822 1.00 85.81 339 THR A C 1
ATOM 2672 O O . THR A 1 339 ? -24.417 4.749 23.911 1.00 85.81 339 THR A O 1
ATOM 2675 N N . ASP A 1 340 ? -26.409 5.074 24.902 1.00 88.31 340 ASP A N 1
ATOM 2676 C CA . ASP A 1 340 ? -27.229 4.470 23.846 1.00 88.31 340 ASP A CA 1
ATOM 2677 C C . ASP A 1 340 ? -26.786 3.065 23.400 1.00 88.31 340 ASP A C 1
ATOM 2679 O O . ASP A 1 340 ? -26.735 2.735 22.209 1.00 88.31 340 ASP A O 1
ATOM 2683 N N . VAL A 1 341 ? -26.508 2.187 24.364 1.00 86.88 341 VAL A N 1
ATOM 2684 C CA . VAL A 1 341 ? -26.149 0.790 24.084 1.00 86.88 341 VAL A CA 1
ATOM 2685 C C . VAL A 1 341 ? -27.407 -0.062 23.970 1.00 86.88 341 VAL A C 1
ATOM 2687 O O . VAL A 1 341 ? -28.171 -0.186 24.921 1.00 86.88 341 VAL A O 1
ATOM 2690 N N . LYS A 1 342 ? -27.623 -0.690 22.814 1.00 85.75 342 LYS A N 1
ATOM 2691 C CA . LYS A 1 342 ? -28.795 -1.528 22.539 1.00 85.75 342 LYS A CA 1
ATOM 2692 C C . LYS A 1 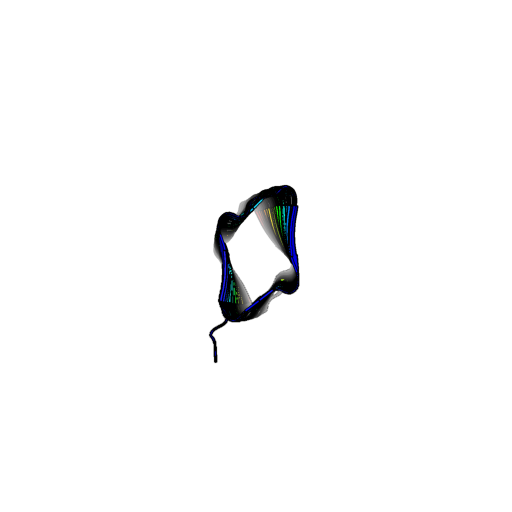342 ? -28.377 -2.922 22.075 1.00 85.75 342 LYS A C 1
ATOM 2694 O O . LYS A 1 342 ? -27.621 -3.045 21.110 1.00 85.75 342 LYS A O 1
ATOM 2699 N N . GLY A 1 343 ? -28.925 -3.971 22.684 1.00 84.31 343 GLY A N 1
ATOM 2700 C CA . GLY A 1 343 ? -28.809 -5.322 22.133 1.00 84.31 343 GLY A CA 1
ATOM 2701 C C . GLY A 1 343 ? -29.611 -6.404 22.834 1.00 84.31 343 GLY A C 1
ATOM 2702 O O . GLY A 1 343 ? -30.133 -6.173 23.911 1.00 84.31 343 GLY A O 1
ATOM 2703 N N . ARG A 1 344 ? -29.761 -7.597 22.241 1.00 80.25 344 ARG A N 1
ATOM 2704 C CA . ARG A 1 344 ? -30.511 -8.684 22.910 1.00 80.25 344 ARG A CA 1
ATOM 2705 C C . ARG A 1 344 ? -29.790 -9.145 24.173 1.00 80.25 344 ARG A C 1
ATOM 2707 O O . ARG A 1 344 ? -30.438 -9.324 25.197 1.00 80.25 344 ARG A O 1
ATOM 2714 N N . PHE A 1 345 ? -28.471 -9.264 24.092 1.00 76.69 345 PHE A N 1
ATOM 2715 C CA . PHE A 1 345 ? -27.593 -9.566 25.215 1.00 76.69 345 PHE A CA 1
ATOM 2716 C C . PHE A 1 345 ? -26.531 -8.484 25.324 1.00 76.69 345 PHE A C 1
ATOM 2718 O O . PHE A 1 345 ? -25.876 -8.162 24.327 1.00 76.69 345 PHE A O 1
ATOM 2725 N N . VAL A 1 346 ? -26.356 -7.939 26.522 1.00 83.94 346 VAL A N 1
ATOM 2726 C CA . VAL A 1 346 ? -25.352 -6.917 26.798 1.00 83.94 346 VAL A CA 1
ATOM 2727 C C . VAL A 1 346 ? -24.601 -7.292 28.078 1.00 83.94 346 VAL A C 1
ATOM 2729 O O . VAL A 1 346 ? -25.201 -7.395 29.144 1.00 83.94 346 VAL A O 1
ATOM 2732 N N . LEU A 1 347 ? -23.298 -7.544 27.961 1.00 83.31 347 LEU A N 1
ATOM 2733 C CA . LEU A 1 347 ? -22.446 -8.042 29.040 1.00 83.31 347 LEU A CA 1
ATOM 2734 C C . LEU A 1 347 ? -21.189 -7.177 29.188 1.00 83.31 347 LEU A C 1
ATOM 2736 O O . LEU A 1 347 ? -20.491 -6.906 28.210 1.00 83.31 347 LEU A O 1
ATOM 2740 N N . TRP A 1 348 ? -20.882 -6.798 30.425 1.00 84.81 348 TRP A N 1
ATOM 2741 C CA . TRP A 1 348 ? -19.618 -6.182 30.815 1.00 84.81 348 TRP A CA 1
ATOM 2742 C C . TRP A 1 348 ? -18.955 -6.963 31.942 1.00 84.81 348 TRP A C 1
ATOM 2744 O O . TRP A 1 348 ? -19.600 -7.262 32.948 1.00 84.81 348 TRP A O 1
ATOM 2754 N N . THR A 1 349 ? -17.659 -7.219 31.807 1.00 85.56 349 THR A N 1
ATOM 2755 C CA . THR A 1 349 ? -16.827 -7.839 32.837 1.00 85.56 349 THR A CA 1
ATOM 2756 C C . THR A 1 349 ? -15.573 -7.000 33.091 1.00 85.56 349 THR A C 1
ATOM 2758 O O . THR A 1 349 ? -15.002 -6.409 32.173 1.00 85.56 349 THR A O 1
ATOM 2761 N N . ASP A 1 350 ? -15.157 -6.922 34.354 1.00 86.88 350 ASP A N 1
ATOM 2762 C CA . ASP A 1 350 ? -13.883 -6.330 34.788 1.00 86.88 350 ASP A CA 1
ATOM 2763 C C . ASP A 1 350 ? -13.639 -4.879 34.335 1.00 86.88 350 ASP A C 1
ATOM 2765 O O . ASP A 1 350 ? -12.522 -4.480 33.996 1.00 86.88 350 ASP A O 1
ATOM 2769 N N . VAL A 1 351 ? -14.684 -4.050 34.389 1.00 84.88 351 VAL A N 1
ATOM 2770 C CA . VAL A 1 351 ? -14.585 -2.612 34.097 1.00 84.88 351 VAL A CA 1
ATOM 2771 C C . VAL A 1 351 ? -13.978 -1.874 35.290 1.00 84.88 351 VAL A C 1
ATOM 2773 O O . VAL A 1 351 ? -14.518 -1.920 36.394 1.00 84.88 351 VAL A O 1
ATOM 2776 N N . LYS A 1 352 ? -12.874 -1.155 35.089 1.00 84.50 352 LYS A N 1
ATOM 2777 C CA . LYS A 1 352 ? -12.193 -0.380 36.135 1.00 84.50 352 LYS A CA 1
ATOM 2778 C C . LYS A 1 352 ? -12.013 1.069 35.706 1.00 84.50 352 LYS A C 1
ATOM 2780 O O . LYS A 1 352 ? -11.433 1.319 34.652 1.00 84.50 352 LYS A O 1
ATOM 2785 N N . GLY A 1 353 ? -12.404 2.017 36.551 1.00 81.56 353 GLY A N 1
ATOM 2786 C CA . GLY A 1 353 ? -12.036 3.406 36.314 1.00 81.56 353 GLY A CA 1
ATOM 2787 C C . GLY A 1 353 ? -12.271 4.393 37.438 1.00 81.56 353 GLY A C 1
ATOM 2788 O O . GLY A 1 353 ? -12.937 4.083 38.411 1.00 81.56 353 GLY A O 1
ATOM 2789 N N . GLY A 1 354 ? -11.700 5.593 37.339 1.00 74.56 354 GLY A N 1
ATOM 2790 C CA . GLY A 1 354 ? -11.927 6.649 38.334 1.00 74.56 354 GLY A CA 1
ATOM 2791 C C . GLY A 1 354 ? -13.397 7.077 38.369 1.00 74.56 354 GLY A C 1
ATOM 2792 O O . GLY A 1 354 ? -14.003 7.142 39.438 1.00 74.56 354 GLY A O 1
ATOM 2793 N N . PHE A 1 355 ? -13.979 7.268 37.188 1.00 78.19 355 PHE A N 1
ATOM 2794 C CA . PHE A 1 355 ? -15.389 7.574 36.976 1.00 78.19 355 PHE A CA 1
ATOM 2795 C C . PHE A 1 355 ? -15.967 6.646 35.906 1.00 78.19 355 PHE A C 1
ATOM 2797 O O . PHE A 1 355 ? -15.378 6.506 34.831 1.00 78.19 355 PHE A O 1
ATOM 2804 N N . VAL A 1 356 ? -17.112 6.026 36.186 1.00 82.81 356 VAL A N 1
ATOM 2805 C CA . VAL A 1 356 ? -17.785 5.113 35.259 1.00 82.81 356 VAL A CA 1
ATOM 2806 C C . VAL A 1 356 ? -19.267 5.475 35.144 1.00 82.81 356 VAL A C 1
ATOM 2808 O O . VAL A 1 356 ? -19.983 5.482 36.145 1.00 82.81 356 VAL A O 1
ATOM 2811 N N . LEU A 1 357 ? -19.727 5.776 33.929 1.00 82.75 357 LEU A N 1
ATOM 2812 C CA . LEU A 1 357 ? -21.098 6.200 33.642 1.00 82.75 357 LEU A CA 1
ATOM 2813 C C . LEU A 1 357 ? -21.696 5.412 32.474 1.00 82.75 357 LEU A C 1
ATOM 2815 O O . LEU A 1 357 ? -21.078 5.254 31.421 1.00 82.75 357 LEU A O 1
ATOM 2819 N N . TRP A 1 358 ? -22.936 4.970 32.654 1.00 83.44 358 TRP A N 1
ATOM 2820 C CA . TRP A 1 358 ? -23.765 4.397 31.600 1.0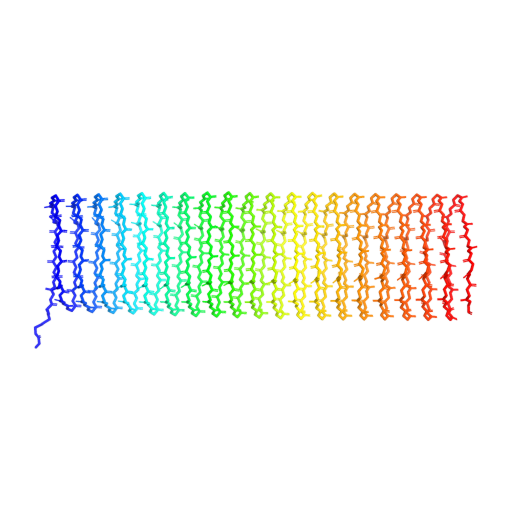0 83.44 358 TRP A CA 1
ATOM 2821 C C . TRP A 1 358 ? -25.109 5.112 31.521 1.00 83.44 358 TRP A C 1
ATOM 2823 O O . TRP A 1 358 ? -25.778 5.283 32.542 1.00 83.44 358 TRP A O 1
ATOM 2833 N N . THR A 1 359 ? -25.529 5.444 30.304 1.00 84.88 359 THR A N 1
ATOM 2834 C CA . THR A 1 359 ? -26.847 6.013 30.018 1.00 84.88 359 THR A CA 1
ATOM 2835 C C . THR A 1 359 ? -27.542 5.233 28.900 1.00 84.88 359 THR A C 1
ATOM 2837 O O . THR A 1 359 ? -26.908 4.776 27.945 1.00 84.88 359 THR A O 1
ATOM 2840 N N . ASP A 1 360 ? -28.859 5.065 29.018 1.00 86.25 360 ASP A N 1
ATOM 2841 C CA . ASP A 1 360 ? -29.726 4.501 27.971 1.00 86.25 360 ASP A CA 1
ATOM 2842 C C . ASP A 1 360 ? -29.306 3.110 27.463 1.00 86.25 360 ASP A C 1
ATOM 2844 O O . ASP A 1 360 ? -29.308 2.820 26.261 1.00 86.25 360 ASP A O 1
ATOM 2848 N N . VAL A 1 361 ? -28.975 2.213 28.393 1.00 84.38 361 VAL A N 1
ATOM 2849 C CA . VAL A 1 361 ? -28.681 0.809 28.079 1.00 84.38 361 VAL A CA 1
ATOM 2850 C C . VAL A 1 361 ? -29.985 0.027 27.940 1.00 84.38 361 VAL A C 1
ATOM 2852 O O . VAL A 1 361 ? -30.776 -0.048 28.877 1.00 84.38 361 VAL A O 1
ATOM 2855 N N . LYS A 1 362 ? -30.215 -0.597 26.783 1.00 83.62 362 LYS A N 1
ATOM 2856 C CA . LYS A 1 362 ? -31.406 -1.414 26.520 1.00 83.62 362 LYS A CA 1
ATOM 2857 C C . LYS A 1 362 ? -31.021 -2.816 26.073 1.00 83.62 362 LYS A C 1
ATOM 2859 O O . LYS A 1 362 ? -30.299 -2.968 25.087 1.00 83.62 362 LYS A O 1
ATOM 2864 N N . GLY A 1 363 ? -31.581 -3.839 26.708 1.00 80.56 363 GLY A N 1
ATOM 2865 C CA . GLY A 1 363 ? -31.459 -5.189 26.179 1.00 80.56 363 GLY A CA 1
ATOM 2866 C C . GLY A 1 363 ? -32.413 -6.226 26.732 1.00 80.56 363 GLY A C 1
ATOM 2867 O O . GLY A 1 363 ? -33.135 -5.963 27.674 1.00 80.56 363 GLY A O 1
ATOM 2868 N N . GLY A 1 364 ? -32.464 -7.407 26.118 1.00 73.56 364 GLY A N 1
ATOM 2869 C CA . GLY A 1 364 ? -33.257 -8.517 26.659 1.00 73.56 364 GLY A CA 1
ATOM 2870 C C . GLY A 1 364 ? -32.650 -9.034 27.963 1.00 73.56 364 GLY A C 1
ATOM 2871 O O . GLY A 1 364 ? -33.352 -9.203 28.952 1.00 73.56 364 GLY A O 1
ATOM 2872 N N . PHE A 1 365 ? -31.329 -9.200 27.960 1.00 77.00 365 PHE A N 1
ATOM 2873 C CA . PHE A 1 365 ? -30.510 -9.592 29.098 1.00 77.00 365 PHE A CA 1
ATOM 2874 C C . PHE A 1 365 ? -29.342 -8.616 29.244 1.00 77.00 365 PHE A C 1
ATOM 2876 O O . PHE A 1 365 ? -28.601 -8.391 28.279 1.00 77.00 365 PHE A O 1
ATOM 2883 N N . VAL A 1 366 ? -29.165 -8.055 30.438 1.00 81.44 366 VAL A N 1
ATOM 2884 C CA . VAL A 1 366 ? -28.088 -7.114 30.751 1.00 81.44 366 VAL A CA 1
ATOM 2885 C C . VAL A 1 366 ? -27.348 -7.568 32.009 1.00 81.44 366 VAL A C 1
ATOM 2887 O O . VAL A 1 366 ? -27.966 -7.767 33.054 1.00 81.44 366 VAL A O 1
ATOM 2890 N N . LEU A 1 367 ? -26.029 -7.750 31.917 1.00 80.94 367 LEU A N 1
ATOM 2891 C CA . LEU A 1 367 ? -25.195 -8.237 33.018 1.00 80.94 367 LEU A CA 1
ATOM 2892 C C . LEU A 1 367 ? -23.913 -7.412 33.166 1.00 80.94 367 LEU A C 1
ATOM 2894 O O . LEU A 1 367 ? -23.193 -7.169 32.197 1.00 80.94 367 LEU A O 1
ATOM 2898 N N . TRP A 1 368 ? -23.597 -7.056 34.409 1.00 83.50 368 TRP A N 1
ATOM 2899 C CA . TRP A 1 368 ? -22.317 -6.473 34.800 1.00 83.50 368 TRP A CA 1
ATOM 2900 C C . TRP A 1 368 ? -21.637 -7.315 35.875 1.00 83.50 368 TRP A C 1
ATOM 2902 O O . TRP A 1 368 ? -22.246 -7.657 36.894 1.00 83.50 368 TRP A O 1
ATOM 2912 N N . THR A 1 369 ? -20.353 -7.599 35.680 1.00 84.31 369 THR A N 1
ATOM 2913 C CA . THR A 1 369 ? -19.510 -8.289 36.658 1.00 84.31 369 THR A CA 1
ATOM 2914 C C . THR A 1 369 ? -18.213 -7.510 36.897 1.00 84.31 369 THR A C 1
ATOM 2916 O O . THR A 1 369 ? -17.606 -6.966 35.976 1.00 84.31 369 THR A O 1
ATOM 2919 N N . GLY A 1 370 ? -17.779 -7.409 38.155 1.00 82.81 370 GLY A N 1
ATOM 2920 C CA . GLY A 1 370 ? -16.441 -6.898 38.488 1.00 82.81 370 GLY A CA 1
ATOM 2921 C C . GLY A 1 370 ? -16.202 -5.410 38.192 1.00 82.81 370 GLY A C 1
ATOM 2922 O O . GLY A 1 370 ? -15.065 -5.020 37.928 1.00 82.81 370 GLY A O 1
ATOM 2923 N N . VAL A 1 371 ? -17.241 -4.571 38.247 1.00 83.19 371 VAL A N 1
ATOM 2924 C CA . VAL A 1 371 ? -17.111 -3.117 38.046 1.00 83.19 371 VAL A CA 1
ATOM 2925 C C . VAL A 1 371 ? -16.442 -2.471 39.262 1.00 83.19 371 VAL A C 1
ATOM 2927 O O . VAL A 1 371 ? -16.934 -2.596 40.382 1.00 83.19 371 VAL A O 1
ATOM 2930 N N . LYS A 1 372 ? -15.342 -1.741 39.066 1.00 81.94 372 LYS A N 1
ATOM 2931 C CA . LYS A 1 372 ? -14.676 -0.980 40.131 1.00 81.94 372 LYS A CA 1
ATOM 2932 C C . LYS A 1 372 ? -14.477 0.474 39.734 1.00 81.94 372 LYS A C 1
ATOM 2934 O O . LYS A 1 372 ? -13.909 0.738 38.678 1.00 81.94 372 LYS A O 1
ATOM 2939 N N . GLY A 1 373 ? -14.829 1.410 40.606 1.00 79.00 373 GLY A N 1
ATOM 2940 C CA . GLY A 1 373 ? -14.428 2.792 40.387 1.00 79.00 373 GLY A CA 1
ATOM 2941 C C . GLY A 1 373 ? -14.592 3.750 41.548 1.00 79.00 373 GLY A C 1
ATOM 2942 O O . GLY A 1 373 ? -15.198 3.411 42.553 1.00 79.00 373 GLY A O 1
ATOM 2943 N N . GLY A 1 374 ? -14.021 4.948 41.437 1.00 71.62 374 GLY A N 1
ATOM 2944 C CA . GLY A 1 374 ? -14.208 5.994 42.449 1.00 71.62 374 GLY A CA 1
ATOM 2945 C C . GLY A 1 374 ? -15.672 6.435 42.515 1.00 71.62 374 GLY A C 1
ATOM 2946 O O . GLY A 1 374 ? -16.269 6.453 43.590 1.00 71.62 374 GLY A O 1
ATOM 2947 N N . PHE A 1 375 ? -16.258 6.683 41.344 1.00 77.56 375 PHE A N 1
ATOM 2948 C CA . PHE A 1 375 ? -17.661 7.032 41.150 1.00 77.56 375 PHE A CA 1
ATOM 2949 C C . PHE A 1 375 ? -18.285 6.149 40.065 1.00 77.56 375 PHE A C 1
ATOM 2951 O O . PHE A 1 375 ? -17.707 6.003 38.985 1.00 77.56 375 PHE A O 1
ATOM 2958 N N . VAL A 1 376 ? -19.461 5.579 40.337 1.00 81.12 376 VAL A N 1
ATOM 2959 C CA . VAL A 1 376 ? -20.192 4.715 39.402 1.00 81.12 376 VAL A CA 1
ATOM 2960 C C . VAL A 1 376 ? -21.663 5.141 39.311 1.00 81.12 376 VAL A C 1
ATOM 2962 O O . VAL A 1 376 ? -22.348 5.207 40.332 1.00 81.12 376 VAL A O 1
ATOM 2965 N N . LEU A 1 377 ? -22.154 5.422 38.099 1.00 80.94 377 LEU A N 1
ATOM 2966 C CA . LEU A 1 377 ? -23.527 5.878 37.848 1.00 80.94 377 LEU A CA 1
ATOM 2967 C C . LEU A 1 377 ? -24.183 5.144 36.670 1.00 80.94 377 LEU A C 1
ATOM 2969 O O . LEU A 1 377 ? -23.591 4.994 35.599 1.00 80.94 377 LEU A O 1
ATOM 2973 N N . TRP A 1 378 ? -25.447 4.764 36.861 1.00 82.62 378 TRP A N 1
ATOM 2974 C CA . TRP A 1 378 ? -26.315 4.206 35.824 1.00 82.62 378 TRP A CA 1
ATOM 2975 C C . TRP A 1 378 ? -27.624 4.971 35.707 1.00 82.62 378 TRP A C 1
ATOM 2977 O O . TRP A 1 378 ? -28.310 5.178 36.710 1.00 82.62 378 TRP A O 1
ATOM 2987 N N . THR A 1 379 ? -28.001 5.311 34.475 1.00 82.62 379 THR A N 1
ATOM 2988 C CA . THR A 1 379 ? -29.288 5.936 34.160 1.00 82.62 379 THR A CA 1
ATOM 2989 C C . THR A 1 379 ? -29.959 5.249 32.965 1.00 82.62 379 THR A C 1
ATOM 2991 O O . THR A 1 379 ? -29.304 4.833 32.006 1.00 82.62 379 THR A O 1
ATOM 2994 N N . GLY A 1 380 ? -31.286 5.100 33.010 1.00 80.50 380 GLY A N 1
ATOM 2995 C CA . GLY A 1 380 ? -32.0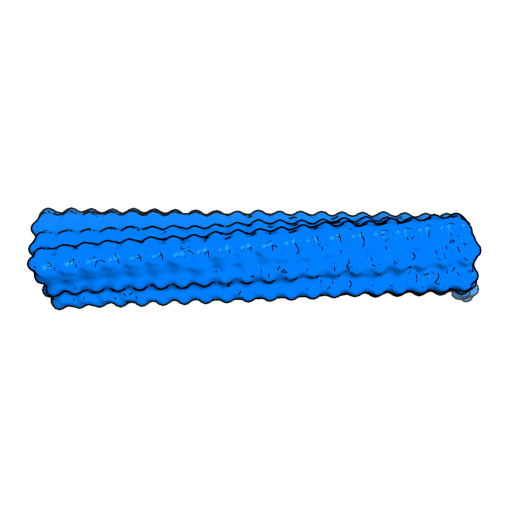72 4.655 31.851 1.00 80.50 380 GLY A CA 1
ATOM 2996 C C . GLY A 1 380 ? -31.811 3.210 31.399 1.00 80.50 380 GLY A C 1
ATOM 2997 O O . GLY A 1 380 ? -31.915 2.911 30.208 1.00 80.50 380 GLY A O 1
ATOM 2998 N N . VAL A 1 381 ? -31.476 2.310 32.329 1.00 81.94 381 VAL A N 1
ATOM 2999 C CA . VAL A 1 381 ? -31.280 0.881 32.036 1.00 81.94 381 VAL A CA 1
ATOM 3000 C C . VAL A 1 381 ? -32.636 0.184 31.896 1.00 81.94 381 VAL A C 1
ATOM 3002 O O . VAL A 1 381 ? -33.451 0.197 32.819 1.00 81.94 381 VAL A O 1
ATOM 3005 N N . LYS A 1 382 ? -32.882 -0.459 30.752 1.00 79.94 382 LYS A N 1
ATOM 3006 C CA . LYS A 1 382 ? -34.101 -1.243 30.502 1.00 79.94 382 LYS A CA 1
ATOM 3007 C C . LYS A 1 382 ? -33.752 -2.636 30.013 1.00 79.94 382 LYS A C 1
ATOM 3009 O O . LYS A 1 382 ? -33.019 -2.776 29.031 1.00 79.94 382 LYS A O 1
ATOM 3014 N N . GLY A 1 383 ? -34.342 -3.656 30.615 1.00 76.00 383 GLY A N 1
ATOM 3015 C CA . GLY A 1 383 ? -34.258 -4.989 30.050 1.00 76.00 383 GLY A CA 1
ATOM 3016 C C . GLY A 1 383 ? -35.084 -6.028 30.765 1.00 76.00 383 GLY A C 1
ATOM 3017 O O . GLY A 1 383 ? -35.388 -5.847 31.931 1.00 76.00 383 GLY A O 1
ATOM 3018 N N . GLY A 1 384 ? -35.422 -7.109 30.057 1.00 69.50 384 GLY A N 1
ATOM 3019 C CA . GLY A 1 384 ? -36.246 -8.185 30.621 1.00 69.50 384 GLY A CA 1
ATOM 3020 C C . GLY A 1 384 ? -35.545 -8.962 31.740 1.00 69.50 384 GLY A C 1
ATOM 3021 O O . GLY A 1 384 ? -36.196 -9.598 32.560 1.00 69.50 384 GLY A O 1
ATOM 3022 N N . PHE A 1 385 ? -34.212 -8.913 31.785 1.00 74.44 385 PHE A N 1
ATOM 3023 C CA . PHE A 1 385 ? -33.412 -9.383 32.908 1.00 74.44 385 PHE A CA 1
ATOM 3024 C C . PHE A 1 385 ? -32.173 -8.502 33.082 1.00 74.44 385 PHE A C 1
ATOM 3026 O O . PHE A 1 385 ? -31.422 -8.291 32.127 1.00 74.44 385 PHE A O 1
ATOM 3033 N N . VAL A 1 386 ? -31.943 -8.007 34.301 1.00 79.00 386 VAL A N 1
ATOM 3034 C CA . VAL A 1 386 ? -30.827 -7.113 34.645 1.00 79.00 386 VAL A CA 1
ATOM 3035 C C . VAL A 1 386 ? -30.119 -7.642 35.898 1.00 79.00 386 VAL A C 1
ATOM 3037 O O . VAL A 1 386 ? -30.754 -7.780 36.942 1.00 79.00 386 VAL A O 1
ATOM 3040 N N . LEU A 1 387 ? -28.813 -7.924 35.818 1.00 76.75 387 LEU A N 1
ATOM 3041 C CA . LEU A 1 387 ? -28.018 -8.461 36.932 1.00 76.75 387 LEU A CA 1
ATOM 3042 C C . LEU A 1 387 ? -26.681 -7.726 37.117 1.00 76.75 387 LEU A C 1
ATOM 3044 O O . LEU A 1 387 ? -25.987 -7.388 36.160 1.00 76.75 387 LEU A O 1
ATOM 3048 N N . TRP A 1 388 ? -26.292 -7.544 38.379 1.00 81.81 388 TRP A N 1
ATOM 3049 C CA . TRP A 1 388 ? -25.071 -6.854 38.791 1.00 81.81 388 TRP A CA 1
ATOM 3050 C C . TRP A 1 388 ? -24.338 -7.685 39.835 1.00 81.81 388 TRP A C 1
ATOM 3052 O O . TRP A 1 388 ? -24.926 -8.076 40.842 1.00 81.81 388 TRP A O 1
ATOM 3062 N N . THR A 1 389 ? -23.047 -7.932 39.633 1.00 79.62 389 THR A N 1
ATOM 3063 C CA . THR A 1 389 ? -22.216 -8.651 40.606 1.00 79.62 389 THR A CA 1
ATOM 3064 C C . THR A 1 389 ? -20.849 -7.988 40.756 1.00 79.62 389 THR A C 1
ATOM 3066 O O . THR A 1 389 ? -20.261 -7.490 39.797 1.00 79.62 389 THR A O 1
ATOM 3069 N N . GLY A 1 390 ? -20.320 -7.961 41.981 1.00 77.81 390 GLY A N 1
ATOM 3070 C CA . GLY A 1 390 ? -18.956 -7.481 42.228 1.00 77.81 390 GLY A CA 1
ATOM 3071 C C . GLY A 1 390 ? -18.713 -5.996 41.926 1.00 77.81 390 GLY A C 1
ATOM 3072 O O . GLY A 1 390 ? -17.579 -5.635 41.618 1.00 77.81 390 GLY A O 1
ATOM 3073 N N . VAL A 1 391 ? -19.745 -5.150 42.022 1.00 80.38 391 VAL A N 1
ATOM 3074 C CA . VAL A 1 391 ? -19.621 -3.687 41.931 1.00 80.38 391 VAL A CA 1
ATOM 3075 C C . VAL A 1 391 ? -18.950 -3.150 43.198 1.00 80.38 391 VAL A C 1
ATOM 3077 O O . VAL A 1 391 ? -19.406 -3.432 44.306 1.00 80.38 391 VAL A O 1
ATOM 3080 N N . LYS A 1 392 ? -17.878 -2.366 43.057 1.00 75.88 392 LYS A N 1
ATOM 3081 C CA . LYS A 1 392 ? -17.211 -1.679 44.174 1.00 75.88 392 LYS A CA 1
ATOM 3082 C C . LYS A 1 392 ? -16.906 -0.233 43.804 1.00 75.88 392 LYS A C 1
ATOM 3084 O O . LYS A 1 392 ? -16.291 0.014 42.770 1.00 75.88 392 LYS A O 1
ATOM 3089 N N . GLY A 1 393 ? -17.246 0.714 44.671 1.00 73.94 393 GLY A N 1
ATOM 3090 C CA . GLY A 1 393 ? -16.800 2.087 44.489 1.00 73.94 393 GLY A CA 1
ATOM 3091 C C . GLY A 1 393 ? -16.968 2.980 45.700 1.00 73.94 393 GLY A C 1
ATOM 3092 O O . GLY A 1 393 ? -17.622 2.591 46.664 1.00 73.94 393 GLY A O 1
ATOM 3093 N N . GLY A 1 394 ? -16.336 4.156 45.650 1.00 66.31 394 GLY A N 1
ATOM 3094 C CA . GLY A 1 394 ? -16.468 5.176 46.693 1.00 66.31 394 GLY A CA 1
ATOM 3095 C C . GLY A 1 394 ? -17.876 5.775 46.727 1.00 66.31 394 GLY A C 1
ATOM 3096 O O . GLY A 1 394 ? -18.408 6.034 47.801 1.00 66.31 394 GLY A O 1
ATOM 3097 N N . PHE A 1 395 ? -18.500 5.922 45.553 1.00 73.38 395 PHE A N 1
ATOM 3098 C CA . PHE A 1 395 ? -19.890 6.343 45.389 1.00 73.38 395 PHE A CA 1
ATOM 3099 C C . PHE A 1 395 ? -20.567 5.568 44.249 1.00 73.38 395 PHE A C 1
ATOM 3101 O O . PHE A 1 395 ? -20.000 5.454 43.160 1.00 73.38 395 PHE A O 1
ATOM 3108 N N . VAL A 1 396 ? -21.771 5.036 44.492 1.00 77.94 396 VAL A N 1
ATOM 3109 C CA . VAL A 1 396 ? -22.538 4.212 43.540 1.00 77.94 396 VAL A CA 1
ATOM 3110 C C . VAL A 1 396 ? -24.001 4.677 43.517 1.00 77.94 396 VAL A C 1
ATOM 3112 O O . VAL A 1 396 ? -24.642 4.686 44.566 1.00 77.94 396 VAL A O 1
ATOM 3115 N N . LEU A 1 397 ? -24.537 5.045 42.344 1.00 74.25 397 LEU A N 1
ATOM 3116 C CA . LEU A 1 397 ? -25.915 5.542 42.177 1.00 74.25 397 LEU A CA 1
ATOM 3117 C C . LEU A 1 397 ? -26.634 4.878 40.986 1.00 74.25 397 LEU A C 1
ATOM 3119 O O . LEU A 1 397 ? -26.049 4.709 39.915 1.00 74.25 397 LEU A O 1
ATOM 3123 N N . TRP A 1 398 ? -27.919 4.545 41.156 1.00 77.81 398 TRP A N 1
ATOM 3124 C CA . TRP A 1 398 ? -28.794 4.040 40.091 1.00 77.81 398 TRP A CA 1
ATOM 3125 C C . TRP A 1 398 ? -30.073 4.876 39.993 1.00 77.81 398 TRP A C 1
ATOM 3127 O O . TRP A 1 398 ? -30.669 5.231 41.011 1.00 77.81 398 TRP A O 1
ATOM 3137 N N . THR A 1 399 ? -30.527 5.158 38.772 1.00 70.00 399 THR A N 1
ATOM 3138 C CA . THR A 1 399 ? -31.829 5.789 38.528 1.00 70.00 399 THR A CA 1
ATOM 3139 C C . THR A 1 399 ? -32.550 5.129 37.350 1.00 70.00 399 THR A C 1
ATOM 3141 O O . THR A 1 399 ? -31.946 4.782 36.334 1.00 70.00 399 THR A O 1
ATOM 3144 N N . ASP A 1 400 ? -33.870 4.960 37.488 1.00 64.81 400 ASP A N 1
ATOM 3145 C CA . ASP A 1 400 ? -34.774 4.575 36.392 1.00 64.81 400 ASP A CA 1
ATOM 3146 C C . ASP A 1 400 ? -34.523 3.184 35.754 1.00 64.81 400 ASP A C 1
ATOM 3148 O O . ASP A 1 400 ? -34.625 2.999 34.538 1.00 64.81 400 ASP A O 1
ATOM 3152 N N . VAL A 1 401 ? -34.220 2.176 36.582 1.00 64.50 401 VAL A N 1
ATOM 3153 C CA . VAL A 1 401 ? -34.116 0.770 36.146 1.00 64.50 401 VAL A CA 1
ATOM 3154 C C . VAL A 1 401 ? -35.518 0.171 36.001 1.00 64.50 401 VAL A C 1
ATOM 3156 O O . VAL A 1 401 ? -36.252 0.078 36.984 1.00 64.50 401 VAL A O 1
ATOM 3159 N N . LYS A 1 402 ? -35.894 -0.248 34.786 1.00 61.97 402 LYS A N 1
ATOM 3160 C CA . LYS A 1 402 ? -37.170 -0.942 34.517 1.00 61.97 402 LYS A CA 1
ATOM 3161 C C . LYS A 1 402 ? -36.889 -2.375 34.057 1.00 61.97 402 LYS A C 1
ATOM 3163 O O . LYS A 1 402 ? -36.275 -2.553 33.000 1.00 61.97 402 LYS A O 1
ATOM 3168 N N . GLY A 1 403 ? -37.282 -3.336 34.898 1.00 50.97 403 GLY A N 1
ATOM 3169 C CA . GLY A 1 403 ? -37.210 -4.782 34.651 1.00 50.97 403 GLY A CA 1
ATOM 3170 C C . GLY A 1 403 ? -38.386 -5.316 33.849 1.00 50.97 403 GLY A C 1
ATOM 3171 O O . GLY A 1 403 ? -39.422 -4.610 33.797 1.00 50.97 403 GLY A O 1
#

Secondary structure (DSSP, 8-state):
----EEEEES-EEEEEEEEEEEEEEEEEES-EEEEEEEEEEEEEEEEEES-EEEEEEEEEEEEEEEEEESEEEEEEEEEEEEEEEEEE--EEEEEEEEE-EEEEEEEEE-EEEEEEEEES-EEEEEEEES-EEEEEEEES-EEEEEEEES-EEEEEEEEEEEEEEEEEEEEEEEEEEEEEEEEEEEEEEEEEEEEEEEEEEEEEEEEEEEEEEEEEEEEEEEEEEEEEEEEEEEEEEEEEEEEEEEEEEEEEEEEEEEES-EEEEEEEEEEEEEEEEEES-EEEEEEEEEEEEEEEEEEEEEEEEEEEEEEEEEEEEEEEEEEEEEEEE--EEEEEEEESEEEEEEEEES-EEEEEEEES-EEEEEEEES-EEEEEEEES-EEEEEEEES-EEEEEEEE--B-